Protein AF-0000000066931239 (afdb_homodimer)

Radius of gyration: 23.5 Å; Cα contacts (8 Å, |Δi|>4): 1255; chains: 2; bounding box: 57×70×54 Å

Nearest PDB structures (foldseek):
  7n09-assembly1_A  TM=8.130E-01  e=5.268E-19  Ascaris suum
  4nbw-assembly1_D  TM=8.313E-01  e=8.439E-17  Plesiocystis pacifica SIR-1
  3ppi-assembly1_D  TM=8.360E-01  e=3.599E-16  Mycobacterium avium 104
  3ppi-assembly1_B  TM=7.994E-01  e=1.368E-16  Mycobacterium avium 104
  1uay-assembly1_B-2  TM=8.402E-01  e=1.360E-15  Thermus thermophilus HB8

InterPro domains:
  IPR002347 Short-chain dehydrogenase/reductase SDR [PF00106] (4-201)
  IPR002347 Short-chain dehydrogenase/reductase SDR [PR00081] (4-21)
  IPR002347 Short-chain dehydrogenase/reductase SDR [PR00081] (78-89)
  IPR002347 Short-chain dehydrogenase/reductase SDR [PR00081] (136-152)
  IPR002347 Short-chain dehydrogenase/reductase SDR [PR00081] (162-181)
  IPR002347 Short-chain dehydrogenase/reductase SDR [PR00081] (183-200)
  IPR020904 Short-chain dehydrogenase/reductase, conserved site [PS00061] (149-177)
  IPR036291 NAD(P)-binding domain superfamily [SSF51735] (4-231)

Structure (mmCIF, N/CA/C/O backbone):
data_AF-0000000066931239-model_v1
#
loop_
_entity.id
_entity.type
_entity.pdbx_description
1 polymer 'Uncharacterized protein'
#
loop_
_atom_site.group_PDB
_atom_site.id
_atom_site.type_symbol
_atom_site.label_atom_id
_atom_site.label_alt_id
_atom_site.label_comp_id
_atom_site.label_asym_id
_atom_site.label_entity_id
_atom_site.label_seq_id
_atom_site.pdbx_PDB_ins_code
_atom_site.Cartn_x
_atom_site.Cartn_y
_atom_site.Cartn_z
_atom_site.occupancy
_atom_site.B_iso_or_equiv
_atom_site.auth_seq_id
_atom_site.auth_comp_id
_atom_site.auth_asym_id
_atom_site.auth_atom_id
_atom_site.pdbx_PDB_model_num
ATOM 1 N N . MET A 1 1 ? 7.184 33.625 15.602 1 77.62 1 MET A N 1
ATOM 2 C CA . MET A 1 1 ? 7.078 33.562 14.141 1 77.62 1 MET A CA 1
ATOM 3 C C . MET A 1 1 ? 5.855 32.75 13.734 1 77.62 1 MET A C 1
ATOM 5 O O . MET A 1 1 ? 5.516 31.75 14.383 1 77.62 1 MET A O 1
ATOM 9 N N . THR A 1 2 ? 5.105 33.219 12.82 1 92.88 2 THR A N 1
ATOM 10 C CA . THR A 1 2 ? 3.893 32.562 12.32 1 92.88 2 THR A CA 1
ATOM 11 C C . THR A 1 2 ? 4.23 31.281 11.594 1 92.88 2 THR A C 1
ATOM 13 O O . THR A 1 2 ? 5.211 31.219 10.852 1 92.88 2 THR A O 1
ATOM 16 N N . GLU A 1 3 ? 3.531 30.234 11.977 1 98.12 3 GLU A N 1
ATOM 17 C CA . GLU A 1 3 ? 3.686 28.969 11.289 1 98.12 3 GLU A CA 1
ATOM 18 C C . GLU A 1 3 ? 2.555 28.734 10.289 1 98.12 3 GLU A C 1
ATOM 20 O O . GLU A 1 3 ? 1.493 29.344 10.391 1 98.12 3 GLU A O 1
ATOM 25 N N . PHE A 1 4 ? 2.824 27.922 9.289 1 98.69 4 PHE A N 1
ATOM 26 C CA . PHE A 1 4 ? 1.916 27.734 8.156 1 98.69 4 PHE A CA 1
ATOM 27 C C . PHE A 1 4 ? 1.678 26.25 7.887 1 98.69 4 PHE A C 1
ATOM 29 O O . PHE A 1 4 ? 2.592 25.438 8.023 1 98.69 4 PHE A O 1
ATOM 36 N N . ALA A 1 5 ? 0.416 25.938 7.5 1 98.94 5 ALA A N 1
ATOM 37 C CA . ALA A 1 5 ? 0.063 24.531 7.273 1 98.94 5 ALA A CA 1
ATOM 38 C C . ALA A 1 5 ? -0.683 24.359 5.953 1 98.94 5 ALA A C 1
ATOM 40 O O . ALA A 1 5 ? -1.281 25.312 5.445 1 98.94 5 ALA A O 1
ATOM 41 N N . PHE A 1 6 ? -0.526 23.203 5.395 1 98.94 6 PHE A N 1
ATOM 42 C CA . PHE A 1 6 ? -1.24 22.766 4.203 1 98.94 6 PHE A CA 1
ATOM 43 C C . PHE A 1 6 ? -2.057 21.516 4.5 1 98.94 6 PHE A C 1
ATOM 45 O O . PHE A 1 6 ? -1.515 20.5 4.969 1 98.94 6 PHE A O 1
ATOM 52 N N . VAL A 1 7 ? -3.404 21.531 4.285 1 98.94 7 VAL A N 1
ATOM 53 C CA . VAL A 1 7 ? -4.297 20.438 4.66 1 98.94 7 VAL A CA 1
ATOM 54 C C . VAL A 1 7 ? -5.125 20 3.449 1 98.94 7 VAL A C 1
ATOM 56 O O . VAL A 1 7 ? -5.914 20.797 2.92 1 98.94 7 VAL A O 1
ATOM 59 N N . THR A 1 8 ? -4.957 18.781 2.996 1 98.81 8 THR A N 1
ATOM 60 C CA . THR A 1 8 ? -5.859 18.266 1.98 1 98.81 8 THR A CA 1
ATOM 61 C C . THR A 1 8 ? -7.117 17.672 2.623 1 98.81 8 THR A C 1
ATOM 63 O O . THR A 1 8 ? -7.074 17.188 3.756 1 98.81 8 THR A O 1
ATOM 66 N N . GLY A 1 9 ? -8.195 17.703 1.858 1 97.81 9 GLY A N 1
ATOM 67 C CA . GLY A 1 9 ? -9.445 17.203 2.402 1 97.81 9 GLY A CA 1
ATOM 68 C C . GLY A 1 9 ? -10 18.062 3.525 1 97.81 9 GLY A C 1
ATOM 69 O O . GLY A 1 9 ? -10.57 17.531 4.484 1 97.81 9 GLY A O 1
ATOM 70 N N . GLY A 1 10 ? -9.773 19.328 3.475 1 97.75 10 GLY A N 1
ATOM 71 C CA . GLY A 1 10 ? -10.039 20.172 4.621 1 97.75 10 GLY A CA 1
ATOM 72 C C . GLY A 1 10 ? -11.453 20.719 4.648 1 97.75 10 GLY A C 1
ATOM 73 O O . GLY A 1 10 ? -11.828 21.453 5.57 1 97.75 10 GLY A O 1
ATOM 74 N N . ALA A 1 11 ? -12.305 20.344 3.67 1 96.44 11 ALA A N 1
ATOM 75 C CA . ALA A 1 11 ? -13.641 20.922 3.572 1 96.44 11 ALA A CA 1
ATOM 76 C C . ALA A 1 11 ? -14.594 20.266 4.57 1 96.44 11 ALA A C 1
ATOM 78 O O . ALA A 1 11 ? -15.68 20.781 4.836 1 96.44 11 ALA A O 1
ATOM 79 N N . SER A 1 12 ? -14.203 19.109 5.117 1 93.56 12 SER A N 1
ATOM 80 C CA . SER A 1 12 ? -15.109 18.391 6.004 1 93.56 12 SER A CA 1
ATOM 81 C C . SER A 1 12 ? -14.359 17.406 6.887 1 93.56 12 SER A C 1
ATOM 83 O O . SER A 1 12 ? -13.133 17.297 6.793 1 93.56 12 SER A O 1
ATOM 85 N N . GLY A 1 13 ? -15.055 16.875 7.84 1 95.25 13 GLY A N 1
ATOM 86 C CA . GLY A 1 13 ? -14.57 15.742 8.609 1 95.25 13 GLY A CA 1
ATOM 87 C C . GLY A 1 13 ? -13.273 16.016 9.336 1 95.25 13 GLY A C 1
ATOM 88 O O . GLY A 1 13 ? -13.148 17.031 10.039 1 95.25 13 GLY A O 1
ATOM 89 N N . ILE A 1 14 ? -12.398 15.062 9.234 1 97.12 14 ILE A N 1
ATOM 90 C CA . ILE A 1 14 ? -11.133 15.102 9.953 1 97.12 14 ILE A CA 1
ATOM 91 C C . ILE A 1 14 ? -10.312 16.312 9.484 1 97.12 14 ILE A C 1
ATOM 93 O O . ILE A 1 14 ? -9.727 17.016 10.297 1 97.12 14 ILE A O 1
ATOM 97 N N . GLY A 1 15 ? -10.297 16.562 8.141 1 98.19 15 GLY A N 1
ATOM 98 C CA . GLY A 1 15 ? -9.555 17.688 7.602 1 98.19 15 GLY A CA 1
ATOM 99 C C . GLY A 1 15 ? -10.008 19.016 8.148 1 98.19 15 GLY A C 1
ATOM 100 O O . GLY A 1 15 ? -9.188 19.875 8.5 1 98.19 15 GLY A O 1
ATOM 101 N N . ARG A 1 16 ? -11.305 19.234 8.219 1 97.94 16 ARG A N 1
ATOM 102 C CA . ARG A 1 16 ? -11.852 20.438 8.805 1 97.94 16 ARG A CA 1
ATOM 103 C C . ARG A 1 16 ? -11.438 20.578 10.266 1 97.94 16 ARG A C 1
ATOM 105 O O . ARG A 1 16 ? -11.023 21.656 10.703 1 97.94 16 ARG A O 1
ATOM 112 N N . GLY A 1 17 ? -11.539 19.453 11.023 1 98.06 17 GLY A N 1
ATOM 113 C CA . GLY A 1 17 ? -11.133 19.469 12.422 1 98.06 17 GLY A CA 1
ATOM 114 C C . GLY A 1 17 ? -9.672 19.828 12.617 1 98.06 17 GLY A C 1
ATOM 115 O O . GLY A 1 17 ? -9.328 20.578 13.539 1 98.06 17 GLY A O 1
ATOM 116 N N . VAL A 1 18 ? -8.844 19.297 11.758 1 98.69 18 VAL A N 1
ATOM 117 C CA . VAL A 1 18 ? -7.418 19.594 11.828 1 98.69 18 VAL A CA 1
ATOM 118 C C . VAL A 1 18 ? -7.18 21.078 11.523 1 98.69 18 VAL A C 1
ATOM 120 O O . VAL A 1 18 ? -6.406 21.734 12.211 1 98.69 18 VAL A O 1
ATOM 123 N N . ALA A 1 19 ? -7.836 21.594 10.5 1 98.62 19 ALA A N 1
ATOM 124 C CA . ALA A 1 19 ? -7.707 23 10.164 1 98.62 19 ALA A CA 1
ATOM 125 C C . ALA A 1 19 ? -8.102 23.891 11.344 1 98.62 19 ALA A C 1
ATOM 127 O O . ALA A 1 19 ? -7.402 24.844 11.664 1 98.62 19 ALA A O 1
ATOM 128 N N . GLU A 1 20 ? -9.195 23.562 11.992 1 98.31 20 GLU A N 1
ATOM 129 C CA . GLU A 1 20 ? -9.664 24.312 13.148 1 98.31 20 GLU A CA 1
ATOM 130 C C . GLU A 1 20 ? -8.641 24.266 14.281 1 98.31 20 GLU A C 1
ATOM 132 O O . GLU A 1 20 ? -8.367 25.297 14.906 1 98.31 20 GLU A O 1
ATOM 137 N N . MET A 1 21 ? -8.117 23.078 14.555 1 98.69 21 MET A N 1
ATOM 138 C CA . MET A 1 21 ? -7.105 22.906 15.594 1 98.69 21 MET A CA 1
ATOM 139 C C . MET A 1 21 ? -5.875 23.75 15.297 1 98.69 21 MET A C 1
ATOM 141 O O . MET A 1 21 ? -5.312 24.375 16.188 1 98.69 21 MET A O 1
ATOM 145 N N . LEU A 1 22 ? -5.453 23.812 14.047 1 98.69 22 LEU A N 1
ATOM 146 C CA . LEU A 1 22 ? -4.281 24.578 13.648 1 98.69 22 LEU A CA 1
ATOM 147 C C . LEU A 1 22 ? -4.5 26.062 13.875 1 98.69 22 LEU A C 1
ATOM 149 O O . LEU A 1 22 ? -3.639 26.734 14.445 1 98.69 22 LEU A O 1
ATOM 153 N N . VAL A 1 23 ? -5.645 26.609 13.484 1 98.12 23 VAL A N 1
ATOM 154 C CA . VAL A 1 23 ? -5.961 28.031 13.656 1 98.12 23 VAL A CA 1
ATOM 155 C C . VAL A 1 23 ? -6.035 28.359 15.148 1 98.12 23 VAL A C 1
ATOM 157 O O . VAL A 1 23 ? -5.555 29.422 15.578 1 98.12 23 VAL A O 1
ATOM 160 N N . LYS A 1 24 ? -6.621 27.438 15.922 1 96.88 24 LYS A N 1
ATOM 161 C CA . LYS A 1 24 ? -6.68 27.609 17.375 1 96.88 24 LYS A CA 1
ATOM 162 C C . LYS A 1 24 ? -5.281 27.734 17.969 1 96.88 24 LYS A C 1
ATOM 164 O O . LYS A 1 24 ? -5.094 28.391 19 1 96.88 24 LYS A O 1
ATOM 169 N N . ASN A 1 25 ? -4.328 27.141 17.359 1 97.62 25 ASN A N 1
ATOM 170 C CA . ASN A 1 25 ? -2.943 27.203 17.797 1 97.62 25 ASN A CA 1
ATOM 171 C C . ASN A 1 25 ? -2.156 28.266 17.062 1 97.62 25 ASN A C 1
ATOM 173 O O . ASN A 1 25 ? -0.927 28.219 17 1 97.62 25 ASN A O 1
ATOM 177 N N . ASN A 1 26 ? -2.891 29.219 16.422 1 96.88 26 ASN A N 1
ATOM 178 C CA . ASN A 1 26 ? -2.344 30.391 15.75 1 96.88 26 ASN A CA 1
ATOM 179 C C . ASN A 1 26 ? -1.467 30 14.562 1 96.88 26 ASN A C 1
ATOM 181 O O . ASN A 1 26 ? -0.436 30.641 14.312 1 96.88 26 ASN A O 1
ATOM 185 N N . ILE A 1 27 ? -1.781 28.938 13.898 1 98.31 27 ILE A N 1
ATOM 186 C CA . ILE A 1 27 ? -1.123 28.5 12.68 1 98.31 27 ILE A CA 1
ATOM 187 C C . ILE A 1 27 ? -2.004 28.812 11.469 1 98.31 27 ILE A C 1
ATOM 189 O O . ILE A 1 27 ? -3.186 28.469 11.445 1 98.31 27 ILE A O 1
ATOM 193 N N . LYS A 1 28 ? -1.489 29.531 10.516 1 98.56 28 LYS A N 1
ATOM 194 C CA . LYS A 1 28 ? -2.244 29.828 9.305 1 98.56 28 LYS A CA 1
ATOM 195 C C . LYS A 1 28 ? -2.361 28.594 8.414 1 98.56 28 LYS A C 1
ATOM 197 O O . LYS A 1 28 ? -1.411 27.828 8.289 1 98.56 28 LYS A O 1
ATOM 202 N N . VAL A 1 29 ? -3.525 28.469 7.785 1 98.75 29 VAL A N 1
ATOM 203 C CA . VAL A 1 29 ? -3.77 27.188 7.141 1 98.75 29 VAL A CA 1
ATOM 204 C C . VAL A 1 29 ? -4.23 27.406 5.703 1 98.75 29 VAL A C 1
ATOM 206 O O . VAL A 1 29 ? -5.047 28.297 5.438 1 98.75 29 VAL A O 1
ATOM 209 N N . PHE A 1 30 ? -3.633 26.719 4.754 1 98.88 30 PHE A N 1
ATOM 210 C CA . PHE A 1 30 ? -4.102 26.578 3.379 1 98.88 30 PHE A CA 1
ATOM 211 C C . PHE A 1 30 ? -4.875 25.281 3.199 1 98.88 30 PHE A C 1
ATOM 213 O O . PHE A 1 30 ? -4.293 24.188 3.246 1 98.88 30 PHE A O 1
ATOM 220 N N . ILE A 1 31 ? -6.215 25.391 2.998 1 98.81 31 ILE A N 1
ATOM 221 C CA . ILE A 1 31 ? -7.129 24.266 2.926 1 98.81 31 ILE A CA 1
ATOM 222 C C . ILE A 1 31 ? -7.414 23.922 1.466 1 98.81 31 ILE A C 1
ATOM 224 O O . ILE A 1 31 ? -7.832 24.781 0.689 1 98.81 31 ILE A O 1
ATOM 228 N N . VAL A 1 32 ? -7.203 22.625 1.122 1 98.81 32 VAL A N 1
ATOM 229 C CA . VAL A 1 32 ? -7.52 22.25 -0.251 1 98.81 32 VAL A CA 1
ATOM 230 C C . VAL A 1 32 ? -8.484 21.062 -0.252 1 98.81 32 VAL A C 1
ATOM 232 O O . VAL A 1 32 ? -8.414 20.203 0.628 1 98.81 32 VAL A O 1
ATOM 235 N N . ASP A 1 33 ? -9.32 21.031 -1.203 1 98.5 33 ASP A N 1
ATOM 236 C CA . ASP A 1 33 ? -10.352 20.016 -1.332 1 98.5 33 ASP A CA 1
ATOM 237 C C . ASP A 1 33 ? -10.93 19.984 -2.746 1 98.5 33 ASP A C 1
ATOM 239 O O . ASP A 1 33 ? -10.82 20.969 -3.484 1 98.5 33 ASP A O 1
ATOM 243 N N . ARG A 1 34 ? -11.438 18.844 -3.104 1 97.81 34 ARG A N 1
ATOM 244 C CA . ARG A 1 34 ? -12.203 18.797 -4.348 1 97.81 34 ARG A CA 1
ATOM 245 C C . ARG A 1 34 ? -13.453 19.672 -4.254 1 97.81 34 ARG A C 1
ATOM 247 O O . ARG A 1 34 ? -13.891 20.234 -5.254 1 97.81 34 ARG A O 1
ATOM 254 N N . ASP A 1 35 ? -14.039 19.75 -3.096 1 97.69 35 ASP A N 1
ATOM 255 C CA . ASP A 1 35 ? -15.203 20.578 -2.801 1 97.69 35 ASP A CA 1
ATOM 256 C C . ASP A 1 35 ? -14.781 22 -2.449 1 97.69 35 ASP A C 1
ATOM 258 O O . ASP A 1 35 ? -14.711 22.359 -1.271 1 97.69 35 ASP A O 1
ATOM 262 N N . LEU A 1 36 ? -14.641 22.844 -3.467 1 98.25 36 LEU A N 1
ATOM 263 C CA . LEU A 1 36 ? -14.172 24.203 -3.25 1 98.25 36 LEU A CA 1
ATOM 264 C C . LEU A 1 36 ? -15.172 25 -2.418 1 98.25 36 LEU A C 1
ATOM 266 O O . LEU A 1 36 ? -14.789 25.781 -1.546 1 98.25 36 LEU A O 1
ATOM 270 N N . ASP A 1 37 ? -16.453 24.812 -2.713 1 98.38 37 ASP A N 1
ATOM 271 C CA . ASP A 1 37 ? -17.484 25.531 -1.97 1 98.38 37 ASP A CA 1
ATOM 272 C C . ASP A 1 37 ? -17.438 25.188 -0.484 1 98.38 37 ASP A C 1
ATOM 274 O O . ASP A 1 37 ? -17.547 26.078 0.37 1 98.38 37 ASP A O 1
ATOM 278 N N . GLY A 1 38 ? -17.281 23.875 -0.184 1 97.94 38 GLY A N 1
ATOM 279 C CA . GLY A 1 38 ? -17.125 23.453 1.198 1 97.94 38 GLY A CA 1
ATOM 280 C C . GLY A 1 38 ? -15.898 24.016 1.87 1 97.94 38 GLY A C 1
ATOM 281 O O . GLY A 1 38 ? -15.953 24.453 3.021 1 97.94 38 GLY A O 1
ATOM 282 N N . ALA A 1 39 ? -14.812 24.031 1.136 1 98.56 39 ALA A N 1
ATOM 283 C CA . ALA A 1 39 ? -13.57 24.578 1.667 1 98.56 39 ALA A CA 1
ATOM 284 C C . ALA A 1 39 ? -13.719 26.078 1.962 1 98.56 39 ALA A C 1
ATOM 286 O O . ALA A 1 39 ? -13.227 26.562 2.982 1 98.56 39 ALA A O 1
ATOM 287 N N . GLN A 1 40 ? -14.359 26.812 1.078 1 98.5 40 GLN A N 1
ATOM 288 C CA . GLN A 1 40 ? -14.562 28.25 1.26 1 98.5 40 GLN A CA 1
ATOM 289 C C . GLN A 1 40 ? -15.398 28.531 2.506 1 98.5 40 GLN A C 1
ATOM 291 O O . GLN A 1 40 ? -15.133 29.5 3.227 1 98.5 40 GLN A O 1
ATOM 296 N N . LYS A 1 41 ? -16.406 27.734 2.721 1 98.19 41 LYS A N 1
ATOM 297 C CA . LYS A 1 41 ? -17.219 27.891 3.93 1 98.19 41 LYS A CA 1
ATOM 298 C C . LYS A 1 41 ? -16.359 27.75 5.184 1 98.19 41 LYS A C 1
ATOM 300 O O . LYS A 1 41 ? -16.516 28.516 6.137 1 98.19 41 LYS A O 1
ATOM 305 N N . VAL A 1 42 ? -15.469 26.734 5.203 1 98.19 42 VAL A N 1
ATOM 306 C CA . VAL A 1 42 ? -14.57 26.516 6.336 1 98.19 42 VAL A CA 1
ATOM 307 C C . VAL A 1 42 ? -13.648 27.734 6.496 1 98.19 42 VAL A C 1
ATOM 309 O O . VAL A 1 42 ? -13.469 28.234 7.605 1 98.19 42 VAL A O 1
ATOM 312 N N . VAL A 1 43 ? -13.125 28.234 5.43 1 98.44 43 VAL A N 1
ATOM 313 C CA . VAL A 1 43 ? -12.211 29.375 5.441 1 98.44 43 VAL A CA 1
ATOM 314 C C . VAL A 1 43 ? -12.922 30.609 5.988 1 98.44 43 VAL A C 1
ATOM 316 O O . VAL A 1 43 ? -12.367 31.344 6.805 1 98.44 43 VAL A O 1
ATOM 319 N N . ASP A 1 44 ? -14.148 30.844 5.535 1 98.25 44 ASP A N 1
ATOM 320 C CA . ASP A 1 44 ? -14.93 31.984 6 1 98.25 44 ASP A CA 1
ATOM 321 C C . ASP A 1 44 ? -15.148 31.922 7.512 1 98.25 44 ASP A C 1
ATOM 323 O O . ASP A 1 44 ? -15.062 32.938 8.203 1 98.25 44 ASP A O 1
ATOM 327 N N . GLU A 1 45 ? -15.391 30.734 7.98 1 97.81 45 GLU A N 1
ATOM 328 C CA . GLU A 1 45 ? -15.594 30.547 9.414 1 97.81 45 GLU A CA 1
ATOM 329 C C . GLU A 1 45 ? -14.297 30.797 10.188 1 97.81 45 GLU A C 1
ATOM 331 O O . GLU A 1 45 ? -14.32 31.438 11.242 1 97.81 45 GLU A O 1
ATOM 336 N N . LEU A 1 46 ? -13.195 30.328 9.703 1 97.88 46 LEU A N 1
ATOM 337 C CA . LEU A 1 46 ? -11.906 30.422 10.383 1 97.88 46 LEU A CA 1
ATOM 338 C C . LEU A 1 46 ? -11.367 31.844 10.336 1 97.88 46 LEU A C 1
ATOM 340 O O . LEU A 1 46 ? -10.531 32.219 11.164 1 97.88 46 LEU A O 1
ATOM 344 N N . ASN A 1 47 ? -11.852 32.656 9.375 1 97.62 47 ASN A N 1
ATOM 345 C CA . ASN A 1 47 ? -11.336 34 9.188 1 97.62 47 ASN A CA 1
ATOM 346 C C . ASN A 1 47 ? -12.211 35.031 9.891 1 97.62 47 ASN A C 1
ATOM 348 O O . ASN A 1 47 ? -12.016 36.25 9.703 1 97.62 47 ASN A O 1
ATOM 352 N N . LYS A 1 48 ? -13.305 34.719 10.57 1 93.62 48 LYS A N 1
ATOM 353 C CA . LYS A 1 48 ? -14.172 35.688 11.258 1 93.62 48 LYS A CA 1
ATOM 354 C C . LYS A 1 48 ? -13.367 36.594 12.172 1 93.62 48 LYS A C 1
ATOM 356 O O . LYS A 1 48 ? -13.711 37.781 12.344 1 93.62 48 LYS A O 1
ATOM 361 N N . GLY A 1 49 ? -12.211 36.219 12.688 1 86.19 49 GLY A N 1
ATOM 362 C CA . GLY A 1 49 ? -11.406 37.094 13.547 1 86.19 49 GLY A CA 1
ATOM 363 C C . GLY 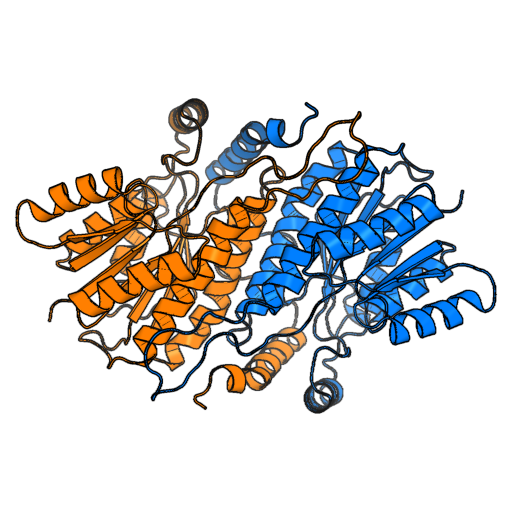A 1 49 ? -10.164 37.625 12.867 1 86.19 49 GLY A C 1
ATOM 364 O O . GLY A 1 49 ? -9.766 38.781 13.086 1 86.19 49 GLY A O 1
ATOM 365 N N . SER A 1 50 ? -9.562 36.938 12.203 1 89.38 50 SER A N 1
ATOM 366 C CA . SER A 1 50 ? -8.328 37.25 11.484 1 89.38 50 SER A CA 1
ATOM 367 C C . SER A 1 50 ? -8.172 36.344 10.266 1 89.38 50 SER A C 1
ATOM 369 O O . SER A 1 50 ? -8.812 35.281 10.18 1 89.38 50 SER A O 1
ATOM 371 N N . GLN A 1 51 ? -7.371 36.844 9.312 1 93.19 51 GLN A N 1
ATOM 372 C CA . GLN A 1 51 ? -7.113 36.062 8.102 1 93.19 51 GLN A CA 1
ATOM 373 C C . GLN A 1 51 ? -6.152 34.906 8.391 1 93.19 51 GLN A C 1
ATOM 375 O O . GLN A 1 51 ? -4.934 35.094 8.312 1 93.19 51 GLN A O 1
ATOM 380 N N . MET A 1 52 ? -6.766 33.812 8.68 1 96.56 52 MET A N 1
ATOM 381 C CA . MET A 1 52 ? -5.957 32.688 9.133 1 96.56 52 MET A CA 1
ATOM 382 C C . MET A 1 52 ? -5.969 31.562 8.102 1 96.56 52 MET A C 1
ATOM 384 O O . MET A 1 52 ? -5.141 30.656 8.156 1 96.56 52 MET A O 1
ATOM 388 N N . ALA A 1 53 ? -6.895 31.688 7.141 1 98.38 53 ALA A N 1
ATOM 389 C CA . ALA A 1 53 ? -7.055 30.516 6.27 1 98.38 53 ALA A CA 1
ATOM 390 C C . ALA A 1 53 ? -7.305 30.953 4.828 1 98.38 53 ALA A C 1
ATOM 392 O O . ALA A 1 53 ? -7.91 32 4.578 1 98.38 53 ALA A O 1
ATOM 393 N N . LYS A 1 54 ? -6.828 30.203 3.916 1 98.56 54 LYS A N 1
ATOM 394 C CA . LYS A 1 54 ? -7.086 30.266 2.48 1 98.56 54 LYS A CA 1
ATOM 395 C C . LYS A 1 54 ? -7.422 28.875 1.921 1 98.56 54 LYS A C 1
ATOM 397 O O . LYS A 1 54 ? -7.246 27.875 2.605 1 98.56 54 LYS A O 1
ATOM 402 N N . CYS A 1 55 ? -8.023 28.906 0.703 1 98.62 55 CYS A N 1
ATOM 403 C CA . CYS A 1 55 ? -8.359 27.594 0.156 1 98.62 55 CYS A CA 1
ATOM 404 C C . CYS A 1 55 ? -8.203 27.578 -1.358 1 98.62 55 CYS A C 1
ATOM 406 O O . CYS A 1 55 ? -8.055 28.625 -1.984 1 98.62 55 CYS A O 1
ATOM 408 N N . ALA A 1 56 ? -8.094 26.391 -1.917 1 98.75 56 ALA A N 1
ATOM 409 C CA . ALA A 1 56 ? -8.102 26.125 -3.354 1 98.75 56 ALA A CA 1
ATOM 410 C C . ALA A 1 56 ? -8.688 24.734 -3.65 1 98.75 56 ALA A C 1
ATOM 412 O O . ALA A 1 56 ? -8.828 23.906 -2.75 1 98.75 56 ALA A O 1
ATOM 413 N N . GLN A 1 57 ? -9.102 24.562 -4.863 1 98.62 57 GLN A N 1
ATOM 414 C CA . GLN A 1 57 ? -9.609 23.266 -5.301 1 98.62 57 GLN A CA 1
ATOM 415 C C . GLN A 1 57 ? -8.469 22.328 -5.695 1 98.62 57 GLN A C 1
ATOM 417 O O . GLN A 1 57 ? -7.512 22.766 -6.344 1 98.62 57 GLN A O 1
ATOM 422 N N . VAL A 1 58 ? -8.617 21.062 -5.297 1 98.38 58 VAL A N 1
ATOM 423 C CA . VAL A 1 58 ? -7.605 20.094 -5.68 1 98.38 58 VAL A CA 1
ATOM 424 C C . VAL A 1 58 ? -8.273 18.75 -5.977 1 98.38 58 VAL A C 1
ATOM 426 O O . VAL A 1 58 ? -9.273 18.391 -5.348 1 98.38 58 VAL A O 1
ATOM 429 N N . ASP A 1 59 ? -7.82 18.109 -6.961 1 98.56 59 ASP A N 1
ATOM 430 C CA . ASP A 1 59 ? -7.961 16.656 -7.098 1 98.56 59 ASP A CA 1
ATOM 431 C C . ASP A 1 59 ? -6.746 15.93 -6.52 1 98.56 59 ASP A C 1
ATOM 433 O O . ASP A 1 59 ? -5.676 15.922 -7.125 1 98.56 59 ASP A O 1
ATOM 437 N N . ALA A 1 60 ? -6.969 15.344 -5.383 1 97.81 60 ALA A N 1
ATOM 438 C CA . ALA A 1 60 ? -5.852 14.773 -4.629 1 97.81 60 ALA A CA 1
ATOM 439 C C . ALA A 1 60 ? -5.145 13.688 -5.43 1 97.81 60 ALA A C 1
ATOM 441 O O . ALA A 1 60 ? -3.971 13.398 -5.191 1 97.81 60 ALA A O 1
ATOM 442 N N . ALA A 1 61 ? -5.828 13.055 -6.41 1 98.31 61 ALA A N 1
ATOM 443 C CA . ALA A 1 61 ? -5.25 11.969 -7.203 1 98.31 61 ALA A CA 1
ATOM 444 C C . ALA A 1 61 ? -4.441 12.523 -8.375 1 98.31 61 ALA A C 1
ATOM 446 O O . ALA A 1 61 ? -3.834 11.766 -9.133 1 98.31 61 ALA A O 1
ATOM 447 N N . SER A 1 62 ? -4.441 13.82 -8.539 1 98.75 62 SER A N 1
ATOM 448 C CA . SER A 1 62 ? -3.742 14.461 -9.648 1 98.75 62 SER A CA 1
ATOM 449 C C . SER A 1 62 ? -2.52 15.234 -9.164 1 98.75 62 SER A C 1
ATOM 451 O O . SER A 1 62 ? -2.652 16.219 -8.438 1 98.75 62 SER A O 1
ATOM 453 N N . TRP A 1 63 ? -1.355 14.836 -9.656 1 98.69 63 TRP A N 1
ATOM 454 C CA . TRP A 1 63 ? -0.126 15.539 -9.312 1 98.69 63 TRP A CA 1
ATOM 455 C C . TRP A 1 63 ? -0.217 17.016 -9.695 1 98.69 63 TRP A C 1
ATOM 457 O O . TRP A 1 63 ? 0.057 17.891 -8.883 1 98.69 63 TRP A O 1
ATOM 467 N N . ASN A 1 64 ? -0.627 17.234 -10.914 1 98.69 64 ASN A N 1
ATOM 468 C CA . ASN A 1 64 ? -0.681 18.609 -11.406 1 98.69 64 ASN A CA 1
ATOM 469 C C . ASN A 1 64 ? -1.643 19.469 -10.586 1 98.69 64 ASN A C 1
ATOM 471 O O . ASN A 1 64 ? -1.38 20.641 -10.344 1 98.69 64 ASN A O 1
ATOM 475 N N . SER A 1 65 ? -2.721 18.859 -10.172 1 98.88 65 SER A N 1
ATOM 476 C CA . SER A 1 65 ? -3.682 19.578 -9.336 1 98.88 65 SER A CA 1
ATOM 477 C C . SER A 1 65 ? -3.082 19.922 -7.977 1 98.88 65 SER A C 1
ATOM 479 O O . SER A 1 65 ? -3.217 21.047 -7.5 1 98.88 65 SER A O 1
ATOM 481 N N . GLN A 1 66 ? -2.367 19.016 -7.391 1 98.75 66 GLN A N 1
ATOM 482 C CA . GLN A 1 66 ? -1.778 19.234 -6.074 1 98.75 66 GLN A CA 1
ATOM 483 C C . GLN A 1 66 ? -0.642 20.25 -6.137 1 98.75 66 GLN A C 1
ATOM 485 O O . GLN A 1 66 ? -0.521 21.109 -5.266 1 98.75 66 GLN A O 1
ATOM 490 N N . VAL A 1 67 ? 0.197 20.078 -7.168 1 98.62 67 VAL A N 1
ATOM 491 C CA . VAL A 1 67 ? 1.345 20.969 -7.25 1 98.62 67 VAL A CA 1
ATOM 492 C C . VAL A 1 67 ? 0.865 22.406 -7.441 1 98.62 67 VAL A C 1
ATOM 494 O O . VAL A 1 67 ? 1.45 23.344 -6.887 1 98.62 67 VAL A O 1
ATOM 497 N N . LYS A 1 68 ? -0.169 22.609 -8.188 1 98.69 68 LYS A N 1
ATOM 498 C CA . LYS A 1 68 ? -0.72 23.953 -8.391 1 98.69 68 LYS A CA 1
ATOM 499 C C . LYS A 1 68 ? -1.169 24.562 -7.07 1 98.69 68 LYS A C 1
ATOM 501 O O . LYS A 1 68 ? -0.794 25.688 -6.742 1 98.69 68 LYS A O 1
ATOM 506 N N . ALA A 1 69 ? -1.951 23.844 -6.316 1 98.81 69 ALA A N 1
ATOM 507 C CA . ALA A 1 69 ? -2.457 24.344 -5.039 1 98.81 69 ALA A CA 1
ATOM 508 C C . ALA A 1 69 ? -1.324 24.531 -4.035 1 98.81 69 ALA A C 1
ATOM 510 O O . ALA A 1 69 ? -1.294 25.531 -3.303 1 98.81 69 ALA A O 1
ATOM 511 N N . PHE A 1 70 ? -0.402 23.609 -3.988 1 98.81 70 PHE A N 1
ATOM 512 C CA . PHE A 1 70 ? 0.713 23.672 -3.051 1 98.81 70 PHE A CA 1
ATOM 513 C C . PHE A 1 70 ? 1.61 24.859 -3.361 1 98.81 70 PHE A C 1
ATOM 515 O O . PHE A 1 70 ? 2.064 25.562 -2.451 1 98.81 70 PHE A O 1
ATOM 522 N N . SER A 1 71 ? 1.853 25.062 -4.656 1 98.56 71 SER A N 1
ATOM 523 C CA . SER A 1 71 ? 2.656 26.219 -5.082 1 98.56 71 SER A CA 1
ATOM 524 C C . SER A 1 71 ? 1.998 27.531 -4.684 1 98.56 71 SER A C 1
ATOM 526 O O . SER A 1 71 ? 2.684 28.484 -4.309 1 98.56 71 SER A O 1
ATOM 528 N N . GLN A 1 72 ? 0.72 27.594 -4.785 1 98.62 72 GLN A N 1
ATOM 529 C CA . GLN A 1 72 ? -0 28.781 -4.344 1 98.62 72 GLN A CA 1
ATOM 530 C C . GLN A 1 72 ? 0.188 29.016 -2.85 1 98.62 72 GLN A C 1
ATOM 532 O O . GLN A 1 72 ? 0.384 30.156 -2.412 1 98.62 72 GLN A O 1
ATOM 537 N N . ALA A 1 73 ? 0.103 27.938 -2.074 1 98.69 73 ALA A N 1
ATOM 538 C CA . ALA A 1 73 ? 0.312 28.031 -0.632 1 98.69 73 ALA A CA 1
ATOM 539 C C . ALA A 1 73 ? 1.706 28.578 -0.318 1 98.69 73 ALA A C 1
ATOM 541 O O . ALA A 1 73 ? 1.862 29.453 0.528 1 98.69 73 ALA A O 1
ATOM 542 N N . VAL A 1 74 ? 2.697 28.047 -1.005 1 97.94 74 VAL A N 1
ATOM 543 C CA . VAL A 1 74 ? 4.078 28.469 -0.793 1 97.94 74 VAL A CA 1
ATOM 544 C C . VAL A 1 74 ? 4.234 29.938 -1.188 1 97.94 74 VAL A C 1
ATOM 546 O O . VAL A 1 74 ? 4.906 30.703 -0.497 1 97.94 74 VAL A O 1
ATOM 549 N N . ALA A 1 75 ? 3.621 30.281 -2.281 1 97.75 75 ALA A N 1
ATOM 550 C CA . ALA A 1 75 ? 3.691 31.672 -2.73 1 97.75 75 ALA A CA 1
ATOM 551 C C . ALA A 1 75 ? 3.049 32.625 -1.715 1 97.75 75 ALA A C 1
ATOM 553 O O . ALA A 1 75 ? 3.559 33.719 -1.462 1 97.75 75 ALA A O 1
ATOM 554 N N . ASP A 1 76 ? 1.999 32.219 -1.15 1 97.44 76 ASP A N 1
ATOM 555 C CA . ASP A 1 76 ? 1.238 33.031 -0.214 1 97.44 76 ASP A CA 1
ATOM 556 C C . ASP A 1 76 ? 1.956 33.156 1.131 1 97.44 76 ASP A C 1
ATOM 558 O O . ASP A 1 76 ? 1.936 34.188 1.77 1 97.44 76 ASP A O 1
ATOM 562 N N . PHE A 1 77 ? 2.537 32.031 1.573 1 97.38 77 PHE A N 1
ATOM 563 C CA . PHE A 1 77 ? 2.998 31.938 2.953 1 97.38 77 PHE A CA 1
ATOM 564 C C . PHE A 1 77 ? 4.512 32.094 3.031 1 97.38 77 PHE A C 1
ATOM 566 O O . PHE A 1 77 ? 5.051 32.406 4.094 1 97.38 77 PHE A O 1
ATOM 573 N N . GLY A 1 78 ? 5.223 31.844 1.914 1 95.75 78 GLY A N 1
ATOM 574 C CA . GLY A 1 78 ? 6.676 31.906 1.877 1 95.75 78 GLY A CA 1
ATOM 575 C C . GLY A 1 78 ? 7.336 30.656 2.43 1 95.75 78 GLY A C 1
ATOM 576 O O . GLY A 1 78 ? 8.5 30.391 2.137 1 95.75 78 GLY A O 1
ATOM 577 N N . ARG A 1 79 ? 6.66 29.953 3.359 1 96.62 79 ARG A N 1
ATOM 578 C CA . ARG A 1 79 ? 7.109 28.703 3.967 1 96.62 79 ARG A CA 1
ATOM 579 C C . ARG A 1 79 ? 5.926 27.828 4.367 1 96.62 79 ARG A C 1
ATOM 581 O O . ARG A 1 79 ? 4.785 28.297 4.406 1 96.62 79 ARG A O 1
ATOM 588 N N . ILE A 1 80 ? 6.176 26.562 4.551 1 98.38 80 ILE A N 1
ATOM 589 C CA . ILE A 1 80 ? 5.207 25.625 5.113 1 98.38 80 ILE A CA 1
ATOM 590 C C . ILE A 1 80 ? 5.84 24.859 6.266 1 98.38 80 ILE A C 1
ATOM 592 O O . ILE A 1 80 ? 6.957 24.344 6.137 1 98.38 80 ILE A O 1
ATOM 596 N N . ASP A 1 81 ? 5.129 24.734 7.375 1 98.81 81 ASP A N 1
ATOM 597 C CA . ASP A 1 81 ? 5.695 24.078 8.547 1 98.81 81 ASP A CA 1
ATOM 598 C C . ASP A 1 81 ? 5.004 22.734 8.812 1 98.81 81 ASP A C 1
ATOM 600 O O . ASP A 1 81 ? 5.605 21.828 9.383 1 98.81 81 ASP A O 1
ATOM 604 N N . TYR A 1 82 ? 3.729 22.641 8.469 1 98.94 82 TYR A N 1
ATOM 605 C CA . TYR A 1 82 ? 2.941 21.438 8.695 1 98.94 82 TYR A CA 1
ATOM 606 C C . TYR A 1 82 ? 2.174 21.047 7.434 1 98.94 82 TYR A C 1
ATOM 608 O O . TYR A 1 82 ? 1.635 21.906 6.734 1 98.94 82 TYR A O 1
ATOM 616 N N . VAL A 1 83 ? 2.207 19.812 7.098 1 98.94 83 VAL A N 1
ATOM 617 C CA . VAL A 1 83 ? 1.438 19.297 5.969 1 98.94 83 VAL A CA 1
ATOM 618 C C . VAL A 1 83 ? 0.605 18.094 6.414 1 98.94 83 VAL A C 1
ATOM 620 O O . VAL A 1 83 ? 1.118 17.188 7.066 1 98.94 83 VAL A O 1
ATOM 623 N N . TYR A 1 84 ? -0.666 18.094 6.098 1 98.94 84 TYR A N 1
ATOM 624 C CA . TYR A 1 84 ? -1.595 17.031 6.488 1 98.94 84 TYR A CA 1
ATOM 625 C C . TYR A 1 84 ? -2.297 16.453 5.266 1 98.94 84 TYR A C 1
ATOM 627 O O . TYR A 1 84 ? -3.324 16.969 4.828 1 98.94 84 TYR A O 1
ATOM 635 N N . PRO A 1 85 ? -1.77 15.359 4.707 1 98.81 85 PRO A N 1
ATOM 636 C CA . PRO A 1 85 ? -2.502 14.633 3.664 1 98.81 85 PRO A CA 1
ATOM 637 C C . PRO A 1 85 ? -3.691 13.852 4.215 1 98.81 85 PRO A C 1
ATOM 639 O O . PRO A 1 85 ? -3.545 12.68 4.59 1 98.81 85 PRO A O 1
ATOM 642 N N . ILE A 1 86 ? -4.902 14.453 4.164 1 98.44 86 ILE A N 1
ATOM 643 C CA . ILE A 1 86 ? -6.051 13.875 4.855 1 98.44 86 ILE A CA 1
ATOM 644 C C . ILE A 1 86 ? -7.125 13.484 3.844 1 98.44 86 ILE A C 1
ATOM 646 O O . ILE A 1 86 ? -8.016 12.688 4.148 1 98.44 86 ILE A O 1
ATOM 650 N N . ALA A 1 87 ? -7.086 14.039 2.607 1 97.56 87 ALA A N 1
ATOM 651 C CA . ALA A 1 87 ? -8.062 13.688 1.579 1 97.56 87 ALA A CA 1
ATOM 652 C C . ALA A 1 87 ? -8.148 12.172 1.412 1 97.56 87 ALA A C 1
ATOM 654 O O . ALA A 1 87 ? -7.129 11.484 1.38 1 97.56 87 ALA A O 1
ATOM 655 N N . GLY A 1 88 ? -9.32 11.641 1.385 1 96.38 88 GLY A N 1
ATOM 656 C CA . GLY A 1 88 ? -9.547 10.211 1.229 1 96.38 88 GLY A CA 1
ATOM 657 C C . GLY A 1 88 ? -10.992 9.867 0.933 1 96.38 88 GLY A C 1
ATOM 658 O O . GLY A 1 88 ? -11.891 10.688 1.135 1 96.38 88 GLY A O 1
ATOM 659 N N . ILE A 1 89 ? -11.219 8.711 0.43 1 96.56 89 ILE A N 1
ATOM 660 C CA . ILE A 1 89 ? -12.555 8.188 0.159 1 96.56 89 ILE A CA 1
ATOM 661 C C . ILE A 1 89 ? -12.648 6.746 0.65 1 96.56 89 ILE A C 1
ATOM 663 O O . ILE A 1 89 ? -11.648 6.152 1.055 1 96.56 89 ILE A O 1
ATOM 667 N N . GLY A 1 90 ? -13.898 6.25 0.71 1 95.12 90 GLY A N 1
ATOM 668 C CA . GLY A 1 90 ? -14.125 4.879 1.138 1 95.12 90 GLY A CA 1
ATOM 669 C C . GLY A 1 90 ? -14.016 3.875 0.008 1 95.12 90 GLY A C 1
ATOM 670 O O . GLY A 1 90 ? -13.75 4.25 -1.138 1 95.12 90 GLY A O 1
ATOM 671 N N . GLU A 1 91 ? -14.219 2.604 0.384 1 96.25 91 GLU A N 1
ATOM 672 C CA . GLU A 1 91 ? -14.188 1.506 -0.577 1 96.25 91 GLU A CA 1
ATOM 673 C C . GLU A 1 91 ? -15.297 1.649 -1.618 1 96.25 91 GLU A C 1
ATOM 675 O O . GLU A 1 91 ? -16.391 2.107 -1.303 1 96.25 91 GLU A O 1
ATOM 680 N N . ARG A 1 92 ? -14.945 1.329 -2.809 1 95.19 92 ARG A N 1
ATOM 681 C CA . ARG A 1 92 ? -15.883 1.223 -3.916 1 95.19 92 ARG A CA 1
ATOM 682 C C . ARG A 1 92 ? -15.82 -0.158 -4.559 1 95.19 92 ARG A C 1
ATOM 684 O O . ARG A 1 92 ? -14.859 -0.898 -4.359 1 95.19 92 ARG A O 1
ATOM 691 N N . ALA A 1 93 ? -16.953 -0.51 -5.285 1 96.69 93 ALA A N 1
ATOM 692 C CA . ALA A 1 93 ? -16.828 -1.707 -6.113 1 96.69 93 ALA A CA 1
ATOM 693 C C . ALA A 1 93 ? -15.664 -1.576 -7.09 1 96.69 93 ALA A C 1
ATOM 695 O O . ALA A 1 93 ? -15.625 -0.641 -7.895 1 96.69 93 ALA A O 1
ATOM 696 N N . TRP A 1 94 ? -14.711 -2.547 -6.969 1 97.69 94 TRP A N 1
ATOM 697 C CA . TRP A 1 94 ? -13.492 -2.316 -7.746 1 97.69 94 TRP A CA 1
ATOM 698 C C . TRP A 1 94 ? -13.422 -3.264 -8.938 1 97.69 94 TRP A C 1
ATOM 700 O O . TRP A 1 94 ? -12.68 -3.021 -9.891 1 97.69 94 TRP A O 1
ATOM 710 N N . ILE A 1 95 ? -14.109 -4.41 -8.883 1 96.69 95 ILE A N 1
ATOM 711 C CA . ILE A 1 95 ? -14.203 -5.34 -10 1 96.69 95 ILE A CA 1
ATOM 712 C C . ILE A 1 95 ? -15.656 -5.742 -10.219 1 96.69 95 ILE A C 1
ATOM 714 O O . ILE A 1 95 ? -16.406 -5.926 -9.266 1 96.69 95 ILE A O 1
ATOM 718 N N . PRO A 1 96 ? -16.047 -5.887 -11.43 1 93.88 96 PRO A N 1
ATOM 719 C CA . PRO A 1 96 ? -17.422 -6.332 -11.648 1 93.88 96 PRO A CA 1
ATOM 720 C C . PRO A 1 96 ? -17.641 -7.797 -11.281 1 93.88 96 PRO A C 1
ATOM 722 O O . PRO A 1 96 ? -16.703 -8.594 -11.344 1 93.88 96 PRO A O 1
ATOM 725 N N . ASN A 1 97 ? -18.75 -8.039 -10.766 1 92.25 97 ASN A N 1
ATOM 726 C CA . ASN A 1 97 ? -19.219 -9.406 -10.562 1 92.25 97 ASN A CA 1
ATOM 727 C C . ASN A 1 97 ? -20.531 -9.664 -11.305 1 92.25 97 ASN A C 1
ATOM 729 O O . ASN A 1 97 ? -21.609 -9.562 -10.727 1 92.25 97 ASN A O 1
ATOM 733 N N . ASP A 1 98 ? -20.344 -9.828 -12.578 1 89 98 ASP A N 1
ATOM 734 C CA . ASP A 1 98 ? -21.453 -10.109 -13.484 1 89 98 ASP A CA 1
ATOM 735 C C . ASP A 1 98 ? -21.25 -11.445 -14.203 1 89 98 ASP A C 1
ATOM 737 O O . ASP A 1 98 ? -20.391 -11.57 -15.078 1 89 98 ASP A O 1
ATOM 741 N N . PRO A 1 99 ? -22.062 -12.414 -13.883 1 80.88 99 PRO A N 1
ATOM 742 C CA . PRO A 1 99 ? -21.906 -13.75 -14.461 1 80.88 99 PRO A CA 1
ATOM 743 C C . PRO A 1 99 ? -22.047 -13.75 -15.984 1 80.88 99 PRO A C 1
ATOM 745 O O . PRO A 1 99 ? -21.609 -14.688 -16.656 1 80.88 99 PRO A O 1
ATOM 748 N N . SER A 1 100 ? -22.672 -12.695 -16.453 1 86.62 100 SER A N 1
ATOM 749 C CA . SER A 1 100 ? -22.922 -12.656 -17.891 1 86.62 100 SER A CA 1
ATOM 750 C C . SER A 1 100 ? -21.844 -11.867 -18.625 1 86.62 100 SER A C 1
ATOM 752 O O . SER A 1 100 ? -21.828 -11.812 -19.859 1 86.62 100 SER A O 1
ATOM 754 N N . MET A 1 101 ? -20.953 -11.406 -17.906 1 88 101 MET A N 1
ATOM 755 C CA . MET A 1 101 ? -19.938 -10.523 -18.469 1 88 101 MET A CA 1
ATOM 756 C C . MET A 1 101 ? -18.984 -11.297 -19.359 1 88 101 MET A C 1
ATOM 758 O O . MET A 1 101 ? -18.578 -12.414 -19.047 1 88 101 MET A O 1
ATOM 762 N N . THR A 1 102 ? -18.719 -10.633 -20.531 1 89.12 102 THR A N 1
ATOM 763 C CA . THR A 1 102 ? -17.703 -11.156 -21.422 1 89.12 102 THR A CA 1
ATOM 764 C C . THR A 1 102 ? -16.453 -10.273 -21.391 1 89.12 102 THR A C 1
ATOM 766 O O . THR A 1 102 ? -16.547 -9.062 -21.172 1 89.12 102 THR A O 1
ATOM 769 N N . GLY A 1 103 ? -15.305 -10.867 -21.453 1 93.5 103 GLY A N 1
ATOM 770 C CA . GLY A 1 103 ? -14.07 -10.094 -21.453 1 93.5 103 GLY A CA 1
ATOM 771 C C . GLY A 1 103 ? -13.656 -9.656 -20.062 1 93.5 103 GLY A C 1
ATOM 772 O O . GLY A 1 103 ? -13.992 -10.312 -19.062 1 93.5 103 GLY A O 1
ATOM 773 N N . PHE A 1 104 ? -12.766 -8.656 -19.969 1 97.44 104 PHE A N 1
ATOM 774 C CA . PHE A 1 104 ? -12.234 -8.156 -18.703 1 97.44 104 PHE A CA 1
ATOM 775 C C . PHE A 1 104 ? -12.43 -6.645 -18.609 1 97.44 104 PHE A C 1
ATOM 777 O O . PHE A 1 104 ? -12.266 -5.926 -19.594 1 97.44 104 PHE A O 1
ATOM 784 N N . VAL A 1 105 ? -12.828 -6.148 -17.438 1 97.31 105 VAL A N 1
ATOM 785 C CA . VAL A 1 105 ? -13.023 -4.73 -17.156 1 97.31 105 VAL A CA 1
ATOM 786 C C . VAL A 1 105 ? -11.906 -4.234 -16.234 1 97.31 105 VAL A C 1
ATOM 788 O O . VAL A 1 105 ? -11.547 -4.91 -15.266 1 97.31 105 VAL A O 1
ATOM 791 N N . GLN A 1 106 ? -11.352 -3.107 -16.594 1 98.12 106 GLN A N 1
ATOM 792 C CA . GLN A 1 106 ? -10.336 -2.506 -15.742 1 98.12 106 GLN A CA 1
ATOM 793 C C . GLN A 1 106 ? -10.883 -2.24 -14.344 1 98.12 106 GLN A C 1
ATOM 795 O O . GLN A 1 106 ? -11.984 -1.699 -14.188 1 98.12 106 GLN A O 1
ATOM 800 N N . PRO A 1 107 ? -10.141 -2.674 -13.312 1 98.44 107 PRO A N 1
ATOM 801 C CA . PRO A 1 107 ? -10.625 -2.414 -11.953 1 98.44 107 PRO A CA 1
ATOM 802 C C . PRO A 1 107 ? -10.68 -0.923 -11.625 1 98.44 107 PRO A C 1
ATOM 804 O O . PRO A 1 107 ? -9.828 -0.156 -12.086 1 98.44 107 PRO A O 1
ATOM 807 N N . ASP A 1 108 ? -11.727 -0.509 -10.875 1 98.44 108 ASP A N 1
ATOM 808 C CA . ASP A 1 108 ? -11.797 0.84 -10.328 1 98.44 108 ASP A CA 1
ATOM 809 C C . ASP A 1 108 ? -10.844 1.006 -9.148 1 98.44 108 ASP A C 1
ATOM 811 O O . ASP A 1 108 ? -11.125 0.545 -8.039 1 98.44 108 ASP A O 1
ATOM 815 N N . LEU A 1 109 ? -9.719 1.676 -9.352 1 98.62 109 LEU A N 1
ATOM 816 C CA . LEU A 1 109 ? -8.727 1.869 -8.305 1 98.62 109 LEU A CA 1
ATOM 817 C C . LEU A 1 109 ? -8.727 3.314 -7.816 1 98.62 109 LEU A C 1
ATOM 819 O O . LEU A 1 109 ? -7.695 3.818 -7.363 1 98.62 109 LEU A O 1
ATOM 823 N N . THR A 1 110 ? -9.859 3.99 -7.938 1 98.38 110 THR A N 1
ATOM 824 C CA . THR A 1 110 ? -9.992 5.371 -7.488 1 98.38 110 THR A CA 1
ATOM 825 C C . THR A 1 110 ? -9.625 5.496 -6.012 1 98.38 110 THR A C 1
ATOM 827 O O . THR A 1 110 ? -8.945 6.445 -5.617 1 98.38 110 THR A O 1
ATOM 830 N N . THR A 1 111 ? -10.039 4.539 -5.195 1 98.5 111 THR A N 1
ATOM 831 C CA . THR A 1 111 ? -9.719 4.551 -3.773 1 98.5 111 THR A CA 1
ATOM 832 C C . THR A 1 111 ? -8.203 4.516 -3.564 1 98.5 111 THR A C 1
ATOM 834 O O . THR A 1 111 ? -7.664 5.293 -2.775 1 98.5 111 THR A O 1
ATOM 837 N N . LEU A 1 112 ? -7.512 3.664 -4.27 1 98.88 112 LEU A N 1
ATOM 838 C CA . LEU A 1 112 ? -6.059 3.584 -4.176 1 98.88 112 LEU A CA 1
ATOM 839 C C . LEU A 1 112 ? -5.41 4.887 -4.629 1 98.88 112 LEU A C 1
ATOM 841 O O . LEU A 1 112 ? -4.473 5.375 -3.994 1 98.88 112 LEU A O 1
ATOM 845 N N . ASP A 1 113 ? -5.91 5.43 -5.719 1 98.69 113 ASP A N 1
ATOM 846 C CA . ASP A 1 113 ? -5.355 6.637 -6.328 1 98.69 113 ASP A CA 1
ATOM 847 C C . ASP A 1 113 ? -5.449 7.828 -5.379 1 98.69 113 ASP A C 1
ATOM 849 O O . ASP A 1 113 ? -4.52 8.633 -5.289 1 98.69 113 ASP A O 1
ATOM 853 N N . ILE A 1 114 ? -6.5 7.918 -4.707 1 98.56 114 ILE A N 1
ATOM 854 C CA . ILE A 1 114 ? -6.723 9.062 -3.828 1 98.56 114 ILE A CA 1
ATOM 855 C C . ILE A 1 114 ? -6.066 8.805 -2.473 1 98.56 114 ILE A C 1
ATOM 857 O O . ILE A 1 114 ? -5.316 9.648 -1.969 1 98.56 114 ILE A O 1
ATOM 861 N N . ASP A 1 115 ? -6.273 7.578 -1.913 1 98.75 115 ASP A N 1
ATOM 862 C CA . ASP A 1 115 ? -5.953 7.32 -0.513 1 98.75 115 ASP A CA 1
ATOM 863 C C . ASP A 1 115 ? -4.484 6.941 -0.346 1 98.75 115 ASP A C 1
ATOM 865 O O . ASP A 1 115 ? -3.953 6.969 0.766 1 98.75 115 ASP A O 1
ATOM 869 N N . LEU A 1 116 ? -3.832 6.598 -1.406 1 98.88 116 LEU A N 1
ATOM 870 C CA . LEU A 1 116 ? -2.416 6.266 -1.279 1 98.88 116 LEU A CA 1
ATOM 871 C C . LEU A 1 116 ? -1.572 7.117 -2.219 1 98.88 116 LEU A C 1
ATOM 873 O O . LEU A 1 116 ? -0.728 7.895 -1.769 1 98.88 116 LEU A O 1
ATOM 877 N N . THR A 1 117 ? -1.823 7.004 -3.516 1 98.88 117 THR A N 1
ATOM 878 C CA . THR A 1 117 ? -1.038 7.781 -4.465 1 98.88 117 THR A CA 1
ATOM 879 C C . THR A 1 117 ? -1.143 9.273 -4.16 1 98.88 117 THR A C 1
ATOM 881 O O . THR A 1 117 ? -0.139 9.992 -4.184 1 98.88 117 THR A O 1
ATOM 884 N N . GLY A 1 118 ? -2.357 9.719 -3.887 1 98.88 118 GLY A N 1
ATOM 885 C CA . GLY A 1 118 ? -2.557 11.109 -3.504 1 98.88 118 GLY A CA 1
ATOM 886 C C . GLY A 1 118 ? -1.759 11.516 -2.279 1 98.88 118 GLY A C 1
ATOM 887 O O . GLY A 1 118 ? -1.204 12.609 -2.227 1 98.88 118 GLY A O 1
ATOM 888 N N . VAL A 1 119 ? -1.688 10.641 -1.292 1 98.94 119 VAL A N 1
ATOM 889 C CA . VAL A 1 119 ? -0.909 10.883 -0.082 1 98.94 119 VAL A CA 1
ATOM 890 C C . VAL A 1 119 ? 0.574 10.977 -0.431 1 98.94 119 VAL A C 1
ATOM 892 O O . VAL A 1 119 ? 1.275 11.875 0.052 1 98.94 119 VAL A O 1
ATOM 895 N N . LEU A 1 120 ? 1.058 10.07 -1.279 1 98.94 120 LEU A N 1
ATOM 896 C CA . LEU A 1 120 ? 2.453 10.078 -1.705 1 98.94 120 LEU A CA 1
ATOM 897 C C . LEU A 1 120 ? 2.787 11.375 -2.432 1 98.94 120 LEU A C 1
ATOM 899 O O . LEU A 1 120 ? 3.881 11.922 -2.262 1 98.94 120 LEU A O 1
ATOM 903 N N . TYR A 1 121 ? 1.858 11.875 -3.238 1 98.88 121 TYR A N 1
ATOM 904 C CA . TYR A 1 121 ? 2.047 13.148 -3.924 1 98.88 121 TYR A CA 1
ATOM 905 C C . TYR A 1 121 ? 2.203 14.289 -2.924 1 98.88 121 TYR A C 1
ATOM 907 O O . TYR A 1 121 ? 3.127 15.102 -3.033 1 98.88 121 TYR A O 1
ATOM 915 N N . THR A 1 122 ? 1.31 14.352 -1.939 1 98.94 122 THR A N 1
ATOM 916 C CA . THR A 1 122 ? 1.358 15.422 -0.947 1 98.94 122 THR A CA 1
ATOM 917 C C . THR A 1 122 ? 2.648 15.344 -0.135 1 98.94 122 THR A C 1
ATOM 919 O O . THR A 1 122 ? 3.273 16.375 0.141 1 98.94 122 THR A O 1
ATOM 922 N N . VAL A 1 123 ? 3.041 14.133 0.245 1 98.94 123 VAL A N 1
ATOM 923 C CA . VAL A 1 123 ? 4.262 13.938 1.017 1 98.94 123 VAL A CA 1
ATOM 924 C C . VAL A 1 123 ? 5.473 14.383 0.196 1 98.94 123 VAL A C 1
ATOM 926 O O . VAL A 1 123 ? 6.383 15.031 0.72 1 98.94 123 VAL A O 1
ATOM 929 N N . ALA A 1 124 ? 5.48 14.031 -1.098 1 98.69 124 ALA A N 1
ATOM 930 C CA . ALA A 1 124 ? 6.578 14.43 -1.973 1 98.69 124 ALA A CA 1
ATOM 931 C C . ALA A 1 124 ? 6.699 15.953 -2.043 1 98.69 124 ALA A C 1
ATOM 933 O O . ALA A 1 124 ? 7.801 16.5 -1.97 1 98.69 124 ALA A O 1
ATOM 934 N N . LEU A 1 125 ? 5.566 16.625 -2.18 1 98.62 125 LEU A N 1
ATOM 935 C CA . LEU A 1 125 ? 5.551 18.078 -2.191 1 98.62 125 LEU A CA 1
ATOM 936 C C . LEU A 1 125 ? 6.102 18.641 -0.883 1 98.62 125 LEU A C 1
ATOM 938 O O . LEU A 1 125 ? 6.938 19.547 -0.892 1 98.62 125 LEU A O 1
ATOM 942 N N . ALA A 1 126 ? 5.645 18.078 0.227 1 98.75 126 ALA A N 1
ATOM 943 C CA . ALA A 1 126 ? 6.059 18.531 1.552 1 98.75 126 ALA A CA 1
ATOM 944 C C . ALA A 1 126 ? 7.566 18.406 1.729 1 98.75 126 ALA A C 1
ATOM 946 O O . ALA A 1 126 ? 8.242 19.359 2.104 1 98.75 126 ALA A O 1
ATOM 947 N N . VAL A 1 127 ? 8.086 17.219 1.405 1 98.25 127 VAL A N 1
ATOM 948 C CA . VAL A 1 127 ? 9.492 16.938 1.652 1 98.25 127 VAL A CA 1
ATOM 949 C C . VAL A 1 127 ? 10.359 17.812 0.756 1 98.25 127 VAL A C 1
ATOM 951 O O . VAL A 1 127 ? 11.375 18.359 1.204 1 98.25 127 VAL A O 1
ATOM 954 N N . GLN A 1 128 ? 9.977 17.969 -0.523 1 97.69 128 GLN A N 1
ATOM 955 C CA . GLN A 1 128 ? 10.734 18.828 -1.425 1 97.69 128 GLN A CA 1
ATOM 956 C C . GLN A 1 128 ? 10.758 20.281 -0.922 1 97.69 128 GLN A C 1
ATOM 958 O O . GLN A 1 128 ? 11.789 20.938 -0.982 1 97.69 128 GLN A O 1
ATOM 963 N N . GLN A 1 129 ? 9.648 20.781 -0.396 1 97.38 129 GLN A N 1
ATOM 964 C CA . GLN A 1 129 ? 9.578 22.125 0.158 1 97.38 129 GLN A CA 1
ATOM 965 C C . GLN A 1 129 ? 10.422 22.25 1.421 1 97.38 129 GLN A C 1
ATOM 967 O O . GLN A 1 129 ? 11.188 23.203 1.578 1 97.38 129 GLN A O 1
ATOM 972 N N . PHE A 1 130 ? 10.281 21.266 2.324 1 97.56 130 PHE A N 1
ATOM 973 C CA . PHE A 1 130 ? 10.984 21.266 3.6 1 97.56 130 PHE A CA 1
ATOM 974 C C . PHE A 1 130 ? 12.492 21.281 3.381 1 97.56 130 PHE A C 1
ATOM 976 O O . PHE A 1 130 ? 13.227 21.938 4.117 1 97.56 130 PHE A O 1
ATOM 983 N N . ARG A 1 131 ? 12.914 20.531 2.377 1 96.06 131 ARG A N 1
ATOM 984 C CA . ARG A 1 131 ? 14.336 20.438 2.076 1 96.06 131 ARG A CA 1
ATOM 985 C C . ARG A 1 131 ? 14.891 21.797 1.64 1 96.06 131 ARG A C 1
ATOM 987 O O . ARG A 1 131 ? 16.094 22.047 1.747 1 96.06 131 ARG A O 1
ATOM 994 N N . LYS A 1 132 ? 14 22.734 1.209 1 93.94 132 LYS A N 1
ATOM 995 C CA . LYS A 1 132 ? 14.406 24.031 0.693 1 93.94 132 LYS A CA 1
ATOM 996 C C . LYS A 1 132 ? 14.367 25.094 1.788 1 93.94 132 LYS A C 1
ATOM 998 O O . LYS A 1 132 ? 14.766 26.234 1.563 1 93.94 132 LYS A O 1
ATOM 1003 N N . GLN A 1 133 ? 13.867 24.781 2.939 1 94.56 133 GLN A N 1
ATOM 1004 C CA . GLN A 1 133 ? 13.703 25.812 3.963 1 94.56 133 GLN A CA 1
ATOM 1005 C C . GLN A 1 133 ? 14.555 25.5 5.191 1 94.56 133 GLN A C 1
ATOM 1007 O O . GLN A 1 133 ? 14.891 24.344 5.449 1 94.56 133 GLN A O 1
ATOM 1012 N N . GLN A 1 134 ? 14.938 26.516 5.918 1 95.75 134 GLN A N 1
ATOM 1013 C CA . GLN A 1 134 ? 15.656 26.359 7.176 1 95.75 134 GLN A CA 1
ATOM 1014 C C . GLN A 1 134 ? 14.727 25.906 8.289 1 95.75 134 GLN A C 1
ATOM 1016 O O . GLN A 1 134 ? 13.523 26.125 8.234 1 95.75 134 GLN A O 1
ATOM 1021 N N . PRO A 1 135 ? 15.32 25.203 9.305 1 97.5 135 PRO A N 1
ATOM 1022 C CA . PRO A 1 135 ? 14.477 24.844 10.445 1 97.5 135 PRO A CA 1
ATOM 1023 C C . PRO A 1 135 ? 13.773 26.031 11.062 1 97.5 135 PRO A C 1
ATOM 1025 O O . PRO A 1 135 ? 14.344 27.125 11.148 1 97.5 135 PRO A O 1
ATOM 1028 N N . GLY A 1 136 ? 12.523 25.844 11.406 1 96.44 136 GLY A N 1
ATOM 1029 C CA . GLY A 1 136 ? 11.758 26.891 12.078 1 96.44 136 GLY A CA 1
ATOM 1030 C C . GLY A 1 136 ? 12.07 27 13.555 1 96.44 136 GLY A C 1
ATOM 1031 O O . GLY A 1 136 ? 13.133 26.562 14.008 1 96.44 136 GLY A O 1
ATOM 1032 N N . LYS A 1 137 ? 11.164 27.672 14.258 1 95.5 137 LYS A N 1
ATOM 1033 C CA . LYS A 1 137 ? 11.391 28.016 15.656 1 95.5 137 LYS A CA 1
ATOM 1034 C C . LYS A 1 137 ? 11.477 26.766 16.531 1 95.5 137 LYS A C 1
ATOM 1036 O O . LYS A 1 137 ? 12.094 26.797 17.594 1 95.5 137 LYS A O 1
ATOM 1041 N N . ASN A 1 138 ? 10.914 25.656 16.047 1 96.44 138 ASN A N 1
ATOM 1042 C CA . ASN A 1 138 ? 10.898 24.438 16.844 1 96.44 138 ASN A CA 1
ATOM 1043 C C . ASN A 1 138 ? 12.016 23.484 16.438 1 96.44 138 ASN A C 1
ATOM 1045 O O . ASN A 1 138 ? 12.055 22.344 16.891 1 96.44 138 ASN A O 1
ATOM 1049 N N . GLY A 1 139 ? 12.852 23.906 15.539 1 97.5 139 GLY A N 1
ATOM 1050 C CA . GLY A 1 139 ? 14.031 23.141 15.18 1 97.5 139 GLY A CA 1
ATOM 1051 C C . GLY A 1 139 ? 13.789 22.172 14.039 1 97.5 139 GLY A C 1
ATOM 1052 O O . GLY A 1 139 ? 14.641 21.328 13.75 1 97.5 139 GLY A O 1
ATOM 1053 N N . PHE A 1 140 ? 12.617 22.25 13.414 1 98.5 140 PHE A N 1
ATOM 1054 C CA . PHE A 1 140 ? 12.289 21.359 12.32 1 98.5 140 PHE A CA 1
ATOM 1055 C C . PHE A 1 140 ? 12.086 22.125 11.023 1 98.5 140 PHE A C 1
ATOM 1057 O O . PHE A 1 140 ? 11.664 23.281 11.047 1 98.5 140 PHE A O 1
ATOM 1064 N N . ARG A 1 141 ? 12.422 21.453 9.938 1 98.12 141 ARG A N 1
ATOM 1065 C CA . ARG A 1 141 ? 12.133 22.016 8.617 1 98.12 141 ARG A CA 1
ATOM 1066 C C . ARG A 1 141 ? 10.656 21.875 8.281 1 98.12 141 ARG A C 1
ATOM 1068 O O . ARG A 1 141 ? 10.117 22.672 7.504 1 98.12 141 ARG A O 1
ATOM 1075 N N . GLY A 1 142 ? 10.008 20.891 8.883 1 98.62 142 GLY A N 1
ATOM 1076 C CA . GLY A 1 142 ? 8.586 20.656 8.68 1 98.62 142 GLY A CA 1
ATOM 1077 C C . GLY A 1 142 ? 8.102 19.344 9.273 1 98.62 142 GLY A C 1
ATOM 1078 O O . GLY A 1 142 ? 8.906 18.5 9.664 1 98.62 142 GLY A O 1
ATOM 1079 N N . LYS A 1 143 ? 6.797 19.234 9.438 1 98.94 143 LYS A N 1
ATOM 1080 C CA . LYS A 1 143 ? 6.145 18.062 10.023 1 98.94 143 LYS A CA 1
ATOM 1081 C C . LYS A 1 143 ? 4.957 17.609 9.172 1 98.94 143 LYS A C 1
ATOM 1083 O O . LYS A 1 143 ? 4.203 18.438 8.664 1 98.94 143 LYS A O 1
ATOM 1088 N N . ILE A 1 144 ? 4.914 16.344 8.992 1 98.94 144 ILE A N 1
ATOM 1089 C CA . ILE A 1 144 ? 3.826 15.766 8.219 1 98.94 144 ILE A CA 1
ATOM 1090 C C . ILE A 1 144 ? 2.949 14.898 9.117 1 98.94 144 ILE A C 1
ATOM 1092 O O . ILE A 1 144 ? 3.457 14.086 9.891 1 98.94 144 ILE A O 1
ATOM 1096 N N . GLY A 1 145 ? 1.667 15.094 9.141 1 98.94 145 GLY A N 1
ATOM 1097 C CA . GLY A 1 145 ? 0.688 14.273 9.844 1 98.94 145 GLY A CA 1
ATOM 1098 C C . GLY A 1 145 ? -0.298 13.594 8.906 1 98.94 145 GLY A C 1
ATOM 1099 O O . GLY A 1 145 ? -1.311 14.188 8.531 1 98.94 145 GLY A O 1
ATOM 1100 N N . CYS A 1 146 ? -0.101 12.359 8.602 1 98.88 146 CYS A N 1
ATOM 1101 C CA . CYS A 1 146 ? -0.97 11.586 7.715 1 98.88 146 CYS A CA 1
ATOM 1102 C C . CYS A 1 146 ? -2.166 11.031 8.477 1 98.88 146 CYS A C 1
ATOM 1104 O O . CYS A 1 146 ? -2.111 10.875 9.703 1 98.88 146 CYS A O 1
ATOM 1106 N N . VAL A 1 147 ? -3.23 10.844 7.695 1 98.06 147 VAL A N 1
ATOM 1107 C CA . VAL A 1 147 ? -4.344 10.062 8.234 1 98.06 147 VAL A CA 1
ATOM 1108 C C . VAL A 1 147 ? -4.445 8.727 7.492 1 98.06 147 VAL A C 1
ATOM 1110 O O . VAL A 1 147 ? -4.781 8.695 6.309 1 98.06 147 VAL A O 1
ATOM 1113 N N . ALA A 1 148 ? -4.098 7.711 8.164 1 97.38 148 ALA A N 1
ATOM 1114 C CA . ALA A 1 148 ? -4.316 6.363 7.648 1 97.38 148 ALA A CA 1
ATOM 1115 C C . ALA A 1 148 ? -5.676 5.824 8.086 1 97.38 148 ALA A C 1
ATOM 1117 O O . ALA A 1 148 ? -6.715 6.402 7.746 1 97.38 148 ALA A O 1
ATOM 1118 N N . SER A 1 149 ? -5.758 4.699 8.711 1 96 149 SER A N 1
ATOM 1119 C CA . SER A 1 149 ? -6.941 4.008 9.219 1 96 149 SER A CA 1
ATOM 1120 C C . SER A 1 149 ? -6.555 2.766 10.016 1 96 149 SER A C 1
ATOM 1122 O O . SER A 1 149 ? -5.434 2.27 9.898 1 96 149 SER A O 1
ATOM 1124 N N . VAL A 1 150 ? -7.492 2.35 10.836 1 96.5 150 VAL A N 1
ATOM 1125 C CA . VAL A 1 150 ? -7.293 1.036 11.438 1 96.5 150 VAL A CA 1
ATOM 1126 C C . VAL A 1 150 ? -7.203 -0.028 10.352 1 96.5 150 VAL A C 1
ATOM 1128 O O . VAL A 1 150 ? -6.625 -1.096 10.562 1 96.5 150 VAL A O 1
ATOM 1131 N N . CYS A 1 151 ? -7.711 0.264 9.188 1 97.25 151 CYS A N 1
ATOM 1132 C CA . CYS A 1 151 ? -7.555 -0.633 8.047 1 97.25 151 CYS A CA 1
ATOM 1133 C C . CYS A 1 151 ? -6.117 -0.614 7.535 1 97.25 151 CYS A C 1
ATOM 1135 O O . CYS A 1 151 ? -5.754 -1.413 6.668 1 97.25 151 CYS A O 1
ATOM 1137 N N . GLY A 1 152 ? -5.297 0.203 8.008 1 98.31 152 GLY A N 1
ATOM 1138 C CA . GLY A 1 152 ? -3.863 0.156 7.766 1 98.31 152 GLY A CA 1
ATOM 1139 C C . GLY A 1 152 ? -3.121 -0.738 8.742 1 98.31 152 GLY A C 1
ATOM 1140 O O . GLY A 1 152 ? -1.948 -1.054 8.539 1 98.31 152 GLY A O 1
ATOM 1141 N N . LEU A 1 153 ? -3.828 -1.079 9.82 1 98 153 LEU A N 1
ATOM 1142 C CA . LEU A 1 153 ? -3.275 -1.929 10.875 1 98 153 LEU A CA 1
ATOM 1143 C C . LEU A 1 153 ? -3.906 -3.316 10.836 1 98 153 LEU A C 1
ATOM 1145 O O . LEU A 1 153 ? -3.217 -4.32 11.031 1 98 153 LEU A O 1
ATOM 1149 N N . TYR A 1 154 ? -5.203 -3.322 10.602 1 98 154 TYR A N 1
ATOM 1150 C CA . TYR A 1 154 ? -6.004 -4.535 10.477 1 98 154 TYR A CA 1
ATOM 1151 C C . TYR A 1 154 ? -6.461 -4.738 9.039 1 98 154 TYR A C 1
ATOM 1153 O O . TYR A 1 154 ? -6.109 -3.955 8.148 1 98 154 TYR A O 1
ATOM 1161 N N . CYS A 1 155 ? -7.156 -5.875 8.844 1 97.62 155 CYS A N 1
ATOM 1162 C CA . CYS A 1 155 ? -7.645 -6.16 7.496 1 97.62 155 CYS A CA 1
ATOM 1163 C C . CYS A 1 155 ? -9.133 -6.465 7.508 1 97.62 155 CYS A C 1
ATOM 1165 O O . CYS A 1 155 ? -9.602 -7.301 8.289 1 97.62 155 CYS A O 1
ATOM 1167 N N . CYS A 1 156 ? -9.859 -5.793 6.727 1 97.19 156 CYS A N 1
ATOM 1168 C CA . CYS A 1 156 ? -11.273 -6.105 6.512 1 97.19 156 CYS A CA 1
ATOM 1169 C C . CYS A 1 156 ? -11.477 -6.816 5.18 1 97.19 156 CYS A C 1
ATOM 1171 O O . CYS A 1 156 ? -11.219 -6.246 4.121 1 97.19 156 CYS A O 1
ATOM 1173 N N . PRO A 1 157 ? -12.008 -8.008 5.18 1 98.19 157 PRO A N 1
ATOM 1174 C CA . PRO A 1 157 ? -12.109 -8.828 3.971 1 98.19 157 PRO A CA 1
ATOM 1175 C C . PRO A 1 157 ? -12.891 -8.148 2.852 1 98.19 157 PRO A C 1
ATOM 1177 O O . PRO A 1 157 ? -12.602 -8.359 1.672 1 98.19 157 PRO A O 1
ATOM 1180 N N . THR A 1 158 ? -13.828 -7.258 3.162 1 98.25 158 THR A N 1
ATOM 1181 C CA . THR A 1 158 ? -14.719 -6.695 2.152 1 98.25 158 THR A CA 1
ATOM 1182 C C . THR A 1 158 ? -14.266 -5.293 1.757 1 98.25 158 THR A C 1
ATOM 1184 O O . THR A 1 158 ? -14.953 -4.602 1.001 1 98.25 158 THR A O 1
ATOM 1187 N N . LEU A 1 159 ? -13.117 -4.824 2.27 1 98.38 159 LEU A N 1
ATOM 1188 C CA . LEU A 1 159 ? -12.516 -3.541 1.922 1 98.38 159 LEU A CA 1
ATOM 1189 C C . LEU A 1 159 ? -11.109 -3.73 1.379 1 98.38 159 LEU A C 1
ATOM 1191 O O . LEU A 1 159 ? -10.164 -3.102 1.861 1 98.38 159 LEU A O 1
ATOM 1195 N N . PRO A 1 160 ? -10.938 -4.5 0.35 1 98.62 160 PRO A N 1
ATOM 1196 C CA . PRO A 1 160 ? -9.578 -4.883 -0.046 1 98.62 160 PRO A CA 1
ATOM 1197 C C . PRO A 1 160 ? -8.766 -3.703 -0.572 1 98.62 160 PRO A C 1
ATOM 1199 O O . PRO A 1 160 ? -7.586 -3.566 -0.239 1 98.62 160 PRO A O 1
ATOM 1202 N N . VAL A 1 161 ? -9.367 -2.84 -1.457 1 98.81 161 VAL A N 1
ATOM 1203 C CA . VAL A 1 161 ? -8.602 -1.756 -2.061 1 98.81 161 VAL A CA 1
ATOM 1204 C C . VAL A 1 161 ? -8.32 -0.679 -1.017 1 98.81 161 VAL A C 1
ATOM 1206 O O . VAL A 1 161 ? -7.207 -0.155 -0.941 1 98.81 161 VAL A O 1
ATOM 1209 N N . TYR A 1 162 ? -9.305 -0.384 -0.171 1 98.69 162 TYR A N 1
ATOM 1210 C CA . TYR A 1 162 ? -9.133 0.561 0.926 1 98.69 162 TYR A CA 1
ATOM 1211 C C . TYR A 1 162 ? -8.07 0.064 1.907 1 98.69 162 TYR A C 1
ATOM 1213 O O . TYR A 1 162 ? -7.18 0.819 2.303 1 98.69 162 TYR A O 1
ATOM 1221 N N . THR A 1 163 ? -8.18 -1.21 2.309 1 98.81 163 THR A N 1
ATOM 1222 C CA . THR A 1 163 ? -7.203 -1.832 3.199 1 98.81 163 THR A CA 1
ATOM 1223 C C . THR A 1 163 ? -5.801 -1.773 2.598 1 98.81 163 THR A C 1
ATOM 1225 O O . THR A 1 163 ? -4.844 -1.405 3.277 1 98.81 163 THR A O 1
ATOM 1228 N N . SER A 1 164 ? -5.711 -2.1 1.358 1 98.88 164 SER A N 1
ATOM 1229 C CA . SER A 1 164 ? -4.43 -2.045 0.664 1 98.88 164 SER A CA 1
ATOM 1230 C C . SER A 1 164 ? -3.842 -0.64 0.698 1 98.88 164 SER A C 1
ATOM 1232 O O . SER A 1 164 ? -2.672 -0.459 1.043 1 98.88 164 SER A O 1
ATOM 1234 N N . ALA A 1 165 ? -4.633 0.342 0.376 1 98.88 165 ALA A N 1
ATOM 1235 C CA . ALA A 1 165 ? -4.188 1.733 0.358 1 98.88 165 ALA A CA 1
ATOM 1236 C C . ALA A 1 165 ? -3.695 2.17 1.734 1 98.88 165 ALA A C 1
ATOM 1238 O O . ALA A 1 165 ? -2.611 2.746 1.859 1 98.88 165 ALA A O 1
ATOM 1239 N N . LYS A 1 166 ? -4.484 1.871 2.711 1 98.88 166 LYS A N 1
ATOM 1240 C CA . LYS A 1 166 ? -4.168 2.367 4.047 1 98.88 166 LYS A CA 1
ATOM 1241 C C . LYS A 1 166 ? -3 1.595 4.656 1 98.88 166 LYS A C 1
ATOM 1243 O O . LYS A 1 166 ? -2.205 2.156 5.414 1 98.88 166 LYS A O 1
ATOM 1248 N N . HIS A 1 167 ? -2.85 0.315 4.309 1 98.81 167 HIS A N 1
ATOM 1249 C CA . HIS A 1 167 ? -1.607 -0.377 4.637 1 98.81 167 HIS A CA 1
ATOM 1250 C C . HIS A 1 167 ? -0.408 0.305 3.99 1 98.81 167 HIS A C 1
ATOM 1252 O O . HIS A 1 167 ? 0.654 0.421 4.605 1 98.81 167 HIS A O 1
ATOM 1258 N N . GLY A 1 168 ? -0.609 0.686 2.75 1 98.88 168 GLY A N 1
ATOM 1259 C CA . GLY A 1 168 ? 0.445 1.42 2.068 1 98.88 168 GLY A CA 1
ATOM 1260 C C . GLY A 1 168 ? 0.853 2.689 2.791 1 98.88 168 GLY A C 1
ATOM 1261 O O . GLY A 1 168 ? 2.043 2.992 2.9 1 98.88 168 GLY A O 1
ATOM 1262 N N . VAL A 1 169 ? -0.105 3.422 3.293 1 98.94 169 VAL A N 1
ATOM 1263 C CA . VAL A 1 169 ? 0.174 4.648 4.027 1 98.94 169 VAL A CA 1
ATOM 1264 C C . VAL A 1 169 ? 0.944 4.32 5.305 1 98.94 169 VAL A C 1
ATOM 1266 O O . VAL A 1 169 ? 1.923 4.996 5.641 1 98.94 169 VAL A O 1
ATOM 1269 N N . VAL A 1 170 ? 0.512 3.305 6.031 1 98.88 170 VAL A N 1
ATOM 1270 C CA . VAL A 1 170 ? 1.188 2.9 7.258 1 98.88 170 VAL A CA 1
ATOM 1271 C C . VAL A 1 170 ? 2.629 2.498 6.949 1 98.88 170 VAL A C 1
ATOM 1273 O O . VAL A 1 170 ? 3.557 2.895 7.656 1 98.88 170 VAL A O 1
ATOM 1276 N N . GLY A 1 171 ? 2.826 1.714 5.867 1 98.75 171 GLY A N 1
ATOM 1277 C CA . GLY A 1 171 ? 4.172 1.342 5.457 1 98.75 171 GLY A CA 1
ATOM 1278 C C . GLY A 1 171 ? 5.047 2.535 5.125 1 98.75 171 GLY A C 1
ATOM 1279 O O . GLY A 1 171 ? 6.223 2.572 5.492 1 98.75 171 GLY A O 1
ATOM 1280 N N . LEU A 1 172 ? 4.48 3.494 4.461 1 98.88 172 LEU A N 1
ATOM 1281 C CA . LEU A 1 172 ? 5.191 4.719 4.113 1 98.88 172 LEU A CA 1
ATOM 1282 C C . LEU A 1 172 ? 5.629 5.469 5.371 1 98.88 172 LEU A C 1
ATOM 1284 O O . LEU A 1 172 ? 6.793 5.848 5.496 1 98.88 172 LEU A O 1
ATOM 1288 N N . VAL A 1 173 ? 4.723 5.629 6.316 1 98.88 173 VAL A N 1
ATOM 1289 C CA . VAL A 1 173 ? 4.969 6.41 7.523 1 98.88 173 VAL A CA 1
ATOM 1290 C C . VAL A 1 173 ? 6.016 5.711 8.383 1 98.88 173 VAL A C 1
ATOM 1292 O O . VAL A 1 173 ? 6.977 6.336 8.836 1 98.88 173 VAL A O 1
ATOM 1295 N N . ARG A 1 174 ? 5.891 4.434 8.586 1 98.69 174 ARG A N 1
ATOM 1296 C CA . ARG A 1 174 ? 6.797 3.691 9.453 1 98.69 174 ARG A CA 1
ATOM 1297 C C . ARG A 1 174 ? 8.188 3.59 8.836 1 98.69 174 ARG A C 1
ATOM 1299 O O . ARG A 1 174 ? 9.18 3.436 9.555 1 98.69 174 ARG A O 1
ATOM 1306 N N . SER A 1 175 ? 8.273 3.662 7.547 1 98.62 175 SER A N 1
ATOM 1307 C CA . SER A 1 175 ? 9.578 3.602 6.895 1 98.62 175 SER A CA 1
ATOM 1308 C C . SER A 1 175 ? 10.164 4.996 6.715 1 98.62 175 SER A C 1
ATOM 1310 O O . SER A 1 175 ? 11 5.43 7.508 1 98.62 175 SER A O 1
ATOM 1312 N N . TYR A 1 176 ? 9.555 5.801 5.922 1 98.75 176 TYR A N 1
ATOM 1313 C CA . TYR A 1 176 ? 10.094 7.109 5.57 1 98.75 176 TYR A CA 1
ATOM 1314 C C . TYR A 1 176 ? 10.141 8.023 6.789 1 98.75 176 TYR A C 1
ATOM 1316 O O . TYR A 1 176 ? 11.055 8.844 6.922 1 98.75 176 TYR A O 1
ATOM 1324 N N . GLY A 1 177 ? 9.156 7.867 7.637 1 98.75 177 GLY A N 1
ATOM 1325 C CA . GLY A 1 177 ? 9.133 8.641 8.867 1 98.75 177 GLY A CA 1
ATOM 1326 C C . GLY A 1 177 ? 10.344 8.398 9.75 1 98.75 177 GLY A C 1
ATOM 1327 O O . GLY A 1 177 ? 10.703 9.25 10.562 1 98.75 177 GLY A O 1
ATOM 1328 N N . LYS A 1 178 ? 10.938 7.262 9.609 1 98.44 178 LYS A N 1
ATOM 1329 C CA . LYS A 1 178 ? 12.117 6.941 10.398 1 98.44 178 LYS A CA 1
ATOM 1330 C C . LYS A 1 178 ? 13.391 7.441 9.719 1 98.44 178 LYS A C 1
ATOM 1332 O O . LYS A 1 178 ? 14.445 7.535 10.352 1 98.44 178 LYS A O 1
ATOM 1337 N N . TYR A 1 179 ? 13.328 7.793 8.477 1 98.44 179 TYR A N 1
ATOM 1338 C CA . TYR A 1 179 ? 14.453 8.375 7.762 1 98.44 179 TYR A CA 1
ATOM 1339 C C . TYR A 1 179 ? 14.484 9.891 7.93 1 98.44 179 TYR A C 1
ATOM 1341 O O . TYR A 1 179 ? 15.547 10.484 8.102 1 98.44 179 TYR A O 1
ATOM 1349 N N . LEU A 1 180 ? 13.398 10.531 7.945 1 98.56 180 LEU A N 1
ATOM 1350 C CA . LEU A 1 180 ? 13.227 11.961 7.75 1 98.56 180 LEU A CA 1
ATOM 1351 C C . LEU A 1 180 ? 13.844 12.75 8.906 1 98.56 180 LEU A C 1
ATOM 1353 O O . LEU A 1 180 ? 14.266 13.891 8.727 1 98.56 180 LEU A O 1
ATOM 1357 N N . PRO A 1 181 ? 13.914 12.109 10.094 1 98.69 181 PRO A N 1
ATOM 1358 C CA . PRO A 1 181 ? 14.586 12.844 11.164 1 98.69 181 PRO A CA 1
ATOM 1359 C C . PRO A 1 181 ? 16.031 13.211 10.805 1 98.69 181 PRO A C 1
ATOM 1361 O O . PRO A 1 181 ? 16.547 14.211 11.305 1 98.69 181 PRO A O 1
ATOM 1364 N N . GLU A 1 182 ? 16.656 12.492 9.922 1 97.38 182 GLU A N 1
ATOM 1365 C CA . GLU A 1 182 ? 17.984 12.844 9.438 1 97.38 182 GLU A CA 1
ATOM 1366 C C . GLU A 1 182 ? 17.984 14.203 8.75 1 97.38 182 GLU A C 1
ATOM 1368 O O . GLU A 1 182 ? 19.031 14.836 8.609 1 97.38 182 GLU A O 1
ATOM 1373 N N . GLU A 1 183 ? 16.844 14.672 8.344 1 97 183 GLU A N 1
ATOM 1374 C CA . GLU A 1 183 ? 16.703 15.922 7.613 1 97 183 GLU A CA 1
ATOM 1375 C C . GLU A 1 183 ? 15.914 16.953 8.43 1 97 183 GLU A C 1
ATOM 1377 O O . GLU A 1 183 ? 15.406 17.938 7.887 1 97 183 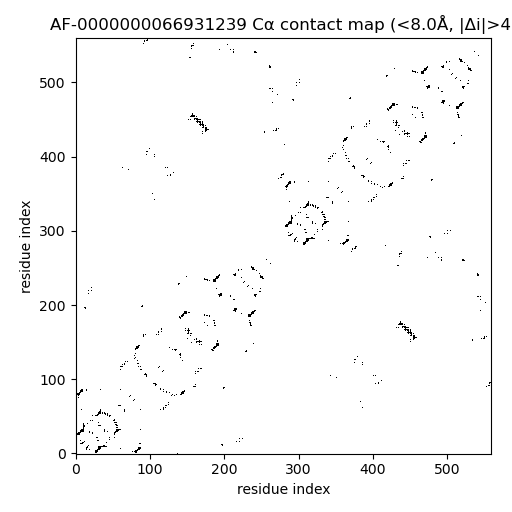GLU A O 1
ATOM 1382 N N . LYS A 1 184 ? 15.672 16.641 9.703 1 98.31 184 LYS A N 1
ATOM 1383 C CA . LYS A 1 184 ? 14.914 17.5 10.617 1 98.31 184 LYS A CA 1
ATOM 1384 C C . LYS A 1 184 ? 13.461 17.641 10.172 1 98.31 184 LYS A C 1
ATOM 1386 O O . LYS A 1 184 ? 12.883 18.719 10.242 1 98.31 184 LYS A O 1
ATOM 1391 N N . ILE A 1 185 ? 12.938 16.641 9.656 1 98.69 185 ILE A N 1
ATOM 1392 C CA . ILE A 1 185 ? 11.531 16.484 9.305 1 98.69 185 ILE A CA 1
ATOM 1393 C C . ILE A 1 185 ? 10.906 15.344 10.102 1 98.69 185 ILE A C 1
ATOM 1395 O O . ILE A 1 185 ? 11.57 14.336 10.367 1 98.69 185 ILE A O 1
ATOM 1399 N N . THR A 1 186 ? 9.641 15.484 10.594 1 98.94 186 THR A N 1
ATOM 1400 C CA . THR A 1 186 ? 8.945 14.359 11.211 1 98.94 186 THR A CA 1
ATOM 1401 C C . THR A 1 186 ? 7.727 13.961 10.375 1 98.94 186 THR A C 1
ATOM 1403 O O . THR A 1 186 ? 7.191 14.773 9.617 1 98.94 186 THR A O 1
ATOM 1406 N N . MET A 1 187 ? 7.355 12.75 10.453 1 98.94 187 MET A N 1
ATOM 1407 C CA . MET A 1 187 ? 6.184 12.211 9.766 1 98.94 187 MET A CA 1
ATOM 1408 C C . MET A 1 187 ? 5.527 11.109 10.594 1 98.94 187 MET A C 1
ATOM 1410 O O . MET A 1 187 ? 6.18 10.141 10.977 1 98.94 187 MET A O 1
ATOM 1414 N N . ASN A 1 188 ? 4.281 11.281 10.914 1 98.94 188 ASN A N 1
ATOM 1415 C CA . ASN A 1 188 ? 3.492 10.336 11.695 1 98.94 188 ASN A CA 1
ATOM 1416 C C . ASN A 1 188 ? 2.098 10.148 11.102 1 98.94 188 ASN A C 1
ATOM 1418 O O . ASN A 1 188 ? 1.716 10.852 10.164 1 98.94 188 ASN A O 1
ATOM 1422 N N . ALA A 1 189 ? 1.396 9.133 11.625 1 98.88 189 ALA A N 1
ATOM 1423 C CA . ALA A 1 189 ? 0.041 8.906 11.125 1 98.88 189 ALA A CA 1
ATOM 1424 C C . ALA A 1 189 ? -0.934 8.664 12.273 1 98.88 189 ALA A C 1
ATOM 1426 O O . ALA A 1 189 ? -0.604 7.977 13.242 1 98.88 189 ALA A O 1
ATOM 1427 N N . ALA A 1 190 ? -2.092 9.336 12.203 1 98.81 190 ALA A N 1
ATOM 1428 C CA . ALA A 1 190 ? -3.25 8.891 12.969 1 98.81 190 ALA A CA 1
ATOM 1429 C C . ALA A 1 190 ? -3.99 7.77 12.25 1 98.81 190 ALA A C 1
ATOM 1431 O O . ALA A 1 190 ? -4.172 7.816 11.031 1 98.81 190 ALA A O 1
ATOM 1432 N N . CYS A 1 191 ? -4.367 6.754 12.953 1 98.62 191 CYS A N 1
ATOM 1433 C CA . CYS A 1 191 ? -5.117 5.613 12.438 1 98.62 191 CYS A CA 1
ATOM 1434 C C . CYS A 1 191 ? -6.453 5.469 13.148 1 98.62 191 CYS A C 1
ATOM 1436 O O . CYS A 1 191 ? -6.613 4.605 14.016 1 98.62 191 CYS A O 1
ATOM 1438 N N . PRO A 1 192 ? -7.395 6.215 12.711 1 98.25 192 PRO A N 1
ATOM 1439 C CA . PRO A 1 192 ? -8.688 6.164 13.406 1 98.25 192 PRO A CA 1
ATOM 1440 C C . PRO A 1 192 ? -9.523 4.953 13 1 98.25 192 PRO A C 1
ATOM 1442 O O . PRO A 1 192 ? -9.43 4.48 11.867 1 98.25 192 PRO A O 1
ATOM 1445 N N . ASN A 1 193 ? -10.242 4.477 14.016 1 97.31 193 ASN A N 1
ATOM 1446 C CA . ASN A 1 193 ? -11.375 3.617 13.688 1 97.31 193 ASN A CA 1
ATOM 1447 C C . ASN A 1 193 ? -12.484 4.398 12.984 1 97.31 193 ASN A C 1
ATOM 1449 O O . ASN A 1 193 ? -12.219 5.367 12.281 1 97.31 193 ASN A O 1
ATOM 1453 N N . VAL A 1 194 ? -13.75 4.008 13.023 1 95.31 194 VAL A N 1
ATOM 1454 C CA . VAL A 1 194 ? -14.812 4.625 12.234 1 95.31 194 VAL A CA 1
ATOM 1455 C C . VAL A 1 194 ? -15.188 5.973 12.844 1 95.31 194 VAL A C 1
ATOM 1457 O O . VAL A 1 194 ? -15.727 6.035 13.953 1 95.3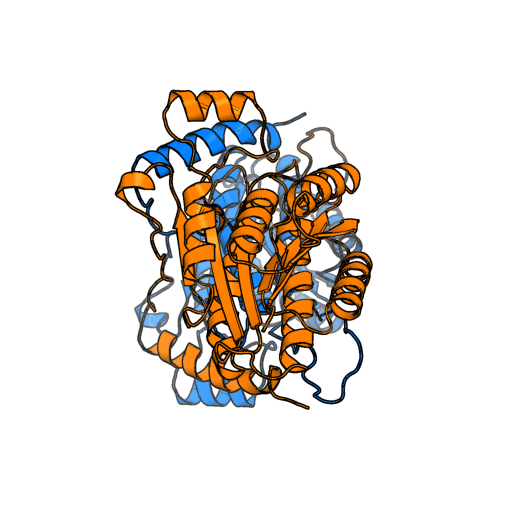1 194 VAL A O 1
ATOM 1460 N N . VAL A 1 195 ? -14.812 6.98 12.172 1 93.12 195 VAL A N 1
ATOM 1461 C CA . VAL A 1 195 ? -15.203 8.344 12.523 1 93.12 195 VAL A CA 1
ATOM 1462 C C . VAL A 1 195 ? -16.344 8.805 11.625 1 93.12 195 VAL A C 1
ATOM 1464 O O . VAL A 1 195 ? -16.359 8.531 10.422 1 93.12 195 VAL A O 1
ATOM 1467 N N . ARG A 1 196 ? -17.312 9.43 12.203 1 85.94 196 ARG A N 1
ATOM 1468 C CA . ARG A 1 196 ? -18.422 9.945 11.398 1 85.94 196 ARG A CA 1
ATOM 1469 C C . ARG A 1 196 ? -17.953 11.078 10.484 1 85.94 196 ARG A C 1
ATOM 1471 O O . ARG A 1 196 ? -17.547 12.141 10.961 1 85.94 196 ARG A O 1
ATOM 1478 N N . THR A 1 197 ? -17.797 10.758 9.266 1 84.25 197 THR A N 1
ATOM 1479 C CA . THR A 1 197 ? -17.453 11.68 8.195 1 84.25 197 THR A CA 1
ATOM 1480 C C . THR A 1 197 ? -18.359 11.469 6.984 1 84.25 197 THR A C 1
ATOM 1482 O O . THR A 1 197 ? -19.438 10.891 7.102 1 84.25 197 THR A O 1
ATOM 1485 N N . ASN A 1 198 ? -18.031 12.039 5.906 1 75.44 198 ASN A N 1
ATOM 1486 C CA . ASN A 1 198 ? -18.828 11.867 4.699 1 75.44 198 ASN A CA 1
ATOM 1487 C C . ASN A 1 198 ? -18.375 10.656 3.889 1 75.44 198 ASN A C 1
ATOM 1489 O O . ASN A 1 198 ? -18.734 10.508 2.723 1 75.44 198 ASN A O 1
ATOM 1493 N N . ILE A 1 199 ? -17.641 9.812 4.473 1 79.06 199 ILE A N 1
ATOM 1494 C CA . ILE A 1 199 ? -17.031 8.695 3.758 1 79.06 199 ILE A CA 1
ATOM 1495 C C . ILE A 1 199 ? -18.031 7.547 3.652 1 79.06 199 ILE A C 1
ATOM 1497 O O . ILE A 1 199 ? -18.094 6.867 2.623 1 79.06 199 ILE A O 1
ATOM 1501 N N . SER A 1 200 ? -18.844 7.348 4.68 1 79.94 200 SER A N 1
ATOM 1502 C CA . SER A 1 200 ? -19.797 6.246 4.684 1 79.94 200 SER A CA 1
ATOM 1503 C C . SER A 1 200 ? -21.234 6.758 4.707 1 79.94 200 SER A C 1
ATOM 1505 O O . SER A 1 200 ? -21.469 7.969 4.766 1 79.94 200 SER A O 1
ATOM 1507 N N . ALA A 1 201 ? -22.219 5.73 4.723 1 79.19 201 ALA A N 1
ATOM 1508 C CA . ALA A 1 201 ? -23.641 6.047 4.691 1 79.19 201 ALA A CA 1
ATOM 1509 C C . ALA A 1 201 ? -24.156 6.379 6.09 1 79.19 201 ALA A C 1
ATOM 1511 O O . ALA A 1 201 ? -23.688 5.812 7.082 1 79.19 201 ALA A O 1
ATOM 1512 N N . GLY A 1 202 ? -25.094 7.199 6.059 1 81.5 202 GLY A N 1
ATOM 1513 C CA . GLY A 1 202 ? -25.703 7.617 7.312 1 81.5 202 GLY A CA 1
ATOM 1514 C C . GLY A 1 202 ? -26.203 6.457 8.148 1 81.5 202 GLY A C 1
ATOM 1515 O O . GLY A 1 202 ? -26.016 6.434 9.367 1 81.5 202 GLY A O 1
ATOM 1516 N N . ALA A 1 203 ? -26.844 5.43 7.461 1 82 203 ALA A N 1
ATOM 1517 C CA . ALA A 1 203 ? -27.391 4.281 8.172 1 82 203 ALA A CA 1
ATOM 1518 C C . ALA A 1 203 ? -26.297 3.51 8.898 1 82 203 ALA A C 1
ATOM 1520 O O . ALA A 1 203 ? -26.516 2.994 10 1 82 203 ALA A O 1
ATOM 1521 N N . PHE A 1 204 ? -25.188 3.387 8.359 1 86.5 204 PHE A N 1
ATOM 1522 C CA . PHE A 1 204 ? -24.047 2.697 8.977 1 86.5 204 PHE A CA 1
ATOM 1523 C C . PHE A 1 204 ? -23.578 3.434 10.219 1 86.5 204 PHE A C 1
ATOM 1525 O O . PHE A 1 204 ? -23.359 2.818 11.266 1 86.5 204 PHE A O 1
ATOM 1532 N N . TYR A 1 205 ? -23.484 4.727 10.164 1 86.12 205 TYR A N 1
ATOM 1533 C CA . TYR A 1 205 ? -23.062 5.52 11.312 1 86.12 205 TYR A CA 1
ATOM 1534 C C . TYR A 1 205 ? -24.078 5.418 12.445 1 86.12 205 TYR A C 1
ATOM 1536 O O . TYR A 1 205 ? -23.703 5.375 13.617 1 86.12 205 TYR A O 1
ATOM 1544 N N . GLU A 1 206 ? -25.328 5.418 12.039 1 87.81 206 GLU A N 1
ATOM 1545 C CA . GLU A 1 206 ? -26.359 5.293 13.062 1 87.81 206 GLU A CA 1
ATOM 1546 C C . GLU A 1 206 ? -26.25 3.967 13.805 1 87.81 206 GLU A C 1
ATOM 1548 O O . GLU A 1 206 ? -26.406 3.918 15.023 1 87.81 206 GLU A O 1
ATOM 1553 N N . LYS A 1 207 ? -26.047 2.904 13.062 1 89.88 207 LYS A N 1
ATOM 1554 C CA . LYS A 1 20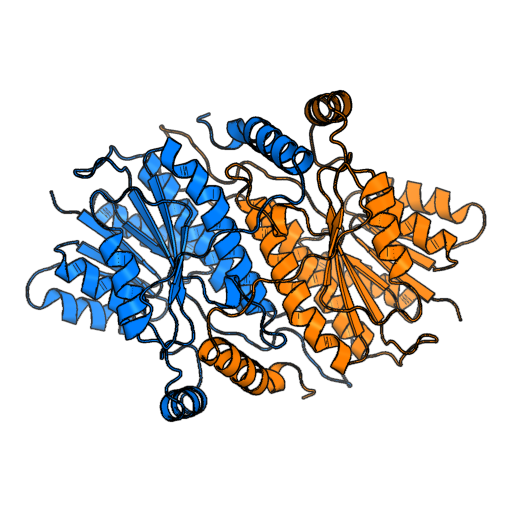7 ? -25.859 1.592 13.68 1 89.88 207 LYS A CA 1
ATOM 1555 C C . LYS A 1 207 ? -24.672 1.597 14.641 1 89.88 207 LYS A C 1
ATOM 1557 O O . LYS A 1 207 ? -24.766 1.084 15.758 1 89.88 207 LYS A O 1
ATOM 1562 N N . LEU A 1 208 ? -23.531 2.168 14.234 1 92.81 208 LEU A N 1
ATOM 1563 C CA . LEU A 1 208 ? -22.344 2.244 15.078 1 92.81 208 LEU A CA 1
ATOM 1564 C C . LEU A 1 208 ? -22.609 3.098 16.312 1 92.81 208 LEU A C 1
ATOM 1566 O O . LEU A 1 208 ? -22.172 2.754 17.422 1 92.81 208 LEU A O 1
ATOM 1570 N N . ASP A 1 209 ? -23.281 4.176 16.094 1 91.62 209 ASP A N 1
ATOM 1571 C CA . ASP A 1 209 ? -23.578 5.086 17.188 1 91.62 209 ASP A CA 1
ATOM 1572 C C . ASP A 1 209 ? -24.422 4.398 18.266 1 91.62 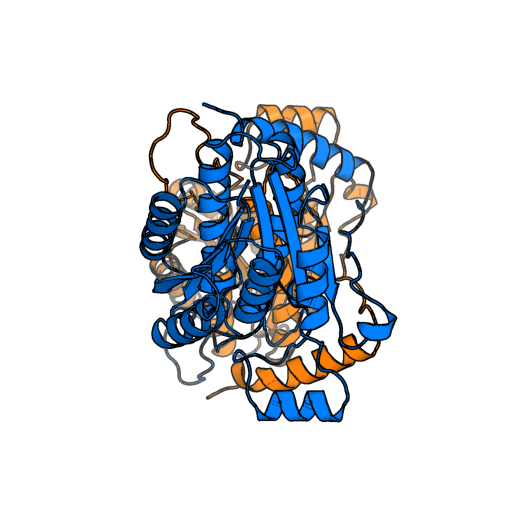209 ASP A C 1
ATOM 1574 O O . ASP A 1 209 ? -24.172 4.555 19.453 1 91.62 209 ASP A O 1
ATOM 1578 N N . LYS A 1 210 ? -25.422 3.664 17.844 1 93.44 210 LYS A N 1
ATOM 1579 C CA . LYS A 1 210 ? -26.297 2.945 18.766 1 93.44 210 LYS A CA 1
ATOM 1580 C C . LYS A 1 210 ? -25.531 1.954 19.625 1 93.44 210 LYS A C 1
ATOM 1582 O O . LYS A 1 210 ? -25.875 1.716 20.781 1 93.44 210 LYS A O 1
ATOM 1587 N N . GLU A 1 211 ? -24.453 1.433 19 1 95.19 211 GLU A N 1
ATOM 1588 C CA . GLU A 1 211 ? -23.672 0.436 19.719 1 95.19 211 GLU A CA 1
ATOM 1589 C C . GLU A 1 211 ? -22.484 1.083 20.438 1 95.19 211 GLU A C 1
ATOM 1591 O O . GLU A 1 211 ? -21.672 0.389 21.047 1 95.19 211 GLU A O 1
ATOM 1596 N N . GLY A 1 212 ? -22.375 2.463 20.359 1 94.38 212 GLY A N 1
ATOM 1597 C CA . GLY A 1 212 ? -21.281 3.17 21.016 1 94.38 212 GLY A CA 1
ATOM 1598 C C . GLY A 1 212 ? -19.922 2.902 20.375 1 94.38 212 GLY A C 1
ATOM 1599 O O . GLY A 1 212 ? -18.906 2.85 21.062 1 94.38 212 GLY A O 1
ATOM 1600 N N . LEU A 1 213 ? -19.922 2.713 19.047 1 95.75 213 LEU A N 1
ATOM 1601 C CA . LEU A 1 213 ? -18.703 2.23 18.391 1 95.75 213 LEU A CA 1
ATOM 1602 C C . LEU A 1 213 ? -18.047 3.35 17.594 1 95.75 213 LEU A C 1
ATOM 1604 O O . LEU A 1 213 ? -16.953 3.168 17.062 1 95.75 213 LEU A O 1
ATOM 1608 N N . LEU A 1 214 ? -18.625 4.504 17.531 1 96.12 214 LEU A N 1
ATOM 1609 C CA . LEU A 1 214 ? -18.016 5.598 16.781 1 96.12 214 LEU A CA 1
ATOM 1610 C C . LEU A 1 214 ? -16.781 6.145 17.516 1 96.12 214 LEU A C 1
ATOM 1612 O O . LEU A 1 214 ? -16.828 6.355 18.719 1 96.12 214 LEU A O 1
ATOM 1616 N N . THR A 1 215 ? -15.727 6.301 16.734 1 96.81 215 THR A N 1
ATOM 1617 C CA . THR A 1 215 ? -14.523 6.941 17.25 1 96.81 215 THR A CA 1
ATOM 1618 C C . THR A 1 215 ? -14.703 8.453 17.312 1 96.81 215 THR A C 1
ATOM 1620 O O . THR A 1 215 ? -15.102 9.086 16.328 1 96.81 215 THR A O 1
ATOM 1623 N N . PRO A 1 216 ? -14.461 9.055 18.469 1 96.25 216 PRO A N 1
ATOM 1624 C CA . PRO A 1 216 ? -14.539 10.516 18.531 1 96.25 216 PRO A CA 1
ATOM 1625 C C . PRO A 1 216 ? -13.445 11.203 17.719 1 96.25 216 PRO A C 1
ATOM 1627 O O . PRO A 1 216 ? -12.273 10.852 17.844 1 96.25 216 PRO A O 1
ATOM 1630 N N . ILE A 1 217 ? -13.812 12.172 16.938 1 96.5 217 ILE A N 1
ATOM 1631 C CA . ILE A 1 217 ? -12.891 12.891 16.062 1 96.5 217 ILE A CA 1
ATOM 1632 C C . ILE A 1 217 ? -11.836 13.602 16.906 1 96.5 217 ILE A C 1
ATOM 1634 O O . ILE A 1 217 ? -10.703 13.789 16.453 1 96.5 217 ILE A O 1
ATOM 1638 N N . GLU A 1 218 ? -12.102 13.922 18.172 1 96.88 218 GLU A N 1
ATOM 1639 C CA . GLU A 1 218 ? -11.18 14.57 19.109 1 96.88 218 GLU A CA 1
ATOM 1640 C C . GLU A 1 218 ? -9.922 13.734 19.312 1 96.88 218 GLU A C 1
ATOM 1642 O O . GLU A 1 218 ? -8.844 14.273 19.562 1 96.88 218 GLU A O 1
ATOM 1647 N N . GLY A 1 219 ? -10.133 12.438 19.25 1 97.88 219 GLY A N 1
ATOM 1648 C CA . GLY A 1 219 ? -8.961 11.578 19.359 1 97.88 219 GLY A CA 1
ATOM 1649 C C . GLY A 1 219 ? -7.945 11.797 18.266 1 97.88 219 GLY A C 1
ATOM 1650 O O . GLY A 1 219 ? -6.738 11.805 18.516 1 97.88 219 GLY A O 1
ATOM 1651 N N . VAL A 1 220 ? -8.438 11.977 17.016 1 98.19 220 VAL A N 1
ATOM 1652 C CA . VAL A 1 220 ? -7.562 12.219 15.883 1 98.19 220 VAL A CA 1
ATOM 1653 C C . VAL A 1 220 ? -6.906 13.594 16.016 1 98.19 220 VAL A C 1
ATOM 1655 O O . VAL A 1 220 ? -5.691 13.727 15.867 1 98.19 220 VAL A O 1
ATOM 1658 N N . ILE A 1 221 ? -7.715 14.562 16.359 1 98.38 221 ILE A N 1
ATOM 1659 C CA . ILE A 1 221 ? -7.238 15.938 16.516 1 98.38 221 ILE A CA 1
ATOM 1660 C C . ILE A 1 221 ? -6.199 16 17.625 1 98.38 221 ILE A C 1
ATOM 1662 O O . ILE A 1 221 ? -5.172 16.672 17.5 1 98.38 221 ILE A O 1
ATOM 1666 N N . GLY A 1 222 ? -6.473 15.258 18.719 1 98.44 222 GLY A N 1
ATOM 1667 C CA . GLY A 1 222 ? -5.562 15.242 19.844 1 98.44 222 GLY A CA 1
ATOM 1668 C C . GLY A 1 222 ? -4.188 14.703 19.5 1 98.44 222 GLY A C 1
ATOM 1669 O O . GLY A 1 222 ? -3.174 15.211 19.984 1 98.44 222 GLY A O 1
ATOM 1670 N N . VAL A 1 223 ? -4.109 13.68 18.672 1 98.62 223 VAL A N 1
ATOM 1671 C CA . VAL A 1 223 ? -2.832 13.125 18.234 1 98.62 223 VAL A CA 1
ATOM 1672 C C . VAL A 1 223 ? -2.025 14.203 17.5 1 98.62 223 VAL A C 1
ATOM 1674 O O . VAL A 1 223 ? -0.853 14.422 17.812 1 98.62 223 VAL A O 1
ATOM 1677 N N . PHE A 1 224 ? -2.643 14.891 16.547 1 98.75 224 PHE A N 1
ATOM 1678 C CA . PHE A 1 224 ? -1.944 15.875 15.734 1 98.75 224 PHE A CA 1
ATOM 1679 C C . PHE A 1 224 ? -1.565 17.094 16.562 1 98.75 224 PHE A C 1
ATOM 1681 O O . PHE A 1 224 ? -0.51 17.688 16.359 1 98.75 224 PHE A O 1
ATOM 1688 N N . GLU A 1 225 ? -2.406 17.484 17.516 1 98.75 225 GLU A N 1
ATOM 1689 C CA . GLU A 1 225 ? -2.084 18.625 18.375 1 98.75 225 GLU A CA 1
ATOM 1690 C C . GLU A 1 225 ? -0.847 18.344 19.234 1 98.75 225 GLU A C 1
ATOM 1692 O O . GLU A 1 225 ? 0.014 19.203 19.391 1 98.75 225 GLU A O 1
ATOM 1697 N N . LYS A 1 226 ? -0.796 17.125 19.766 1 98.5 226 LYS A N 1
ATOM 1698 C CA . LYS A 1 226 ? 0.349 16.719 20.578 1 98.5 226 LYS A CA 1
ATOM 1699 C C . LYS A 1 226 ? 1.638 16.734 19.766 1 98.5 226 LYS A C 1
ATOM 1701 O O . LYS A 1 226 ? 2.721 16.969 20.312 1 98.5 226 LYS A O 1
ATOM 1706 N N . LEU A 1 227 ? 1.553 16.562 18.469 1 98.56 227 LEU A N 1
ATOM 1707 C CA . LEU A 1 227 ? 2.721 16.438 17.609 1 98.56 227 LEU A CA 1
ATOM 1708 C C . LEU A 1 227 ? 3.188 17.797 17.109 1 98.56 227 LEU A C 1
ATOM 1710 O O . LEU A 1 227 ? 4.219 17.906 16.453 1 98.56 227 LEU A O 1
ATOM 1714 N N . LEU A 1 228 ? 2.463 18.922 17.469 1 98.44 228 LEU A N 1
ATOM 1715 C CA . LEU A 1 228 ? 2.879 20.266 17.094 1 98.44 228 LEU A CA 1
ATOM 1716 C C . LEU A 1 228 ? 4.121 20.688 17.875 1 98.44 228 LEU A C 1
ATOM 1718 O O . LEU A 1 228 ? 4.512 20.016 18.844 1 98.44 228 LEU A O 1
ATOM 1722 N N . GLY A 1 229 ? 4.742 21.656 17.469 1 97.69 229 GLY A N 1
ATOM 1723 C CA . GLY A 1 229 ? 5.805 22.312 18.234 1 97.69 229 GLY A CA 1
ATOM 1724 C C . GLY A 1 229 ? 7.094 21.516 18.234 1 97.69 229 GLY A C 1
ATOM 1725 O O . GLY A 1 229 ? 7.582 21.094 17.188 1 97.69 229 GLY A O 1
ATOM 1726 N N . SER A 1 230 ? 7.594 21.25 19.422 1 98.06 230 SER A N 1
ATOM 1727 C CA . SER A 1 230 ? 8.945 20.703 19.531 1 98.06 230 SER A CA 1
ATOM 1728 C C . SER A 1 230 ? 8.914 19.188 19.609 1 98.06 230 SER A C 1
ATOM 1730 O O . SER A 1 230 ? 9.961 18.531 19.703 1 98.06 230 SER A O 1
ATOM 1732 N N . ASP A 1 231 ? 7.723 18.562 19.594 1 98.5 231 ASP A N 1
ATOM 1733 C CA . ASP A 1 231 ? 7.645 17.109 19.641 1 98.5 231 ASP A CA 1
ATOM 1734 C C . ASP A 1 231 ? 8.414 16.469 18.484 1 98.5 231 ASP A C 1
ATOM 1736 O O . ASP A 1 231 ? 8.188 16.797 17.328 1 98.5 231 ASP A O 1
ATOM 1740 N N . ALA A 1 232 ? 9.312 15.555 18.766 1 98.69 232 ALA A N 1
ATOM 1741 C CA . ALA A 1 232 ? 10.219 15.016 17.766 1 98.69 232 ALA A CA 1
ATOM 1742 C C . ALA A 1 232 ? 9.773 13.625 17.312 1 98.69 232 ALA A C 1
ATOM 1744 O O . ALA A 1 232 ? 10.477 12.953 16.562 1 98.69 232 ALA A O 1
ATOM 1745 N N . THR A 1 233 ? 8.602 13.172 17.797 1 98.75 233 THR A N 1
ATOM 1746 C CA . THR A 1 233 ? 8.078 11.867 17.406 1 98.75 233 THR A CA 1
ATOM 1747 C C . THR A 1 233 ? 7.992 11.758 15.891 1 98.75 233 THR A C 1
ATOM 1749 O O . THR A 1 233 ? 7.496 12.664 15.219 1 98.75 233 THR A O 1
ATOM 1752 N N . SER A 1 234 ? 8.57 10.68 15.344 1 98.81 234 SER A N 1
ATOM 1753 C CA . SER A 1 234 ? 8.516 10.453 13.898 1 98.81 234 SER A CA 1
ATOM 1754 C C . SER A 1 234 ? 8.469 8.961 13.578 1 98.81 234 SER A C 1
ATOM 1756 O O . SER A 1 234 ? 9.07 8.148 14.281 1 98.81 234 SER A O 1
ATOM 1758 N N . GLY A 1 235 ? 7.715 8.602 12.539 1 98.69 235 GLY A N 1
ATOM 1759 C CA . GLY A 1 235 ? 7.617 7.223 12.078 1 98.69 235 GLY A CA 1
ATOM 1760 C C . GLY A 1 235 ? 6.617 6.398 12.867 1 98.69 235 GLY A C 1
ATOM 1761 O O . GLY A 1 235 ? 6.68 5.168 12.867 1 98.69 235 GLY A O 1
ATOM 1762 N N . GLU A 1 236 ? 5.746 7.066 13.586 1 98.62 236 GLU A N 1
ATOM 1763 C CA . GLU A 1 236 ? 4.82 6.359 14.469 1 98.62 236 GLU A CA 1
ATOM 1764 C C . GLU A 1 236 ? 3.395 6.402 13.922 1 98.62 236 GLU A C 1
ATOM 1766 O O . GLU A 1 236 ? 3.031 7.332 13.195 1 98.62 236 GLU A O 1
ATOM 1771 N N . THR A 1 237 ? 2.648 5.402 14.227 1 98.62 237 THR A N 1
ATOM 1772 C CA . THR A 1 237 ? 1.224 5.316 13.938 1 98.62 237 THR A CA 1
ATOM 1773 C C . THR A 1 237 ? 0.411 5.215 15.227 1 98.62 237 THR A C 1
ATOM 1775 O O . THR A 1 237 ? 0.762 4.457 16.125 1 98.62 237 THR A O 1
ATOM 1778 N N . PHE A 1 238 ? -0.628 6.004 15.328 1 98.81 238 PHE A N 1
ATOM 1779 C CA . PHE A 1 238 ? -1.448 6.062 16.531 1 98.81 238 PHE A CA 1
ATOM 1780 C C . PHE A 1 238 ? -2.863 5.574 16.25 1 98.81 238 PHE A C 1
ATOM 1782 O O . PHE A 1 238 ? -3.596 6.191 15.469 1 98.81 238 PHE A O 1
ATOM 1789 N N . GLU A 1 239 ? -3.26 4.516 16.859 1 98.56 239 GLU A N 1
ATOM 1790 C CA . GLU A 1 239 ? -4.625 4.012 16.734 1 98.56 239 GLU A CA 1
ATOM 1791 C C . GLU A 1 239 ? -5.574 4.754 17.672 1 98.56 239 GLU A C 1
ATOM 1793 O O . GLU A 1 239 ? -5.277 4.934 18.844 1 98.56 239 GLU A O 1
ATOM 1798 N N . ILE A 1 240 ? -6.637 5.238 17.125 1 98.5 240 ILE A N 1
ATOM 1799 C CA . ILE A 1 240 ? -7.711 5.863 17.891 1 98.5 240 ILE A CA 1
ATOM 1800 C C . ILE A 1 240 ? -8.992 5.051 17.734 1 98.5 240 ILE A C 1
ATOM 1802 O O . ILE A 1 240 ? -9.5 4.887 16.625 1 98.5 240 ILE A O 1
ATOM 1806 N N . GLY A 1 241 ? -9.461 4.531 18.797 1 97.62 241 GLY A N 1
ATOM 1807 C CA . GLY A 1 241 ? -10.641 3.682 18.734 1 97.62 241 GLY A CA 1
ATOM 1808 C C . GLY A 1 241 ? -11.836 4.258 19.469 1 97.62 241 GLY A C 1
ATOM 1809 O O . GLY A 1 241 ? -11.789 5.391 19.938 1 97.62 241 GLY A O 1
ATOM 1810 N N . PRO A 1 242 ? -12.93 3.535 19.438 1 96.81 242 PRO A N 1
ATOM 1811 C CA . PRO A 1 242 ? -14.148 3.967 20.141 1 96.81 242 PRO A CA 1
ATOM 1812 C C . PRO A 1 242 ? -13.922 4.219 21.625 1 96.81 242 PRO A C 1
ATOM 1814 O O . PRO A 1 242 ? -14.617 5.039 22.219 1 96.81 242 PRO A O 1
ATOM 1817 N N . ASN A 1 243 ? -12.953 3.635 22.203 1 96.44 243 ASN A N 1
ATOM 1818 C CA . ASN A 1 243 ? -12.672 3.738 23.641 1 96.44 243 ASN A CA 1
ATOM 1819 C C . ASN A 1 243 ? -11.641 4.824 23.922 1 96.44 243 ASN A C 1
ATOM 1821 O O . ASN A 1 243 ? -10.938 4.766 24.938 1 96.44 243 ASN A O 1
ATOM 1825 N N . TYR A 1 244 ? -11.531 5.762 23.094 1 96.88 244 TYR A N 1
ATOM 1826 C CA . TYR A 1 244 ? -10.5 6.793 23.172 1 96.88 244 TYR A CA 1
ATOM 1827 C C . TYR A 1 244 ? -10.539 7.488 24.531 1 96.88 244 TYR A C 1
ATOM 1829 O O . TYR A 1 244 ? -9.5 7.816 25.094 1 96.88 244 TYR A O 1
ATOM 1837 N N . LYS A 1 245 ? -11.688 7.762 25.062 1 94.81 245 LYS A N 1
ATOM 1838 C CA . LYS A 1 245 ? -11.805 8.516 26.312 1 94.81 245 LYS A CA 1
ATOM 1839 C C . LYS A 1 245 ? -11.07 7.809 27.453 1 94.81 245 LYS A C 1
ATOM 1841 O O . LYS A 1 245 ? -10.508 8.461 28.328 1 94.81 245 LYS A O 1
ATOM 1846 N N . ASP A 1 246 ? -11.008 6.523 27.406 1 95.06 246 ASP A N 1
ATOM 1847 C CA . ASP A 1 246 ? -10.383 5.742 28.469 1 95.06 246 ASP A CA 1
ATOM 1848 C C . ASP A 1 246 ? -8.992 5.27 28.047 1 95.06 246 ASP A C 1
ATOM 1850 O O . ASP A 1 246 ? -8.086 5.188 28.891 1 95.06 246 ASP A O 1
ATOM 1854 N N . GLN A 1 247 ? -8.812 5.016 26.766 1 95.06 247 GLN A N 1
ATOM 1855 C CA . GLN A 1 247 ? -7.613 4.34 26.281 1 95.06 247 GLN A CA 1
ATOM 1856 C C . GLN A 1 247 ? -6.621 5.34 25.688 1 95.06 247 GLN A C 1
ATOM 1858 O O . GLN A 1 247 ? -5.426 5.062 25.609 1 95.06 247 GLN A O 1
ATOM 1863 N N . GLY A 1 248 ? -7.117 6.598 25.297 1 97.25 248 GLY A N 1
ATOM 1864 C CA . GLY A 1 248 ? -6.285 7.531 24.547 1 97.25 248 GLY A CA 1
ATOM 1865 C C . GLY A 1 248 ? -5.848 6.992 23.203 1 97.25 248 GLY A C 1
ATOM 1866 O O . GLY A 1 248 ? -6.379 5.984 22.734 1 97.25 248 GLY A O 1
ATOM 1867 N N . ALA A 1 249 ? -5.016 7.738 22.562 1 98.06 249 ALA A N 1
ATOM 1868 C CA . ALA A 1 249 ? -4.391 7.25 21.328 1 98.06 249 ALA A CA 1
ATOM 1869 C C . ALA A 1 249 ? -3.289 6.242 21.641 1 98.06 249 ALA A C 1
ATOM 1871 O O . ALA A 1 249 ? -2.451 6.477 22.516 1 98.06 249 ALA A O 1
ATOM 1872 N N . VAL A 1 250 ? -3.316 5.133 21.016 1 98.06 250 VAL A N 1
ATOM 1873 C CA . VAL A 1 250 ? -2.381 4.055 21.328 1 98.06 250 VAL A CA 1
ATOM 1874 C C . VAL A 1 250 ? -1.356 3.922 20.203 1 98.06 250 VAL A C 1
ATOM 1876 O O . VAL A 1 250 ? -1.709 3.586 19.062 1 98.06 250 VAL A O 1
ATOM 1879 N N . PRO A 1 251 ? -0.06 4.191 20.5 1 97.38 251 PRO A N 1
ATOM 1880 C CA . PRO A 1 251 ? 0.957 3.908 19.484 1 97.38 251 PRO A CA 1
ATOM 1881 C C . PRO A 1 251 ? 1.007 2.434 19.094 1 97.38 251 PRO A C 1
ATOM 1883 O O . PRO A 1 251 ? 1.013 1.56 19.953 1 97.38 251 PRO A O 1
ATOM 1886 N N . ARG A 1 252 ? 0.925 2.152 17.828 1 96.69 252 ARG A N 1
ATOM 1887 C CA . ARG A 1 252 ? 1.021 0.791 17.312 1 96.69 252 ARG A CA 1
ATOM 1888 C C . ARG A 1 252 ? 2.35 0.569 16.594 1 96.69 252 ARG A C 1
ATOM 1890 O O . ARG A 1 252 ? 2.58 1.125 15.523 1 96.69 252 ARG A O 1
ATOM 1897 N N . LYS A 1 253 ? 3.162 -0.291 17.203 1 91.62 253 LYS A N 1
ATOM 1898 C CA . LYS A 1 253 ? 4.484 -0.567 16.641 1 91.62 253 LYS A CA 1
ATOM 1899 C C . LYS A 1 253 ? 4.426 -1.708 15.633 1 91.62 253 LYS A C 1
ATOM 1901 O O . LYS A 1 253 ? 3.473 -2.492 15.625 1 91.62 253 LYS A O 1
ATOM 1906 N N . GLY A 1 254 ? 5.414 -1.688 14.742 1 89.5 254 GLY A N 1
ATOM 1907 C CA . GLY A 1 254 ? 5.527 -2.812 13.828 1 89.5 254 GLY A CA 1
ATOM 1908 C C . GLY A 1 254 ? 5.879 -4.113 14.523 1 89.5 254 GLY A C 1
ATOM 1909 O O . GLY A 1 254 ? 6.219 -4.121 15.711 1 89.5 254 GLY A O 1
ATOM 1910 N N . ILE A 1 255 ? 5.758 -5.141 13.797 1 91.19 255 ILE A N 1
ATOM 1911 C CA . ILE A 1 255 ? 6.047 -6.457 14.352 1 91.19 255 ILE A CA 1
ATOM 1912 C C . ILE A 1 255 ? 7.555 -6.621 14.531 1 91.19 255 ILE A C 1
ATOM 1914 O O . ILE A 1 255 ? 8.344 -5.965 13.852 1 91.19 255 ILE A O 1
ATOM 1918 N N . GLU A 1 256 ? 7.906 -7.43 15.43 1 93 256 GLU A N 1
ATOM 1919 C CA . GLU A 1 256 ? 9.32 -7.688 15.695 1 93 256 GLU A CA 1
ATOM 1920 C C . GLU A 1 256 ? 9.93 -8.578 14.617 1 93 256 GLU A C 1
ATOM 1922 O O . GLU A 1 256 ? 9.227 -9.367 13.984 1 93 256 GLU A O 1
ATOM 1927 N N . TRP A 1 257 ? 11.227 -8.453 14.492 1 95.69 257 TRP A N 1
ATOM 1928 C CA . TRP A 1 257 ? 11.953 -9.312 13.555 1 95.69 257 TRP A CA 1
ATOM 1929 C C . TRP A 1 257 ? 11.766 -10.781 13.914 1 95.69 257 TRP A C 1
ATOM 1931 O O . TRP A 1 257 ? 11.758 -11.148 15.086 1 95.69 257 TRP A O 1
ATOM 1941 N N . LEU A 1 258 ? 11.672 -11.609 12.898 1 95.38 258 LEU A N 1
ATOM 1942 C CA . LEU A 1 258 ? 11.531 -13.047 13.117 1 95.38 258 LEU A CA 1
ATOM 1943 C C . LEU A 1 258 ? 12.789 -13.625 13.766 1 95.38 258 LEU A C 1
ATOM 1945 O O . LEU A 1 258 ? 12.703 -14.578 14.539 1 95.38 258 LEU A O 1
ATOM 1949 N N . ASP A 1 259 ? 14.016 -13.094 13.422 1 96.44 259 ASP A N 1
ATOM 1950 C CA . ASP A 1 259 ? 15.312 -13.555 13.914 1 96.44 259 ASP A CA 1
ATOM 1951 C C . ASP A 1 259 ? 16.391 -12.492 13.703 1 96.44 259 ASP A C 1
ATOM 1953 O O . ASP A 1 259 ? 16.109 -11.43 13.141 1 96.44 259 ASP A O 1
ATOM 1957 N N . LYS A 1 260 ? 17.547 -12.719 14.258 1 96.62 260 LYS A N 1
ATOM 1958 C CA . LYS A 1 260 ? 18.641 -11.766 14.203 1 96.62 260 LYS A CA 1
ATOM 1959 C C . LYS A 1 260 ? 19.141 -11.578 12.773 1 96.62 260 LYS A C 1
ATOM 1961 O O . LYS A 1 260 ? 19.609 -10.492 12.406 1 96.62 260 LYS A O 1
ATOM 1966 N N . GLU A 1 261 ? 19.031 -12.586 11.961 1 97 261 GLU A N 1
ATOM 1967 C CA . GLU A 1 261 ? 19.469 -12.508 10.562 1 97 261 GLU A CA 1
ATOM 1968 C C . GLU A 1 261 ? 18.609 -11.523 9.781 1 97 261 GLU A C 1
ATOM 1970 O O . GLU A 1 261 ? 19.125 -10.734 8.984 1 97 261 GLU A O 1
ATOM 1975 N N . THR A 1 262 ? 17.312 -11.57 10 1 96.88 262 THR A N 1
ATOM 1976 C CA . THR A 1 262 ? 16.406 -10.617 9.359 1 96.88 262 THR A CA 1
ATOM 1977 C C . THR A 1 262 ? 16.734 -9.188 9.789 1 96.88 262 THR A C 1
ATOM 1979 O O . THR A 1 262 ? 16.766 -8.273 8.961 1 96.88 262 THR A O 1
ATOM 1982 N N . GLU A 1 263 ? 16.969 -9.047 11.094 1 97.25 263 GLU A N 1
ATOM 1983 C CA . GLU A 1 263 ? 17.359 -7.727 11.602 1 97.25 263 GLU A CA 1
ATOM 1984 C C . GLU A 1 263 ? 18.609 -7.215 10.898 1 97.25 263 GLU A C 1
ATOM 1986 O O . GLU A 1 263 ? 18.672 -6.055 10.484 1 97.25 263 GLU A O 1
ATOM 1991 N N . ARG A 1 264 ? 19.609 -8.086 10.75 1 97.38 264 ARG A N 1
ATOM 1992 C CA . ARG A 1 264 ? 20.859 -7.734 10.086 1 97.38 264 ARG A CA 1
ATOM 1993 C C . ARG A 1 264 ? 20.625 -7.395 8.617 1 97.38 264 ARG A C 1
ATOM 1995 O O . ARG A 1 264 ? 21.219 -6.465 8.078 1 97.38 264 ARG A O 1
ATOM 2002 N N . CYS A 1 265 ? 19.781 -8.094 7.945 1 96.81 265 CYS A N 1
ATOM 2003 C CA . CYS A 1 265 ? 19.422 -7.805 6.559 1 96.81 265 CYS A CA 1
ATOM 2004 C C . CYS A 1 265 ? 18.891 -6.391 6.418 1 96.81 265 CYS A C 1
ATOM 2006 O O . CYS A 1 265 ? 19.266 -5.668 5.492 1 96.81 265 CYS A O 1
ATOM 2008 N N . PHE A 1 266 ? 18.031 -5.969 7.348 1 96.88 266 PHE A N 1
ATOM 2009 C CA . PHE A 1 266 ? 17.406 -4.656 7.254 1 96.88 266 PHE A CA 1
ATOM 2010 C C . PHE A 1 266 ? 18.422 -3.551 7.527 1 96.88 266 PHE A C 1
ATOM 2012 O O . PHE A 1 266 ? 18.312 -2.453 6.977 1 96.88 266 PHE A O 1
ATOM 2019 N N . GLU A 1 267 ? 19.438 -3.828 8.414 1 96.94 267 GLU A N 1
ATOM 2020 C CA . GLU A 1 267 ? 20.531 -2.879 8.578 1 96.94 267 GLU A CA 1
ATOM 2021 C C . GLU A 1 267 ? 21.281 -2.66 7.27 1 96.94 267 GLU A C 1
ATOM 2023 O O . GLU A 1 267 ? 21.609 -1.525 6.914 1 96.94 267 GLU A O 1
ATOM 2028 N N . LEU A 1 268 ? 21.516 -3.75 6.574 1 96.38 268 LEU A N 1
ATOM 2029 C CA . LEU A 1 268 ? 22.25 -3.684 5.316 1 96.38 268 LEU A CA 1
ATOM 2030 C C . LEU A 1 268 ? 21.406 -3.035 4.227 1 96.38 268 LEU A C 1
ATOM 2032 O O . LEU A 1 268 ? 21.938 -2.316 3.373 1 96.38 268 LEU A O 1
ATOM 2036 N N . LEU A 1 269 ? 20.109 -3.336 4.234 1 96.38 269 LEU A N 1
ATOM 2037 C CA . LEU A 1 269 ? 19.203 -2.689 3.291 1 96.38 269 LEU A CA 1
ATOM 2038 C C . LEU A 1 269 ? 19.188 -1.179 3.5 1 96.38 269 LEU A C 1
ATOM 2040 O O . LEU A 1 269 ? 19.188 -0.415 2.531 1 96.38 269 LEU A O 1
ATOM 2044 N N . TYR A 1 270 ? 19.156 -0.755 4.797 1 96.94 270 TYR A N 1
ATOM 2045 C CA . TYR A 1 270 ? 19.203 0.666 5.125 1 96.94 270 TYR A CA 1
ATOM 2046 C C . TYR A 1 270 ? 20.438 1.328 4.527 1 96.94 270 TYR A C 1
ATOM 2048 O O . TYR A 1 270 ? 20.344 2.385 3.895 1 96.94 270 TYR A O 1
ATOM 2056 N N . GLN A 1 271 ? 21.578 0.671 4.676 1 96.06 271 GLN A N 1
ATOM 2057 C CA . GLN A 1 271 ? 22.828 1.216 4.18 1 96.06 271 GLN A CA 1
ATOM 2058 C C . GLN A 1 271 ? 22.859 1.246 2.654 1 96.06 271 GLN A C 1
ATOM 2060 O O . GLN A 1 271 ? 23.297 2.227 2.055 1 96.06 271 GLN A O 1
ATOM 2065 N N . ARG A 1 272 ? 22.359 0.232 2.039 1 94.62 272 ARG A N 1
ATOM 2066 C CA . ARG A 1 272 ? 22.406 0.086 0.588 1 94.62 272 ARG A CA 1
ATOM 2067 C C . ARG A 1 272 ? 21.609 1.192 -0.095 1 94.62 272 ARG A C 1
ATOM 2069 O O . ARG A 1 272 ? 22.016 1.719 -1.128 1 94.62 272 ARG A O 1
ATOM 2076 N N . SER A 1 273 ? 20.469 1.55 0.483 1 96.38 273 SER A N 1
ATOM 2077 C CA . SER A 1 273 ? 19.531 2.426 -0.23 1 96.38 273 SER A CA 1
ATOM 2078 C C . SER A 1 273 ? 19.609 3.855 0.296 1 96.38 273 SER A C 1
ATOM 2080 O O . SER A 1 273 ? 18.938 4.75 -0.222 1 96.38 273 SER A O 1
ATOM 2082 N N . HIS A 1 274 ? 20.5 4.102 1.303 1 96.75 274 HIS A N 1
ATOM 2083 C CA . HIS A 1 274 ? 20.672 5.43 1.886 1 96.75 274 HIS A CA 1
ATOM 2084 C C . HIS A 1 274 ? 21.031 6.457 0.821 1 96.75 274 HIS A C 1
ATOM 2086 O O . HIS A 1 274 ? 20.531 7.582 0.842 1 96.75 274 HIS A O 1
ATOM 2092 N N . PRO A 1 275 ? 21.859 6.074 -0.233 1 95.75 275 PRO A N 1
ATOM 2093 C CA . PRO A 1 275 ? 22.281 7.047 -1.246 1 95.75 275 PRO A CA 1
ATOM 2094 C C . PRO A 1 275 ? 21.109 7.547 -2.098 1 95.75 275 PRO A C 1
ATOM 2096 O O . PRO A 1 275 ? 21.203 8.609 -2.721 1 95.75 275 PRO A O 1
ATOM 2099 N N . LEU A 1 276 ? 20 6.816 -2.109 1 95.75 276 LEU A N 1
ATOM 2100 C CA . LEU A 1 276 ? 18.844 7.223 -2.893 1 95.75 276 LEU A CA 1
ATOM 2101 C C . LEU A 1 276 ? 18.234 8.508 -2.338 1 95.75 276 LEU A C 1
ATOM 2103 O O . LEU A 1 276 ? 17.469 9.18 -3.023 1 95.75 276 LEU A O 1
ATOM 2107 N N . HIS A 1 277 ? 18.578 8.898 -1.069 1 95.44 277 HIS A N 1
ATOM 2108 C CA . HIS A 1 277 ? 17.953 10.031 -0.391 1 95.44 277 HIS A CA 1
ATOM 2109 C C . HIS A 1 277 ? 18.953 11.164 -0.176 1 95.44 277 HIS A C 1
ATOM 2111 O O . HIS A 1 277 ? 18.594 12.227 0.333 1 95.44 277 HIS A O 1
ATOM 2117 N N . GLU A 1 278 ? 20.172 10.906 -0.535 1 92.31 278 GLU A N 1
ATOM 2118 C CA . GLU A 1 278 ? 21.219 11.914 -0.336 1 92.31 278 GLU A CA 1
ATOM 2119 C C . GLU A 1 278 ? 21.203 12.953 -1.454 1 92.31 278 GLU A C 1
ATOM 2121 O O . GLU A 1 278 ? 20.734 12.672 -2.561 1 92.31 278 GLU A O 1
ATOM 2126 N N . PRO A 1 279 ? 21.688 14.062 -1.152 1 87.88 279 PRO A N 1
ATOM 2127 C CA . PRO A 1 279 ? 21.766 15.117 -2.172 1 87.88 279 PRO A CA 1
ATOM 2128 C C . PRO A 1 279 ? 22.625 14.711 -3.369 1 87.88 279 PRO A C 1
ATOM 2130 O O . PRO A 1 279 ? 23.609 13.984 -3.215 1 87.88 279 PRO A O 1
ATOM 2133 N N . ARG A 1 280 ? 22.156 15.156 -4.586 1 77.31 280 ARG A N 1
ATOM 2134 C CA . ARG A 1 280 ? 22.922 14.977 -5.812 1 77.31 280 ARG A CA 1
ATOM 2135 C C . ARG A 1 280 ? 23.438 16.312 -6.336 1 77.31 280 ARG A C 1
ATOM 2137 O O . ARG A 1 280 ? 22.797 17.344 -6.152 1 77.31 280 ARG A O 1
ATOM 2144 N N . MET B 1 1 ? -7.207 -33.938 -15.281 1 77.88 1 MET B N 1
ATOM 2145 C CA . MET B 1 1 ? -7.434 -32.75 -16.094 1 77.88 1 MET B CA 1
ATOM 2146 C C . MET B 1 1 ? -6.254 -31.797 -15.984 1 77.88 1 MET B C 1
ATOM 2148 O O . MET B 1 1 ? -5.672 -31.641 -14.906 1 77.88 1 MET B O 1
ATOM 2152 N N . THR B 1 2 ? -5.785 -31.328 -17.078 1 92.88 2 THR B N 1
ATOM 2153 C CA . THR B 1 2 ? -4.656 -30.406 -17.141 1 92.88 2 THR B CA 1
ATOM 2154 C C . THR B 1 2 ? -5 -29.062 -16.5 1 92.88 2 THR B C 1
ATOM 2156 O O . THR B 1 2 ? -6.109 -28.562 -16.672 1 92.88 2 THR B O 1
ATOM 2159 N N . GLU B 1 3 ? -4.125 -28.625 -15.617 1 98.12 3 GLU B N 1
ATOM 2160 C CA . GLU B 1 3 ? -4.289 -27.328 -15 1 98.12 3 GLU B CA 1
ATOM 2161 C C . GLU B 1 3 ? -3.393 -26.281 -15.664 1 98.12 3 GLU B C 1
ATOM 2163 O O . GLU B 1 3 ? -2.408 -26.625 -16.328 1 98.12 3 GLU B O 1
ATOM 2168 N N . PHE B 1 4 ? -3.789 -25.031 -15.57 1 98.69 4 PHE B N 1
ATOM 2169 C CA . PHE B 1 4 ? -3.145 -23.938 -16.297 1 98.69 4 PHE B CA 1
ATOM 2170 C C . PHE B 1 4 ? -2.812 -22.781 -15.367 1 98.69 4 PHE B C 1
ATOM 2172 O O . PHE B 1 4 ? -3.578 -22.469 -14.453 1 98.69 4 PHE B O 1
ATOM 2179 N N . ALA B 1 5 ? -1.644 -22.141 -15.625 1 98.94 5 ALA B N 1
ATOM 2180 C CA . ALA B 1 5 ? -1.197 -21.062 -14.758 1 98.94 5 ALA B CA 1
ATOM 2181 C C . ALA B 1 5 ? -0.752 -19.844 -15.57 1 98.94 5 ALA B C 1
ATOM 2183 O O . ALA B 1 5 ? -0.387 -19.984 -16.75 1 98.94 5 ALA B O 1
ATOM 2184 N N . PHE B 1 6 ? -0.903 -18.703 -14.977 1 98.94 6 PHE B N 1
ATOM 2185 C CA . PHE B 1 6 ? -0.431 -17.438 -15.5 1 98.94 6 PHE B CA 1
ATOM 2186 C C . PHE B 1 6 ? 0.562 -16.797 -14.531 1 98.94 6 PHE B C 1
ATOM 2188 O O . PHE B 1 6 ? 0.253 -16.594 -13.359 1 98.94 6 PHE B O 1
ATOM 2195 N N . VAL B 1 7 ? 1.814 -16.5 -14.977 1 98.94 7 VAL B N 1
ATOM 2196 C CA . VAL B 1 7 ? 2.883 -16 -14.109 1 98.94 7 VAL B CA 1
ATOM 2197 C C . VAL B 1 7 ? 3.457 -14.711 -14.68 1 98.94 7 VAL B C 1
ATOM 2199 O O . VAL B 1 7 ? 4.012 -14.703 -15.781 1 98.94 7 VAL B O 1
ATOM 2202 N N . THR B 1 8 ? 3.324 -13.617 -13.969 1 98.81 8 THR B N 1
ATOM 2203 C CA . THR B 1 8 ? 4.027 -12.398 -14.367 1 98.81 8 THR B CA 1
ATOM 2204 C C . THR B 1 8 ? 5.453 -12.398 -13.812 1 98.81 8 THR B C 1
ATOM 2206 O O . THR B 1 8 ? 5.719 -12.992 -12.766 1 98.81 8 THR B O 1
ATOM 2209 N N . GLY B 1 9 ? 6.32 -11.703 -14.531 1 97.81 9 GLY B N 1
ATOM 2210 C CA . GLY B 1 9 ? 7.711 -11.672 -14.102 1 97.81 9 GLY B CA 1
ATOM 2211 C C . GLY B 1 9 ? 8.398 -13.023 -14.227 1 97.81 9 GLY B C 1
ATOM 2212 O O . GLY B 1 9 ? 9.234 -13.375 -13.391 1 97.81 9 GLY B O 1
ATOM 2213 N N . GLY B 1 10 ? 8.039 -13.797 -15.188 1 97.75 10 GLY B N 1
ATOM 2214 C CA . GLY B 1 10 ? 8.453 -15.188 -15.227 1 97.75 10 GLY B CA 1
ATOM 2215 C C . GLY B 1 10 ? 9.773 -15.391 -15.953 1 97.75 10 GLY B C 1
ATOM 2216 O O . GLY B 1 10 ? 10.266 -16.516 -16.047 1 97.75 10 GLY B O 1
ATOM 2217 N N . ALA B 1 11 ? 10.414 -14.312 -16.438 1 96.5 11 ALA B N 1
ATOM 2218 C CA . ALA B 1 11 ? 11.633 -14.445 -17.234 1 96.5 11 ALA B CA 1
ATOM 2219 C C . ALA B 1 11 ? 12.844 -14.703 -16.359 1 96.5 11 ALA B C 1
ATOM 2221 O O . ALA B 1 11 ? 13.906 -15.109 -16.844 1 96.5 11 ALA B O 1
ATOM 2222 N N . SER B 1 12 ? 12.711 -14.461 -15.047 1 93.62 12 SER B N 1
ATOM 2223 C CA . SER B 1 12 ? 13.875 -14.594 -14.18 1 93.62 12 SER B CA 1
ATOM 2224 C C . SER B 1 12 ? 13.453 -14.75 -12.719 1 93.62 12 SER B C 1
ATOM 2226 O O . SER B 1 12 ? 12.258 -14.742 -12.406 1 93.62 12 SER B O 1
ATOM 2228 N N . GLY B 1 13 ? 14.406 -15.07 -11.914 1 95.25 13 GLY B N 1
ATOM 2229 C CA . GLY B 1 13 ? 14.242 -15.016 -10.469 1 95.25 13 GLY B CA 1
ATOM 2230 C C . GLY B 1 13 ? 13.109 -15.891 -9.961 1 95.25 13 GLY B C 1
ATOM 2231 O O . GLY B 1 13 ? 13.039 -17.078 -10.297 1 95.25 13 GLY B O 1
ATOM 2232 N N . ILE B 1 14 ? 12.352 -15.312 -9.078 1 97.12 14 ILE B N 1
ATOM 2233 C CA . ILE B 1 14 ? 11.281 -16.031 -8.398 1 97.12 14 ILE B CA 1
ATOM 2234 C C . ILE B 1 14 ? 10.25 -16.5 -9.422 1 97.12 14 ILE B C 1
ATOM 2236 O O . ILE B 1 14 ? 9.781 -17.641 -9.359 1 97.12 14 ILE B O 1
ATOM 2240 N N . GLY B 1 15 ? 9.906 -15.617 -10.414 1 98.19 15 GLY B N 1
ATOM 2241 C CA . GLY B 1 15 ? 8.938 -15.984 -11.43 1 98.19 15 GLY B CA 1
ATOM 2242 C C . GLY B 1 15 ? 9.352 -17.188 -12.25 1 98.19 15 GLY B C 1
ATOM 2243 O O . GLY B 1 15 ? 8.539 -18.078 -12.508 1 98.19 15 GLY B O 1
ATOM 2244 N N . ARG B 1 16 ? 10.594 -17.234 -12.664 1 97.94 16 ARG B N 1
ATOM 2245 C CA . ARG B 1 16 ? 11.125 -18.391 -13.383 1 97.94 16 ARG B CA 1
ATOM 2246 C C . ARG B 1 16 ? 11.031 -19.641 -12.531 1 97.94 16 ARG B C 1
ATOM 2248 O O . ARG B 1 16 ? 10.609 -20.703 -13.016 1 97.94 16 ARG B O 1
ATOM 2255 N N . GLY B 1 17 ? 11.438 -19.516 -11.242 1 98 17 GLY B N 1
ATOM 2256 C CA . GLY B 1 17 ? 11.359 -20.656 -10.336 1 98 17 GLY B CA 1
ATOM 2257 C C . GLY B 1 17 ? 9.945 -21.188 -10.172 1 98 17 GLY B C 1
ATOM 2258 O O . GLY B 1 17 ? 9.742 -22.406 -10.125 1 98 17 GLY B O 1
ATOM 2259 N N . VAL B 1 18 ? 9.008 -20.297 -10.07 1 98.69 18 VAL B N 1
ATOM 2260 C CA . VAL B 1 18 ? 7.613 -20.688 -9.938 1 98.69 18 VAL B CA 1
ATOM 2261 C C . VAL B 1 18 ? 7.148 -21.391 -11.211 1 98.69 18 VAL B C 1
ATOM 2263 O O . VAL B 1 18 ? 6.484 -22.438 -11.148 1 98.69 18 VAL B O 1
ATOM 2266 N N . ALA B 1 19 ? 7.504 -20.844 -12.367 1 98.62 19 ALA B N 1
ATOM 2267 C CA . ALA B 1 19 ? 7.148 -21.484 -13.633 1 98.62 19 ALA B CA 1
ATOM 2268 C C . ALA B 1 19 ? 7.699 -22.906 -13.703 1 98.62 19 ALA B C 1
ATOM 2270 O O . ALA B 1 19 ? 6.988 -23.828 -14.102 1 98.62 19 ALA B O 1
ATOM 2271 N N . GLU B 1 20 ? 8.938 -23.078 -13.312 1 98.31 20 GLU B N 1
ATOM 2272 C CA . GLU B 1 20 ? 9.57 -24.391 -13.32 1 98.31 20 GLU B CA 1
ATOM 2273 C C . GLU B 1 20 ? 8.836 -25.359 -12.391 1 98.31 20 GLU B C 1
ATOM 2275 O O . GLU B 1 20 ? 8.594 -26.516 -12.75 1 98.31 20 GLU B O 1
ATOM 2280 N N . MET B 1 21 ? 8.523 -24.891 -11.18 1 98.62 21 MET B N 1
ATOM 2281 C CA . MET B 1 21 ? 7.793 -25.703 -10.211 1 98.62 21 MET B CA 1
ATOM 2282 C C . MET B 1 21 ? 6.441 -26.141 -10.766 1 98.62 21 MET B C 1
ATOM 2284 O O . MET B 1 21 ? 6.035 -27.281 -10.594 1 98.62 21 MET B O 1
ATOM 2288 N N . LEU B 1 22 ? 5.75 -25.25 -11.445 1 98.69 22 LEU B N 1
ATOM 2289 C CA . LEU B 1 22 ? 4.438 -25.547 -12.016 1 98.69 22 LEU B CA 1
ATOM 2290 C C . LEU B 1 22 ? 4.539 -26.625 -13.078 1 98.69 22 LEU B C 1
ATOM 2292 O O . LEU B 1 22 ? 3.764 -27.578 -13.078 1 98.69 22 LEU B O 1
ATOM 2296 N N . VAL B 1 23 ? 5.504 -26.531 -14 1 98.12 23 VAL B N 1
ATOM 2297 C CA . VAL B 1 23 ? 5.691 -27.516 -15.062 1 98.12 23 VAL B CA 1
ATOM 2298 C C . VAL B 1 23 ? 6.062 -28.875 -14.461 1 98.12 23 VAL B C 1
ATOM 2300 O O . VAL B 1 23 ? 5.578 -29.906 -14.914 1 98.12 23 VAL B O 1
ATOM 2303 N N . LYS B 1 24 ? 6.906 -28.828 -13.414 1 96.88 24 LYS B N 1
ATOM 2304 C CA . LYS B 1 24 ? 7.27 -30.062 -12.711 1 96.88 24 LYS B CA 1
ATOM 2305 C C . LYS B 1 24 ? 6.035 -30.75 -12.141 1 96.88 24 LYS B C 1
ATOM 2307 O O . LYS B 1 24 ? 6.012 -31.969 -12.008 1 96.88 24 LYS B O 1
ATOM 2312 N N . ASN B 1 25 ? 5.039 -30 -11.812 1 97.56 25 ASN B N 1
ATOM 2313 C CA . ASN B 1 25 ? 3.793 -30.547 -11.281 1 97.56 25 ASN B CA 1
ATOM 2314 C C . ASN B 1 25 ? 2.746 -30.719 -12.375 1 97.56 25 ASN B C 1
ATOM 2316 O O . ASN B 1 25 ? 1.548 -30.766 -12.094 1 97.56 25 ASN B O 1
ATOM 2320 N N . ASN B 1 26 ? 3.209 -30.734 -13.648 1 96.81 26 ASN B N 1
ATOM 2321 C CA . ASN B 1 26 ? 2.4 -31 -14.828 1 96.81 26 ASN B CA 1
ATOM 2322 C C . ASN B 1 26 ? 1.325 -29.938 -15.031 1 96.81 26 ASN B C 1
ATOM 2324 O O . ASN B 1 26 ? 0.202 -30.25 -15.438 1 96.81 26 ASN B O 1
ATOM 2328 N N . ILE B 1 27 ? 1.592 -28.734 -14.664 1 98.31 27 ILE B N 1
ATOM 2329 C CA . ILE B 1 27 ? 0.726 -27.578 -14.898 1 98.31 27 ILE B CA 1
ATOM 2330 C C . ILE B 1 27 ? 1.269 -26.75 -16.062 1 98.31 27 ILE B C 1
ATOM 2332 O O . ILE B 1 27 ? 2.445 -26.391 -16.062 1 98.31 27 ILE B O 1
ATOM 2336 N N . LYS B 1 28 ? 0.483 -26.516 -17.078 1 98.56 28 LYS B N 1
ATOM 2337 C CA . LYS B 1 28 ? 0.905 -25.672 -18.188 1 98.56 28 LYS B CA 1
ATOM 2338 C C . LYS B 1 28 ? 0.955 -24.203 -17.781 1 98.56 28 LYS B C 1
ATOM 2340 O O . LYS B 1 28 ? 0.092 -23.719 -17.047 1 98.56 28 LYS B O 1
ATOM 2345 N N . VAL B 1 29 ? 1.95 -23.516 -18.312 1 98.75 29 VAL B N 1
ATOM 2346 C CA . VAL B 1 29 ? 2.184 -22.188 -17.75 1 98.75 29 VAL B CA 1
ATOM 2347 C C . VAL B 1 29 ? 2.281 -21.156 -18.891 1 98.75 29 VAL B C 1
ATOM 2349 O O . VAL B 1 29 ? 2.906 -21.422 -19.922 1 98.75 29 VAL B O 1
ATOM 2352 N N . PHE B 1 30 ? 1.572 -20.062 -18.781 1 98.88 30 PHE B N 1
ATOM 2353 C CA . PHE B 1 30 ? 1.731 -18.859 -19.594 1 98.88 30 PHE B CA 1
ATOM 2354 C C . PHE B 1 30 ? 2.582 -17.812 -18.859 1 98.88 30 PHE B C 1
ATOM 2356 O O . PHE B 1 30 ? 2.148 -17.234 -17.859 1 98.88 30 PHE B O 1
ATOM 2363 N N . ILE B 1 31 ? 3.822 -17.594 -19.359 1 98.81 31 ILE B N 1
ATOM 2364 C CA . ILE B 1 31 ? 4.816 -16.734 -18.734 1 98.81 31 ILE B CA 1
ATOM 2365 C C . ILE B 1 31 ? 4.801 -15.352 -19.406 1 98.81 31 ILE B C 1
ATOM 2367 O O . ILE B 1 31 ? 4.938 -15.242 -20.625 1 98.81 31 ILE B O 1
ATOM 2371 N N . VAL B 1 32 ? 4.652 -14.312 -18.562 1 98.81 32 VAL B N 1
ATOM 2372 C CA . VAL B 1 32 ? 4.691 -12.977 -19.156 1 98.81 32 VAL B CA 1
ATOM 2373 C C . VAL B 1 32 ? 5.754 -12.133 -18.453 1 98.81 32 VAL B C 1
ATOM 2375 O O . VAL B 1 32 ? 5.984 -12.289 -17.25 1 98.81 32 VAL B O 1
ATOM 2378 N N . ASP B 1 33 ? 6.352 -11.289 -19.172 1 98.5 33 ASP B N 1
ATOM 2379 C CA . ASP B 1 33 ? 7.438 -10.445 -18.688 1 98.5 33 ASP B CA 1
ATOM 2380 C C . ASP B 1 33 ? 7.68 -9.273 -19.641 1 98.5 33 ASP B C 1
ATOM 2382 O O . ASP B 1 33 ? 7.309 -9.328 -20.812 1 98.5 33 ASP B O 1
ATOM 2386 N N . ARG B 1 34 ? 8.219 -8.219 -19.094 1 97.81 34 ARG B N 1
ATOM 2387 C CA . ARG B 1 34 ? 8.68 -7.148 -19.969 1 97.81 34 ARG B CA 1
ATOM 2388 C C . ARG B 1 34 ? 9.82 -7.621 -20.859 1 97.81 34 ARG B C 1
ATOM 2390 O O . ARG B 1 34 ? 9.953 -7.16 -22 1 97.81 34 ARG B O 1
ATOM 2397 N N . ASP B 1 35 ? 10.641 -8.508 -20.375 1 97.62 35 ASP B N 1
ATOM 2398 C CA . ASP B 1 35 ? 11.742 -9.125 -21.094 1 97.62 35 ASP B CA 1
ATOM 2399 C C . ASP B 1 35 ? 11.258 -10.328 -21.906 1 97.62 35 ASP B C 1
ATOM 2401 O O . ASP B 1 35 ? 11.414 -11.477 -21.469 1 97.62 35 ASP B O 1
ATOM 2405 N N . LEU B 1 36 ? 10.805 -10.07 -23.109 1 98.25 36 LEU B N 1
ATOM 2406 C CA . LEU B 1 36 ? 10.25 -11.141 -23.938 1 98.25 36 LEU B CA 1
ATOM 2407 C C . LEU B 1 36 ? 11.312 -12.172 -24.281 1 98.25 36 LEU B C 1
ATOM 2409 O O . LEU B 1 36 ? 11.047 -13.375 -24.281 1 98.25 36 LEU B O 1
ATOM 2413 N N . ASP B 1 37 ? 12.508 -11.695 -24.625 1 98.31 37 ASP B N 1
ATOM 2414 C CA . ASP B 1 37 ? 13.594 -12.602 -24.969 1 98.31 37 ASP B CA 1
ATOM 2415 C C . ASP B 1 37 ? 13.914 -13.547 -23.812 1 98.31 37 ASP B C 1
ATOM 2417 O O . ASP B 1 37 ? 14.117 -14.742 -24.016 1 98.31 37 ASP B O 1
ATOM 2421 N N . GLY B 1 38 ? 13.977 -12.969 -22.578 1 97.94 38 GLY B N 1
ATOM 2422 C CA . GLY B 1 38 ? 14.195 -13.789 -21.391 1 97.94 38 GLY B CA 1
ATOM 2423 C C . GLY B 1 38 ? 13.086 -14.805 -21.156 1 97.94 38 GLY B C 1
ATOM 2424 O O . GLY B 1 38 ? 13.352 -15.961 -20.828 1 97.94 38 GLY B O 1
ATOM 2425 N N . ALA B 1 39 ? 11.867 -14.367 -21.359 1 98.56 39 ALA B N 1
ATOM 2426 C CA . ALA B 1 39 ? 10.727 -15.258 -21.188 1 98.56 39 ALA B CA 1
ATOM 2427 C C . ALA B 1 39 ? 10.766 -16.406 -22.203 1 98.56 39 ALA B C 1
ATOM 2429 O O . ALA B 1 39 ? 10.461 -17.547 -21.875 1 98.56 39 ALA B O 1
ATOM 2430 N N . GLN B 1 40 ? 11.102 -16.109 -23.453 1 98.44 40 GLN B N 1
ATOM 2431 C CA . GLN B 1 40 ? 11.18 -17.109 -24.5 1 98.44 40 GLN B CA 1
ATOM 2432 C C . GLN B 1 40 ? 12.234 -18.1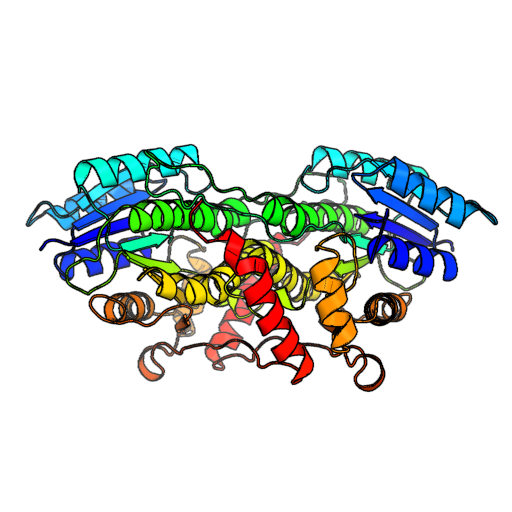72 -24.172 1 98.44 40 GLN B C 1
ATOM 2434 O O . GLN B 1 40 ? 12.039 -19.359 -24.438 1 98.44 40 GLN B O 1
ATOM 2439 N N . LYS B 1 41 ? 13.367 -17.719 -23.656 1 98.19 41 LYS B N 1
ATOM 2440 C CA . LYS B 1 41 ? 14.406 -18.656 -23.25 1 98.19 41 LYS B CA 1
ATOM 2441 C C . LYS B 1 41 ? 13.875 -19.641 -22.203 1 98.19 41 LYS B C 1
ATOM 2443 O O . LYS B 1 41 ? 14.156 -20.844 -22.281 1 98.19 41 LYS B O 1
ATOM 2448 N N . VAL B 1 42 ? 13.125 -19.109 -21.203 1 98.19 42 VAL B N 1
ATOM 2449 C CA . VAL B 1 42 ? 12.539 -19.953 -20.172 1 98.19 42 VAL B CA 1
ATOM 2450 C C . VAL B 1 42 ? 11.547 -20.938 -20.797 1 98.19 42 VAL B C 1
ATOM 2452 O O . VAL B 1 42 ? 11.562 -22.141 -20.5 1 98.19 42 VAL B O 1
ATOM 2455 N N . VAL B 1 43 ? 10.742 -20.484 -21.703 1 98.44 43 VAL B N 1
ATOM 2456 C CA . VAL B 1 43 ? 9.734 -21.297 -22.359 1 98.44 43 VAL B CA 1
ATOM 2457 C C . VAL B 1 43 ? 10.414 -22.406 -23.156 1 98.44 43 VAL B C 1
ATOM 2459 O O . VAL B 1 43 ? 9.977 -23.562 -23.109 1 98.44 43 VAL B O 1
ATOM 2462 N N . ASP B 1 44 ? 11.469 -22.078 -23.891 1 98.25 44 ASP B N 1
ATOM 2463 C CA . ASP B 1 44 ? 12.203 -23.062 -24.672 1 98.25 44 ASP B CA 1
ATOM 2464 C C . ASP B 1 44 ? 12.758 -24.172 -23.781 1 98.25 44 ASP B C 1
ATOM 2466 O O . ASP B 1 44 ? 12.719 -25.344 -24.141 1 98.25 44 ASP B O 1
ATOM 2470 N N . GLU B 1 45 ? 13.227 -23.766 -22.641 1 97.81 45 GLU B N 1
ATOM 2471 C CA . GLU B 1 45 ? 13.766 -24.734 -21.688 1 97.81 45 GLU B CA 1
ATOM 2472 C C . GLU B 1 45 ? 12.664 -25.625 -21.141 1 97.81 45 GLU B C 1
ATOM 2474 O O . GLU B 1 45 ? 12.852 -26.844 -21 1 97.81 45 GLU B O 1
ATOM 2479 N N . LEU B 1 46 ? 11.531 -25.094 -20.812 1 97.81 46 LEU B N 1
ATOM 2480 C CA . LEU B 1 46 ? 10.43 -25.812 -20.188 1 97.81 46 LEU B CA 1
ATOM 2481 C C . LEU B 1 46 ? 9.734 -26.734 -21.188 1 97.81 46 LEU B C 1
ATOM 2483 O O . LEU B 1 46 ? 9.062 -27.688 -20.812 1 97.81 46 LEU B O 1
ATOM 2487 N N . ASN B 1 47 ? 9.898 -26.422 -22.5 1 97.56 47 ASN B N 1
ATOM 2488 C CA . ASN B 1 47 ? 9.211 -27.172 -23.531 1 97.56 47 ASN B CA 1
ATOM 2489 C C . ASN B 1 47 ? 10.094 -28.281 -24.109 1 97.56 47 ASN B C 1
ATOM 2491 O O . ASN B 1 47 ? 9.734 -28.906 -25.109 1 97.56 47 ASN B O 1
ATOM 2495 N N . LYS B 1 48 ? 11.344 -28.484 -23.734 1 93.44 48 LYS B N 1
ATOM 2496 C CA . LYS B 1 48 ? 12.234 -29.516 -24.25 1 93.44 48 LYS B CA 1
ATOM 2497 C C . LYS B 1 48 ? 11.562 -30.891 -24.25 1 93.44 48 LYS B C 1
ATOM 2499 O O . LYS B 1 48 ? 11.805 -31.719 -25.125 1 93.44 48 LYS B O 1
ATOM 2504 N N . GLY B 1 49 ? 10.594 -31.188 -23.406 1 86 49 GLY B N 1
ATOM 2505 C CA . GLY B 1 49 ? 9.914 -32.469 -23.391 1 86 49 GLY B CA 1
ATOM 2506 C C . GLY B 1 49 ? 8.492 -32.406 -23.906 1 86 49 GLY B C 1
ATOM 2507 O O . GLY B 1 49 ? 8.031 -33.344 -24.562 1 86 49 GLY B O 1
ATOM 2508 N N . SER B 1 50 ? 7.859 -31.547 -23.641 1 89.31 50 SER B N 1
ATOM 2509 C CA . SER B 1 50 ? 6.465 -31.312 -24.016 1 89.31 50 SER B CA 1
ATOM 2510 C C . SER B 1 50 ? 6.141 -29.812 -24 1 89.31 50 SER B C 1
ATOM 2512 O O . SER B 1 50 ? 6.859 -29.031 -23.391 1 89.31 50 SER B O 1
ATOM 2514 N N . GLN B 1 51 ? 5.102 -29.484 -24.781 1 93.12 51 GLN B N 1
ATOM 2515 C CA . GLN B 1 51 ? 4.664 -28.094 -24.828 1 93.12 51 GLN B CA 1
ATOM 2516 C C . GLN B 1 51 ? 3.924 -27.703 -23.547 1 93.12 51 GLN B C 1
ATOM 2518 O O . GLN B 1 51 ? 2.711 -27.891 -23.453 1 93.12 51 GLN B O 1
ATOM 2523 N N . MET B 1 52 ? 4.703 -27.188 -22.672 1 96.69 52 MET B N 1
ATOM 2524 C CA . MET B 1 52 ? 4.141 -26.922 -21.344 1 96.69 52 MET B CA 1
ATOM 2525 C C . MET B 1 52 ? 4.047 -25.422 -21.078 1 96.69 52 MET B C 1
ATOM 2527 O O . MET B 1 52 ? 3.357 -24.984 -20.156 1 96.69 52 MET B O 1
ATOM 2531 N N . ALA B 1 53 ? 4.715 -24.641 -21.953 1 98.38 53 ALA B N 1
ATOM 2532 C CA . ALA B 1 53 ? 4.805 -23.234 -21.594 1 98.38 53 ALA B CA 1
ATOM 2533 C C . ALA B 1 53 ? 4.672 -22.359 -22.844 1 98.38 53 ALA B C 1
ATOM 2535 O O . ALA B 1 53 ? 5.082 -22.75 -23.938 1 98.38 53 ALA B O 1
ATOM 2536 N N . LYS B 1 54 ? 4.09 -21.234 -22.688 1 98.56 54 LYS B N 1
ATOM 2537 C CA . LYS B 1 54 ? 4.012 -20.125 -23.641 1 98.56 54 LYS B CA 1
ATOM 2538 C C . LYS B 1 54 ? 4.355 -18.797 -22.984 1 98.56 54 LYS B C 1
ATOM 2540 O O . LYS B 1 54 ? 4.457 -18.719 -21.75 1 98.56 54 LYS B O 1
ATOM 2545 N N . CYS B 1 55 ? 4.656 -17.812 -23.844 1 98.62 55 CYS B N 1
ATOM 2546 C CA . CYS B 1 55 ? 5.008 -16.531 -23.234 1 98.62 55 CYS B CA 1
ATOM 2547 C C . CYS B 1 55 ? 4.508 -15.359 -24.078 1 98.62 55 CYS B C 1
ATOM 2549 O O . CYS B 1 55 ? 4.117 -15.547 -25.234 1 98.62 55 CYS B O 1
ATOM 2551 N N . ALA B 1 56 ? 4.414 -14.195 -23.469 1 98.75 56 ALA B N 1
ATOM 2552 C CA . ALA B 1 56 ? 4.129 -12.914 -24.109 1 98.75 56 ALA B CA 1
ATOM 2553 C C . ALA B 1 56 ? 4.781 -11.766 -23.344 1 98.75 56 ALA B C 1
ATOM 2555 O O . ALA B 1 56 ? 5.207 -11.93 -22.203 1 98.75 56 ALA B O 1
ATOM 2556 N N . GLN B 1 57 ? 4.93 -10.68 -24.016 1 98.62 57 GLN B N 1
ATOM 2557 C CA . GLN B 1 57 ? 5.465 -9.477 -23.391 1 98.62 57 GLN B CA 1
ATOM 2558 C C . GLN B 1 57 ? 4.375 -8.711 -22.641 1 98.62 57 GLN B C 1
ATOM 2560 O O . GLN B 1 57 ? 3.254 -8.578 -23.141 1 98.62 57 GLN B O 1
ATOM 2565 N N . VAL B 1 58 ? 4.758 -8.211 -21.469 1 98.38 58 VAL B N 1
ATOM 2566 C CA . VAL B 1 58 ? 3.799 -7.41 -20.703 1 98.38 58 VAL B CA 1
ATOM 2567 C C . VAL B 1 58 ? 4.523 -6.27 -20 1 98.38 58 VAL B C 1
ATOM 2569 O O . VAL B 1 58 ? 5.676 -6.414 -19.594 1 98.38 58 VAL B O 1
ATOM 2572 N N . ASP B 1 59 ? 3.92 -5.164 -19.984 1 98.56 59 ASP B N 1
ATOM 2573 C CA . ASP B 1 59 ? 4.184 -4.141 -18.969 1 98.56 59 ASP B CA 1
ATOM 2574 C C . ASP B 1 59 ? 3.225 -4.273 -17.797 1 98.56 59 ASP B C 1
ATOM 2576 O O . ASP B 1 59 ? 2.049 -3.92 -17.891 1 98.56 59 ASP B O 1
ATOM 2580 N N . ALA B 1 60 ? 3.77 -4.762 -16.703 1 97.75 60 ALA B N 1
ATOM 2581 C CA . ALA B 1 60 ? 2.924 -5.117 -15.57 1 97.75 60 ALA B CA 1
ATOM 2582 C C . ALA B 1 60 ? 2.178 -3.895 -15.039 1 97.75 60 ALA B C 1
ATOM 2584 O O . ALA B 1 60 ? 1.126 -4.027 -14.406 1 97.75 60 ALA B O 1
ATOM 2585 N N . ALA B 1 61 ? 2.691 -2.668 -15.281 1 98.25 61 ALA B N 1
ATOM 2586 C CA . ALA B 1 61 ? 2.068 -1.445 -14.781 1 98.25 61 ALA B CA 1
ATOM 2587 C C . ALA B 1 61 ? 0.968 -0.966 -15.719 1 98.25 61 ALA B C 1
ATOM 2589 O O . ALA B 1 61 ? 0.303 0.037 -15.445 1 98.25 61 ALA B O 1
ATOM 2590 N N . SER B 1 62 ? 0.771 -1.647 -16.828 1 98.75 62 SER B N 1
ATOM 2591 C CA . SER B 1 62 ? -0.228 -1.257 -17.812 1 98.75 62 SER B CA 1
ATOM 2592 C C . SER B 1 62 ? -1.387 -2.246 -17.844 1 98.75 62 SER B C 1
ATOM 2594 O O . SER B 1 62 ? -1.203 -3.412 -18.203 1 98.75 62 SER B O 1
ATOM 2596 N N . TRP B 1 63 ? -2.578 -1.751 -17.578 1 98.69 63 TRP B N 1
ATOM 2597 C CA . TRP B 1 63 ? -3.768 -2.594 -17.641 1 98.69 63 TRP B CA 1
ATOM 2598 C C . TRP B 1 63 ? -3.932 -3.201 -19.031 1 98.69 63 TRP B C 1
ATOM 2600 O O . TRP B 1 63 ? -4.109 -4.414 -19.156 1 98.69 63 TRP B O 1
ATOM 2610 N N . ASN B 1 64 ? -3.832 -2.35 -20.016 1 98.69 64 ASN B N 1
ATOM 2611 C CA . ASN B 1 64 ? -4.043 -2.816 -21.375 1 98.69 64 ASN B CA 1
ATOM 2612 C C . ASN B 1 64 ? -3.021 -3.879 -21.766 1 98.69 64 ASN B C 1
ATOM 2614 O O . ASN B 1 64 ? -3.352 -4.832 -22.484 1 98.69 64 ASN B O 1
ATOM 2618 N N . SER B 1 65 ? -1.818 -3.701 -21.297 1 98.88 65 SER B N 1
ATOM 2619 C CA . SER B 1 65 ? -0.778 -4.688 -21.578 1 98.88 65 SER B CA 1
ATOM 2620 C C . SER B 1 65 ? -1.088 -6.02 -20.906 1 98.88 65 SER B C 1
ATOM 2622 O O . SER B 1 65 ? -0.976 -7.078 -21.531 1 98.88 65 SER B O 1
ATOM 2624 N N . GLN B 1 66 ? -1.545 -5.996 -19.688 1 98.75 66 GLN B N 1
ATOM 2625 C CA . GLN B 1 66 ? -1.839 -7.215 -18.953 1 98.75 66 GLN B CA 1
ATOM 2626 C C . GLN B 1 66 ? -3.066 -7.922 -19.516 1 98.75 66 GLN B C 1
ATOM 2628 O O . GLN B 1 66 ? -3.08 -9.148 -19.641 1 98.75 66 GLN B O 1
ATOM 2633 N N . VAL B 1 67 ? -4.09 -7.113 -19.797 1 98.62 67 VAL B N 1
ATOM 2634 C CA . VAL B 1 67 ? -5.32 -7.734 -20.281 1 98.62 67 VAL B CA 1
ATOM 2635 C C . VAL B 1 67 ? -5.055 -8.43 -21.609 1 98.62 67 VAL B C 1
ATOM 2637 O O . VAL B 1 67 ? -5.598 -9.508 -21.875 1 98.62 67 VAL B O 1
ATOM 2640 N N . LYS B 1 68 ? -4.25 -7.844 -22.453 1 98.69 68 LYS B N 1
ATOM 2641 C CA . LYS B 1 68 ? -3.908 -8.461 -23.734 1 98.69 68 LYS B CA 1
ATOM 2642 C C . LYS B 1 68 ? -3.242 -9.812 -23.531 1 98.69 68 LYS B C 1
ATOM 2644 O O . LYS B 1 68 ? -3.654 -10.812 -24.125 1 98.69 68 LYS B O 1
ATOM 2649 N N . ALA B 1 69 ? -2.234 -9.867 -22.703 1 98.81 69 ALA B N 1
ATOM 2650 C CA . ALA B 1 69 ? -1.51 -11.109 -22.453 1 98.81 69 ALA B CA 1
ATOM 2651 C C . ALA B 1 69 ? -2.402 -12.133 -21.75 1 98.81 69 ALA B C 1
ATOM 2653 O O . ALA B 1 69 ? -2.375 -13.32 -22.078 1 98.81 69 ALA B O 1
ATOM 2654 N N . PHE B 1 70 ? -3.188 -11.695 -20.797 1 98.81 70 PHE B N 1
ATOM 2655 C CA . PHE B 1 70 ? -4.062 -12.594 -20.047 1 98.81 70 PHE B CA 1
ATOM 2656 C C . PHE B 1 70 ? -5.129 -13.188 -20.938 1 98.81 70 PHE B C 1
ATOM 2658 O O . PHE B 1 70 ? -5.438 -14.383 -20.844 1 98.81 70 PHE B O 1
ATOM 2665 N N . SER B 1 71 ? -5.676 -12.336 -21.812 1 98.56 71 SER B N 1
ATOM 2666 C CA . SER B 1 71 ? -6.676 -12.805 -22.766 1 98.56 71 SER B CA 1
ATOM 2667 C C . SER B 1 71 ? -6.094 -13.859 -23.703 1 98.56 71 SER B C 1
ATOM 2669 O O . SER B 1 71 ? -6.777 -14.82 -24.062 1 98.56 71 SER B O 1
ATOM 2671 N N . GLN B 1 72 ? -4.883 -13.688 -24.109 1 98.62 72 GLN B N 1
ATOM 2672 C CA . GLN B 1 72 ? -4.219 -14.688 -24.922 1 98.62 72 GLN B CA 1
ATOM 2673 C C . GLN B 1 72 ? -4.094 -16.016 -24.188 1 98.62 72 GLN B C 1
ATOM 2675 O O . GLN B 1 72 ? -4.312 -17.078 -24.766 1 98.62 72 GLN B O 1
ATOM 2680 N N . ALA B 1 73 ? -3.721 -15.945 -22.906 1 98.69 73 ALA B N 1
ATOM 2681 C CA . ALA B 1 73 ? -3.611 -17.141 -22.078 1 98.69 73 ALA B CA 1
ATOM 2682 C C . ALA B 1 73 ? -4.949 -17.875 -22 1 98.69 73 ALA B C 1
ATOM 2684 O O . ALA B 1 73 ? -5.012 -19.094 -22.141 1 98.69 73 ALA B O 1
ATOM 2685 N N . VAL B 1 74 ? -6.008 -17.125 -21.766 1 98 74 VAL B N 1
ATOM 2686 C CA . VAL B 1 74 ? -7.344 -17.703 -21.672 1 98 74 VAL B CA 1
ATOM 2687 C C . VAL B 1 74 ? -7.746 -18.328 -23 1 98 74 VAL B C 1
ATOM 2689 O O . VAL B 1 74 ? -8.32 -19.406 -23.031 1 98 74 VAL B O 1
ATOM 2692 N N . ALA B 1 75 ? -7.438 -17.609 -24.047 1 97.75 75 ALA B N 1
ATOM 2693 C CA . ALA B 1 75 ? -7.758 -18.141 -25.375 1 97.75 75 ALA B CA 1
ATOM 2694 C C . ALA B 1 75 ? -7.012 -19.438 -25.641 1 97.75 75 ALA B C 1
ATOM 2696 O O . ALA B 1 75 ? -7.57 -20.375 -26.219 1 97.75 75 ALA B O 1
ATOM 2697 N N . ASP B 1 76 ? -5.824 -19.531 -25.25 1 97.44 76 ASP B N 1
ATOM 2698 C CA . ASP B 1 76 ? -4.969 -20.672 -25.5 1 97.44 76 ASP B CA 1
ATOM 2699 C C . ASP B 1 76 ? -5.371 -21.859 -24.641 1 97.44 76 ASP B C 1
ATOM 2701 O O . ASP B 1 76 ? -5.328 -23.016 -25.078 1 97.44 76 ASP B O 1
ATOM 2705 N N . PHE B 1 77 ? -5.703 -21.578 -23.375 1 97.38 77 PHE B N 1
ATOM 2706 C CA . PHE B 1 77 ? -5.828 -22.641 -22.375 1 97.38 77 PHE B CA 1
ATOM 2707 C C . PHE B 1 77 ? -7.293 -22.969 -22.125 1 97.38 77 PHE B C 1
ATOM 2709 O O . PHE B 1 77 ? -7.613 -24.047 -21.625 1 97.38 77 PHE B O 1
ATOM 2716 N N . GLY B 1 78 ? -8.211 -22.016 -22.438 1 95.81 78 GLY B N 1
ATOM 2717 C CA . GLY B 1 78 ? -9.625 -22.188 -22.172 1 95.81 78 GLY B CA 1
ATOM 2718 C C . GLY B 1 78 ? -10.008 -21.922 -20.734 1 95.81 78 GLY B C 1
ATOM 2719 O O . GLY B 1 78 ? -11.172 -21.656 -20.422 1 95.81 78 GLY B O 1
ATOM 2720 N N . ARG B 1 79 ? -9.062 -22.125 -19.797 1 96.69 79 ARG B N 1
ATOM 2721 C CA . ARG B 1 79 ? -9.227 -21.875 -18.359 1 96.69 79 ARG B CA 1
ATOM 2722 C C . ARG B 1 79 ? -7.895 -21.5 -17.719 1 96.69 79 ARG B C 1
ATOM 2724 O O . ARG B 1 79 ? -6.836 -21.703 -18.312 1 96.69 79 ARG B O 1
ATOM 2731 N N . ILE B 1 80 ? -7.953 -20.875 -16.562 1 98.44 80 ILE B N 1
ATOM 2732 C CA . ILE B 1 80 ? -6.781 -20.625 -15.719 1 98.44 80 ILE B CA 1
ATOM 2733 C C . ILE B 1 80 ? -7.055 -21.109 -14.297 1 98.44 80 ILE B C 1
ATOM 2735 O O . ILE B 1 80 ? -8.102 -20.812 -13.727 1 98.44 80 ILE B O 1
ATOM 2739 N N . ASP B 1 81 ? -6.098 -21.812 -13.719 1 98.81 81 ASP B N 1
ATOM 2740 C CA . ASP B 1 81 ? -6.309 -22.375 -12.391 1 98.81 81 ASP B CA 1
ATOM 2741 C C . ASP B 1 81 ? -5.434 -21.672 -11.352 1 98.81 81 ASP B C 1
ATOM 2743 O O . ASP B 1 81 ? -5.789 -21.609 -10.172 1 98.81 81 ASP B O 1
ATOM 2747 N N . TYR B 1 82 ? -4.262 -21.203 -11.766 1 98.94 82 TYR B N 1
ATOM 2748 C CA . TYR B 1 82 ? -3.316 -20.531 -10.875 1 98.94 82 TYR B CA 1
ATOM 2749 C C . TYR B 1 82 ? -2.814 -19.234 -11.484 1 98.94 82 TYR B C 1
ATOM 2751 O O . TYR B 1 82 ? -2.547 -19.172 -12.688 1 98.94 82 TYR B O 1
ATOM 2759 N N . VAL B 1 83 ? -2.787 -18.219 -10.719 1 98.94 83 VAL B N 1
ATOM 2760 C CA . VAL B 1 83 ? -2.242 -16.938 -11.164 1 98.94 83 VAL B CA 1
ATOM 2761 C C . VAL B 1 83 ? -1.202 -16.438 -10.156 1 98.94 83 VAL B C 1
ATOM 2763 O O . VAL B 1 83 ? -1.452 -16.438 -8.945 1 98.94 83 VAL B O 1
ATOM 2766 N N . TYR B 1 84 ? -0.043 -16.062 -10.633 1 98.94 84 TYR B N 1
ATOM 2767 C CA . TYR B 1 84 ? 1.06 -15.602 -9.797 1 98.94 84 TYR B CA 1
ATOM 2768 C C . TYR B 1 84 ? 1.529 -14.219 -10.219 1 98.94 84 TYR B C 1
ATOM 2770 O O . TYR B 1 84 ? 2.365 -14.086 -11.117 1 98.94 84 TYR B O 1
ATOM 2778 N N . PRO B 1 85 ? 1.011 -13.164 -9.586 1 98.81 85 PRO B N 1
ATOM 2779 C CA . PRO B 1 85 ? 1.563 -11.82 -9.805 1 98.81 85 PRO B CA 1
ATOM 2780 C C . PRO B 1 85 ? 2.926 -11.633 -9.141 1 98.81 85 PRO B C 1
ATOM 2782 O O . PRO B 1 85 ? 2.998 -11.211 -7.984 1 98.81 85 PRO B O 1
ATOM 2785 N N . ILE B 1 86 ? 4.027 -11.828 -9.914 1 98.44 86 ILE B N 1
ATOM 2786 C CA . ILE B 1 86 ? 5.355 -11.883 -9.312 1 98.44 86 ILE B CA 1
ATOM 2787 C C . ILE B 1 86 ? 6.211 -10.734 -9.859 1 98.44 86 ILE B C 1
ATOM 2789 O O . ILE B 1 86 ? 7.23 -10.383 -9.258 1 98.44 86 ILE B O 1
ATOM 2793 N N . ALA B 1 87 ? 5.832 -10.125 -11 1 97.62 87 ALA B N 1
ATOM 2794 C CA . ALA B 1 87 ? 6.582 -9 -11.555 1 97.62 87 ALA B CA 1
ATOM 2795 C C . ALA B 1 87 ? 6.801 -7.914 -10.5 1 97.62 87 ALA B C 1
ATOM 2797 O O . ALA B 1 87 ? 5.883 -7.57 -9.758 1 97.62 87 ALA B O 1
ATOM 2798 N N . GLY B 1 88 ? 7.984 -7.441 -10.375 1 96.44 88 GLY B N 1
ATOM 2799 C CA . GLY B 1 88 ? 8.328 -6.41 -9.414 1 96.44 88 GLY B CA 1
ATOM 2800 C C . GLY B 1 88 ? 9.695 -5.801 -9.648 1 96.44 88 GLY B C 1
ATOM 2801 O O . GLY B 1 88 ? 10.508 -6.359 -10.383 1 96.44 88 GLY B O 1
ATOM 2802 N N . ILE B 1 89 ? 9.93 -4.668 -9.102 1 96.56 89 ILE B N 1
ATOM 2803 C CA . ILE B 1 89 ? 11.219 -3.982 -9.156 1 96.56 89 ILE B CA 1
ATOM 2804 C C . ILE B 1 89 ? 11.578 -3.461 -7.766 1 96.56 89 ILE B C 1
ATOM 2806 O O . ILE B 1 89 ? 10.773 -3.537 -6.836 1 96.56 89 ILE B O 1
ATOM 2810 N N . GLY B 1 90 ? 12.852 -3.051 -7.629 1 95.12 90 GLY B N 1
ATOM 2811 C CA . GLY B 1 90 ? 13.32 -2.504 -6.367 1 95.12 90 GLY B CA 1
ATOM 2812 C C . GLY B 1 90 ? 13.062 -1.016 -6.23 1 95.12 90 GLY B C 1
ATOM 2813 O O . GLY B 1 90 ? 12.516 -0.387 -7.137 1 95.12 90 GLY B O 1
ATOM 2814 N N . GLU B 1 91 ? 13.5 -0.498 -5.066 1 96.31 91 GLU B N 1
ATOM 2815 C CA . GLU B 1 91 ? 13.367 0.927 -4.773 1 96.31 91 GLU B CA 1
ATOM 2816 C C . GLU B 1 91 ? 14.18 1.768 -5.754 1 96.31 91 GLU B C 1
ATOM 2818 O O . GLU B 1 91 ? 15.266 1.359 -6.18 1 96.31 91 GLU B O 1
ATOM 2823 N N . ARG B 1 92 ? 13.609 2.873 -6.129 1 95.25 92 ARG B N 1
ATOM 2824 C CA . ARG B 1 92 ? 14.281 3.904 -6.914 1 95.25 92 ARG B CA 1
ATOM 2825 C C . ARG B 1 92 ? 14.234 5.254 -6.203 1 95.25 92 ARG B C 1
ATOM 2827 O O . ARG B 1 92 ? 13.43 5.449 -5.289 1 95.25 92 ARG B O 1
ATOM 2834 N N . ALA B 1 93 ? 15.211 6.148 -6.621 1 96.62 93 ALA B N 1
ATOM 2835 C CA . ALA B 1 93 ? 15.031 7.52 -6.148 1 96.62 93 ALA B CA 1
ATOM 2836 C C . ALA B 1 93 ? 13.672 8.07 -6.562 1 96.62 93 ALA B C 1
ATOM 2838 O O . ALA B 1 93 ? 13.336 8.094 -7.75 1 96.62 93 ALA B O 1
ATOM 2839 N N . TRP B 1 94 ? 12.891 8.492 -5.535 1 97.62 94 TRP B N 1
ATOM 2840 C CA . TRP B 1 94 ? 11.516 8.82 -5.891 1 97.62 94 TRP B CA 1
ATOM 2841 C C . TRP B 1 94 ? 11.281 10.32 -5.828 1 97.62 94 TRP B C 1
ATOM 2843 O O . TRP B 1 94 ? 10.312 10.828 -6.398 1 97.62 94 TRP B O 1
ATOM 2853 N N . ILE B 1 95 ? 12.07 11.062 -5.047 1 96.69 95 ILE B N 1
ATOM 2854 C CA . ILE B 1 95 ? 12.008 12.516 -5 1 96.69 95 ILE B CA 1
ATOM 2855 C C . ILE B 1 95 ? 13.414 13.102 -5.137 1 96.69 95 ILE B C 1
ATOM 2857 O O . ILE B 1 95 ? 14.375 12.547 -4.59 1 96.69 95 ILE B O 1
ATOM 2861 N N . PRO B 1 96 ? 13.531 14.172 -5.801 1 93.69 96 PRO B N 1
ATOM 2862 C CA . PRO B 1 96 ? 14.867 14.773 -5.887 1 93.69 96 PRO B CA 1
ATOM 2863 C C . PRO B 1 96 ? 15.312 15.406 -4.57 1 93.69 96 PRO B C 1
ATOM 2865 O O . PRO B 1 96 ? 14.477 15.812 -3.762 1 93.69 96 PRO B O 1
ATOM 2868 N N . ASN B 1 97 ? 16.531 15.281 -4.344 1 91.94 97 ASN B N 1
ATOM 2869 C CA . ASN B 1 97 ? 17.172 16.016 -3.256 1 91.94 97 ASN B CA 1
ATOM 2870 C C . ASN B 1 97 ? 18.281 16.922 -3.768 1 91.94 97 ASN B C 1
ATOM 2872 O O . ASN B 1 97 ? 19.469 16.547 -3.707 1 91.94 97 ASN B O 1
ATOM 2876 N N . ASP B 1 98 ? 17.828 17.953 -4.395 1 88.81 98 ASP B N 1
ATOM 2877 C CA . ASP B 1 98 ? 18.719 18.969 -4.949 1 88.81 98 ASP B CA 1
ATOM 2878 C C . ASP B 1 98 ? 18.469 20.328 -4.293 1 88.81 98 ASP B C 1
ATOM 2880 O O . ASP B 1 98 ? 17.453 20.969 -4.539 1 88.81 98 ASP B O 1
ATOM 2884 N N . PRO B 1 99 ? 19.422 20.797 -3.521 1 79.75 99 PRO B N 1
ATOM 2885 C CA . PRO B 1 99 ? 19.234 22.047 -2.793 1 79.75 99 PRO B CA 1
ATOM 2886 C C . PRO B 1 99 ? 19.047 23.25 -3.723 1 79.75 99 PRO B C 1
ATOM 2888 O O . PRO B 1 99 ? 18.531 24.281 -3.297 1 79.75 99 PRO B O 1
ATOM 2891 N N . SER B 1 100 ? 19.469 23.047 -4.957 1 85.94 100 SER B N 1
ATOM 2892 C CA . SER B 1 100 ? 19.391 24.172 -5.887 1 85.94 100 SER B CA 1
ATOM 2893 C C . SER B 1 100 ? 18.109 24.125 -6.707 1 85.94 100 SER B C 1
ATOM 2895 O O . SER B 1 100 ? 17.812 25.047 -7.469 1 85.94 100 SER B O 1
ATOM 2897 N N . MET B 1 101 ? 17.359 23.141 -6.465 1 87.88 101 MET B N 1
ATOM 2898 C CA . MET B 1 101 ? 16.172 22.922 -7.277 1 87.88 101 MET B CA 1
ATOM 2899 C C . MET B 1 101 ? 15.117 23.984 -7 1 87.88 101 MET B C 1
ATOM 2901 O O . MET B 1 101 ? 14.906 24.375 -5.848 1 87.88 101 MET B O 1
ATOM 2905 N N . THR B 1 102 ? 14.555 24.453 -8.141 1 88.94 102 THR B N 1
ATOM 2906 C CA . THR B 1 102 ? 13.406 25.359 -8.039 1 88.94 102 THR B CA 1
ATOM 2907 C C . THR B 1 102 ? 12.117 24.641 -8.43 1 88.94 102 THR B C 1
ATOM 2909 O O . THR B 1 102 ? 12.141 23.734 -9.258 1 88.94 102 THR B O 1
ATOM 2912 N N . GLY B 1 103 ? 11.062 24.953 -7.77 1 93.31 103 GLY B N 1
ATOM 2913 C CA . GLY B 1 103 ? 9.789 24.312 -8.086 1 93.31 103 GLY B CA 1
ATOM 2914 C C . GLY B 1 103 ? 9.664 22.922 -7.504 1 93.31 103 GLY B C 1
ATOM 2915 O O . GLY B 1 103 ? 10.289 22.594 -6.492 1 93.31 103 GLY B O 1
ATOM 2916 N N . PHE B 1 104 ? 8.711 22.125 -8.016 1 97.38 104 PHE B N 1
ATOM 2917 C CA . PHE B 1 104 ? 8.445 20.766 -7.539 1 97.38 104 PHE B CA 1
ATOM 2918 C C . PHE B 1 104 ? 8.477 19.766 -8.688 1 97.38 104 PHE B C 1
ATOM 2920 O O . PHE B 1 104 ? 8.016 20.078 -9.789 1 97.38 104 PHE B O 1
ATOM 2927 N N . VAL B 1 105 ? 9.07 18.609 -8.461 1 97.19 105 VAL B N 1
ATOM 2928 C CA . VAL B 1 105 ? 9.164 17.531 -9.438 1 97.19 105 VAL B CA 1
ATOM 2929 C C . VAL B 1 105 ? 8.234 16.375 -9.031 1 97.19 105 VAL B C 1
ATOM 2931 O O . VAL B 1 105 ? 8.172 16.016 -7.855 1 97.19 105 VAL B O 1
ATOM 2934 N N . GLN B 1 106 ? 7.5 15.898 -10.008 1 98.06 106 GLN B N 1
ATOM 2935 C CA . GLN B 1 106 ? 6.648 14.742 -9.742 1 98.06 106 GLN B CA 1
ATOM 2936 C C . GLN B 1 106 ? 7.465 13.555 -9.25 1 98.06 106 GLN B C 1
ATOM 2938 O O . GLN B 1 106 ? 8.5 13.227 -9.828 1 98.06 106 GLN B O 1
ATOM 2943 N N . PRO B 1 107 ? 7.031 12.953 -8.133 1 98.38 107 PRO B N 1
ATOM 2944 C CA . PRO B 1 107 ? 7.781 11.797 -7.645 1 98.38 107 PRO B CA 1
ATOM 2945 C C . PRO B 1 107 ? 7.742 10.617 -8.609 1 98.38 107 PRO B C 1
ATOM 2947 O O . PRO B 1 107 ? 6.73 10.398 -9.281 1 98.38 107 PRO B O 1
ATOM 2950 N N . ASP B 1 108 ? 8.883 9.891 -8.734 1 98.38 108 ASP B N 1
ATOM 2951 C CA . ASP B 1 108 ? 8.93 8.633 -9.469 1 98.38 108 ASP B CA 1
ATOM 2952 C C . ASP B 1 108 ? 8.25 7.508 -8.68 1 98.38 108 ASP B C 1
ATOM 2954 O O . ASP B 1 108 ? 8.828 6.969 -7.738 1 98.38 108 ASP B O 1
ATOM 2958 N N . LEU B 1 109 ? 7.043 7.125 -9.07 1 98.62 109 LEU B N 1
ATOM 2959 C CA . LEU B 1 109 ? 6.297 6.082 -8.375 1 98.62 109 LEU B CA 1
ATOM 2960 C C . LEU B 1 109 ? 6.246 4.809 -9.203 1 98.62 109 LEU B C 1
ATOM 2962 O O . LEU B 1 109 ? 5.293 4.027 -9.094 1 98.62 109 LEU B O 1
ATOM 2966 N N . THR B 1 110 ? 7.246 4.602 -10.055 1 98.38 110 THR B N 1
ATOM 2967 C CA . THR B 1 110 ? 7.32 3.41 -10.891 1 98.38 110 THR B CA 1
ATOM 2968 C C . THR B 1 110 ? 7.281 2.146 -10.031 1 98.38 110 THR B C 1
ATOM 2970 O O . THR B 1 110 ? 6.609 1.175 -10.383 1 98.38 110 THR B O 1
ATOM 2973 N N . THR B 1 111 ? 7.98 2.15 -8.906 1 98.5 111 THR B N 1
ATOM 2974 C CA . THR B 1 111 ? 7.984 1.006 -8 1 98.5 111 THR B CA 1
ATOM 2975 C C . THR B 1 111 ? 6.57 0.7 -7.508 1 98.5 111 THR B C 1
ATOM 2977 O O . THR B 1 111 ? 6.141 -0.455 -7.523 1 98.5 111 THR B O 1
ATOM 2980 N N . LEU B 1 112 ? 5.836 1.701 -7.109 1 98.88 112 LEU B N 1
ATOM 2981 C CA . LEU B 1 112 ? 4.457 1.521 -6.668 1 98.88 112 LEU B CA 1
ATOM 2982 C C . LEU B 1 112 ? 3.588 0.991 -7.801 1 98.88 112 LEU B C 1
ATOM 2984 O O . LEU B 1 112 ? 2.77 0.092 -7.594 1 98.88 112 LEU B O 1
ATOM 2988 N N . ASP B 1 113 ? 3.768 1.557 -8.977 1 98.75 113 ASP B N 1
ATOM 2989 C CA . ASP B 1 113 ? 2.963 1.22 -10.148 1 98.75 113 ASP B CA 1
ATOM 2990 C C . ASP B 1 113 ? 3.135 -0.248 -10.531 1 98.75 113 ASP B C 1
ATOM 2992 O O . ASP B 1 113 ? 2.166 -0.92 -10.883 1 98.75 113 ASP B O 1
ATOM 2996 N N . ILE B 1 114 ? 4.293 -0.711 -10.438 1 98.56 114 ILE B N 1
ATOM 2997 C CA . ILE B 1 114 ? 4.578 -2.08 -10.859 1 98.56 114 ILE B CA 1
ATOM 2998 C C . ILE B 1 114 ? 4.273 -3.043 -9.711 1 98.56 114 ILE B C 1
ATOM 3000 O O . ILE B 1 114 ? 3.572 -4.039 -9.898 1 98.56 114 ILE B O 1
ATOM 3004 N N . ASP B 1 115 ? 4.734 -2.697 -8.477 1 98.75 115 ASP B N 1
ATOM 3005 C CA . ASP B 1 115 ? 4.77 -3.658 -7.379 1 98.75 115 ASP B CA 1
ATOM 3006 C C . ASP B 1 115 ? 3.428 -3.713 -6.656 1 98.75 115 ASP B C 1
ATOM 3008 O O . ASP B 1 115 ? 3.162 -4.652 -5.902 1 98.75 115 ASP B O 1
ATOM 3012 N N . LEU B 1 116 ? 2.6 -2.742 -6.871 1 98.94 116 LEU B N 1
ATOM 3013 C CA . LEU B 1 116 ? 1.294 -2.791 -6.223 1 98.94 116 LEU B CA 1
ATOM 3014 C C . LEU B 1 116 ? 0.172 -2.689 -7.25 1 98.94 116 LEU B C 1
ATOM 3016 O O . LEU B 1 116 ? -0.628 -3.615 -7.395 1 98.94 116 LEU B O 1
ATOM 3020 N N . THR B 1 117 ? 0.14 -1.578 -7.977 1 98.88 117 THR B N 1
ATOM 3021 C CA . THR B 1 117 ? -0.921 -1.412 -8.961 1 98.88 117 THR B CA 1
ATOM 3022 C C . THR B 1 117 ? -0.915 -2.564 -9.961 1 98.88 117 THR B C 1
ATOM 3024 O O . THR B 1 117 ? -1.97 -3.104 -10.305 1 98.88 117 THR B O 1
ATOM 3027 N N . GLY B 1 118 ? 0.273 -2.928 -10.414 1 98.88 118 GLY B N 1
ATOM 3028 C CA . GLY B 1 118 ? 0.398 -4.066 -11.312 1 98.88 118 GLY B CA 1
ATOM 3029 C C . GLY B 1 118 ? -0.146 -5.352 -10.719 1 98.88 118 GLY B C 1
ATOM 3030 O O . GLY B 1 118 ? -0.795 -6.137 -11.414 1 98.88 118 GLY B O 1
ATOM 3031 N N . VAL B 1 119 ? 0.102 -5.586 -9.453 1 98.94 119 VAL B N 1
ATOM 3032 C CA . VAL B 1 119 ? -0.408 -6.762 -8.75 1 98.94 119 VAL B CA 1
ATOM 3033 C C . VAL B 1 119 ? -1.934 -6.711 -8.695 1 98.94 119 VAL B C 1
ATOM 3035 O O . VAL B 1 119 ? -2.604 -7.715 -8.945 1 98.94 119 VAL B O 1
ATOM 3038 N N . LEU B 1 120 ? -2.49 -5.535 -8.383 1 98.94 120 LEU B N 1
ATOM 3039 C CA . LEU B 1 120 ? -3.938 -5.363 -8.328 1 98.94 120 LEU B CA 1
ATOM 3040 C C . LEU B 1 120 ? -4.57 -5.645 -9.688 1 98.94 120 LEU B C 1
ATOM 3042 O O . LEU B 1 120 ? -5.652 -6.234 -9.766 1 98.94 120 LEU B O 1
ATOM 3046 N N . TYR B 1 121 ? -3.906 -5.223 -10.766 1 98.88 121 TYR B N 1
ATOM 3047 C CA . TYR B 1 121 ? -4.387 -5.508 -12.109 1 98.88 121 TYR B CA 1
ATOM 3048 C C . TYR B 1 121 ? -4.438 -7.008 -12.367 1 98.88 121 TYR B C 1
ATOM 3050 O O . TYR B 1 121 ? -5.445 -7.527 -12.852 1 98.88 121 TYR B O 1
ATOM 3058 N N . THR B 1 122 ? -3.354 -7.715 -12.031 1 98.94 122 THR B N 1
ATOM 3059 C CA . THR B 1 122 ? -3.297 -9.156 -12.266 1 98.94 122 THR B CA 1
ATOM 3060 C C . THR B 1 122 ? -4.355 -9.875 -11.438 1 98.94 122 THR B C 1
ATOM 3062 O O . THR B 1 122 ? -5.012 -10.797 -11.93 1 98.94 122 THR B O 1
ATOM 3065 N N . VAL B 1 123 ? -4.52 -9.469 -10.188 1 98.94 123 VAL B N 1
ATOM 3066 C CA . VAL B 1 123 ? -5.508 -10.078 -9.297 1 98.94 123 VAL B CA 1
ATOM 3067 C C . VAL B 1 123 ? -6.91 -9.852 -9.859 1 98.94 123 VAL B C 1
ATOM 3069 O O . VAL B 1 123 ? -7.746 -10.758 -9.844 1 98.94 123 VAL B O 1
ATOM 3072 N N . ALA B 1 124 ? -7.164 -8.617 -10.344 1 98.75 124 ALA B N 1
ATOM 3073 C CA . ALA B 1 124 ? -8.469 -8.312 -10.922 1 98.75 124 ALA B CA 1
ATOM 3074 C C . ALA B 1 124 ? -8.766 -9.219 -12.117 1 98.75 124 ALA B C 1
ATOM 3076 O O . ALA B 1 124 ? -9.875 -9.734 -12.25 1 98.75 124 ALA B O 1
ATOM 3077 N N . LEU B 1 125 ? -7.777 -9.414 -12.977 1 98.69 125 LEU B N 1
ATOM 3078 C CA . LEU B 1 125 ? -7.93 -10.312 -14.117 1 98.69 125 LEU B CA 1
ATOM 3079 C C . LEU B 1 125 ? -8.227 -11.734 -13.656 1 98.69 125 LEU B C 1
ATOM 3081 O O . LEU B 1 125 ? -9.141 -12.383 -14.172 1 98.69 125 LEU B O 1
ATOM 3085 N N . ALA B 1 126 ? -7.477 -12.195 -12.664 1 98.81 126 ALA B N 1
ATOM 3086 C CA . ALA B 1 126 ? -7.633 -13.547 -12.141 1 98.81 126 ALA B CA 1
ATOM 3087 C C . ALA B 1 126 ? -9.039 -13.766 -11.594 1 98.81 126 ALA B C 1
ATOM 3089 O O . ALA B 1 126 ? -9.711 -14.734 -11.961 1 98.81 126 ALA B O 1
ATOM 3090 N N . VAL B 1 127 ? -9.477 -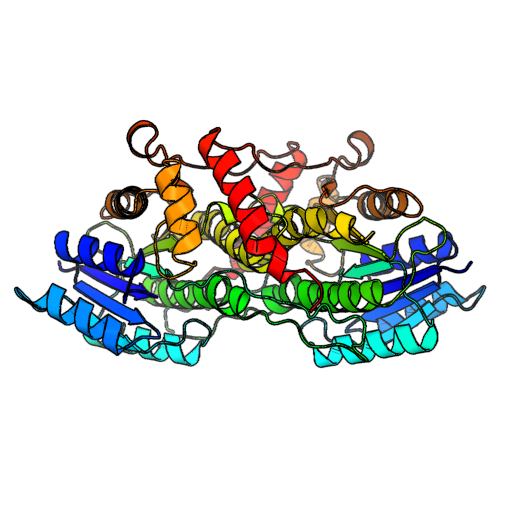12.844 -10.75 1 98.38 127 VAL B N 1
ATOM 3091 C CA . VAL B 1 127 ? -10.758 -13.008 -10.062 1 98.38 127 VAL B CA 1
ATOM 3092 C C . VAL B 1 127 ? -11.898 -12.953 -11.078 1 98.38 127 VAL B C 1
ATOM 3094 O O . VAL B 1 127 ? -12.836 -13.75 -11.008 1 98.38 127 VAL B O 1
ATOM 3097 N N . GLN B 1 128 ? -11.828 -12.008 -12.039 1 97.75 128 GLN B N 1
ATOM 3098 C CA . GLN B 1 128 ? -12.859 -11.93 -13.07 1 97.75 128 GLN B CA 1
ATOM 3099 C C . GLN B 1 128 ? -12.93 -13.219 -13.883 1 97.75 128 GLN B C 1
ATOM 3101 O O . GLN B 1 128 ? -14.016 -13.703 -14.203 1 97.75 128 GLN B O 1
ATOM 3106 N N . GLN B 1 129 ? -11.789 -13.82 -14.219 1 97.44 129 GLN B N 1
ATOM 3107 C CA . GLN B 1 129 ? -11.75 -15.086 -14.953 1 97.44 129 GLN B CA 1
ATOM 3108 C C . GLN B 1 129 ? -12.297 -16.234 -14.102 1 97.44 129 GLN B C 1
ATOM 3110 O O . GLN B 1 129 ? -13.102 -17.031 -14.586 1 97.44 129 GLN B O 1
ATOM 3115 N N . PHE B 1 130 ? -11.844 -16.312 -12.844 1 97.62 130 PHE B N 1
ATOM 3116 C CA . PHE B 1 130 ? -12.242 -17.375 -11.938 1 97.62 130 PHE B CA 1
ATOM 3117 C C . PHE B 1 130 ? -13.758 -17.375 -11.734 1 97.62 130 PHE B C 1
ATOM 3119 O O . PHE B 1 130 ? -14.375 -18.438 -11.648 1 97.62 130 PHE B O 1
ATOM 3126 N N . ARG B 1 131 ? -14.305 -16.172 -11.648 1 96.12 131 ARG B N 1
ATOM 3127 C CA . ARG B 1 131 ? -15.742 -16.047 -11.438 1 96.12 131 ARG B CA 1
ATOM 3128 C C . ARG B 1 131 ? -16.516 -16.609 -12.617 1 96.12 131 ARG B C 1
ATOM 3130 O O . ARG B 1 131 ? -17.688 -16.969 -12.484 1 96.12 131 ARG B O 1
ATOM 3137 N N . LYS B 1 132 ? -15.859 -16.75 -13.797 1 94.06 132 LYS B N 1
ATOM 3138 C CA . LYS B 1 132 ? -16.516 -17.219 -15.016 1 94.06 132 LYS B CA 1
ATOM 3139 C C . LYS B 1 132 ? -16.344 -18.719 -15.195 1 94.06 132 LYS B C 1
ATOM 3141 O O . LYS B 1 132 ? -16.922 -19.312 -16.109 1 94.06 132 LYS B O 1
ATOM 3146 N N . GLN B 1 133 ? -15.562 -19.359 -14.383 1 94.62 133 GLN B N 1
ATOM 3147 C CA . GLN B 1 133 ? -15.281 -20.781 -14.602 1 94.62 133 GLN B CA 1
ATOM 3148 C C . GLN B 1 133 ? -15.812 -21.625 -13.453 1 94.62 133 GLN B C 1
ATOM 3150 O O . GLN B 1 133 ? -15.953 -21.156 -12.328 1 94.62 133 GLN B O 1
ATOM 3155 N N . GLN B 1 134 ? -16.125 -22.859 -13.742 1 95.75 134 GLN B N 1
ATOM 3156 C CA . GLN B 1 134 ? -16.516 -23.828 -12.719 1 95.75 134 GLN B CA 1
ATOM 3157 C C . GLN B 1 134 ? -15.32 -24.297 -11.906 1 95.75 134 GLN B C 1
ATOM 3159 O O . GLN B 1 134 ? -14.188 -24.281 -12.391 1 95.75 134 GLN B O 1
ATOM 3164 N N . PRO B 1 135 ? -15.594 -24.719 -10.633 1 97.44 135 PRO B N 1
ATOM 3165 C CA . PRO B 1 135 ? -14.484 -25.281 -9.867 1 97.44 135 PRO B CA 1
ATOM 3166 C C . PRO B 1 135 ? -13.789 -26.438 -10.586 1 97.44 135 PRO B C 1
ATOM 3168 O O . PRO B 1 135 ? -14.445 -27.25 -11.25 1 97.44 135 PRO B O 1
ATOM 3171 N N . GLY B 1 136 ? -12.484 -26.453 -10.523 1 96.38 136 GLY B N 1
ATOM 3172 C CA . GLY B 1 136 ? -11.703 -27.531 -11.109 1 96.38 136 GLY B CA 1
ATOM 3173 C C . GLY B 1 136 ? -11.688 -28.781 -10.25 1 96.38 136 GLY B C 1
ATOM 3174 O O . GLY B 1 136 ? -12.555 -28.969 -9.398 1 96.38 136 GLY B O 1
ATOM 3175 N N . LYS B 1 137 ? -10.727 -29.641 -10.547 1 95.44 137 LYS B N 1
ATOM 3176 C CA . LYS B 1 137 ? -10.664 -30.969 -9.938 1 95.44 137 LYS B CA 1
ATOM 3177 C C . LYS B 1 137 ? -10.414 -30.859 -8.438 1 95.44 137 LYS B C 1
ATOM 3179 O O . LYS B 1 137 ? -10.766 -31.781 -7.684 1 95.44 137 LYS B O 1
ATOM 3184 N N . ASN B 1 138 ? -9.844 -29.75 -7.996 1 96.31 138 ASN B N 1
ATOM 3185 C CA . ASN B 1 138 ? -9.508 -29.609 -6.586 1 96.31 138 ASN B CA 1
ATOM 3186 C C . ASN B 1 138 ? -10.578 -28.812 -5.836 1 96.31 138 ASN B C 1
ATOM 3188 O O . ASN B 1 138 ? -10.398 -28.469 -4.668 1 96.31 138 ASN B O 1
ATOM 3192 N N . GLY B 1 139 ? -11.633 -28.484 -6.504 1 97.44 139 GLY B N 1
ATOM 3193 C CA . GLY B 1 139 ? -12.773 -27.859 -5.855 1 97.44 139 GLY B CA 1
ATOM 3194 C C . GLY B 1 139 ? -12.695 -26.344 -5.832 1 97.44 139 GLY B C 1
ATOM 3195 O O . GLY B 1 139 ? -13.492 -25.688 -5.16 1 97.44 139 GLY B O 1
ATOM 3196 N N . PHE B 1 140 ? -11.711 -25.781 -6.535 1 98.5 140 PHE B N 1
ATOM 3197 C CA . PHE B 1 140 ? -11.539 -24.344 -6.559 1 98.5 140 PHE B CA 1
ATOM 3198 C C . PHE B 1 140 ? -11.727 -23.797 -7.969 1 98.5 140 PHE B C 1
ATOM 3200 O O . PHE B 1 140 ? -11.438 -24.484 -8.953 1 98.5 140 PHE B O 1
ATOM 3207 N N . ARG B 1 141 ? -12.219 -22.562 -8.016 1 98.19 141 ARG B N 1
ATOM 3208 C CA . ARG B 1 141 ? -12.305 -21.859 -9.289 1 98.19 141 ARG B CA 1
ATOM 3209 C C . ARG B 1 141 ? -10.93 -21.344 -9.719 1 98.19 141 ARG B C 1
ATOM 3211 O O . ARG B 1 141 ? -10.672 -21.172 -10.914 1 98.19 141 ARG B O 1
ATOM 3218 N N . GLY B 1 142 ? -10.062 -21.125 -8.734 1 98.62 142 GLY B N 1
ATOM 3219 C CA . GLY B 1 142 ? -8.703 -20.656 -9 1 98.62 142 GLY B CA 1
ATOM 3220 C C . GLY B 1 142 ? -7.957 -20.266 -7.742 1 98.62 142 GLY B C 1
ATOM 3221 O O . GLY B 1 142 ? -8.562 -20.125 -6.676 1 98.62 142 GLY B O 1
ATOM 3222 N N . LYS B 1 143 ? -6.641 -20.172 -7.848 1 98.94 143 LYS B N 1
ATOM 3223 C CA . LYS B 1 143 ? -5.754 -19.828 -6.746 1 98.94 143 LYS B CA 1
ATOM 3224 C C . LYS B 1 143 ? -4.746 -18.766 -7.164 1 98.94 143 LYS B C 1
ATOM 3226 O O . LYS B 1 143 ? -4.219 -18.812 -8.281 1 98.94 143 LYS B O 1
ATOM 3231 N N . ILE B 1 144 ? -4.602 -17.828 -6.305 1 98.94 144 ILE B N 1
ATOM 3232 C CA . ILE B 1 144 ? -3.662 -16.75 -6.559 1 98.94 144 ILE B CA 1
ATOM 3233 C C . ILE B 1 144 ? -2.514 -16.812 -5.555 1 98.94 144 ILE B C 1
ATOM 3235 O O . ILE B 1 144 ? -2.738 -16.953 -4.352 1 98.94 144 ILE B O 1
ATOM 3239 N N . GLY B 1 145 ? -1.283 -16.797 -5.98 1 98.94 145 GLY B N 1
ATOM 3240 C CA . GLY B 1 145 ? -0.086 -16.719 -5.16 1 98.94 145 GLY B CA 1
ATOM 3241 C C . GLY B 1 145 ? 0.729 -15.469 -5.406 1 98.94 145 GLY B C 1
ATOM 3242 O O . GLY B 1 145 ? 1.558 -15.43 -6.32 1 98.94 145 GLY B O 1
ATOM 3243 N N . CYS B 1 146 ? 0.6 -14.477 -4.598 1 98.88 146 CYS B N 1
ATOM 3244 C CA . CYS B 1 146 ? 1.328 -13.219 -4.715 1 98.88 146 CYS B CA 1
ATOM 3245 C C . CYS B 1 146 ? 2.719 -13.336 -4.102 1 98.88 146 CYS B C 1
ATOM 3247 O O . CYS B 1 146 ? 2.959 -14.195 -3.252 1 98.88 146 CYS B O 1
ATOM 3249 N N . VAL B 1 147 ? 3.596 -12.484 -4.645 1 98.12 147 VAL B N 1
ATOM 3250 C CA . VAL B 1 147 ? 4.879 -12.297 -3.975 1 98.12 147 VAL B CA 1
ATOM 3251 C C . VAL B 1 147 ? 4.961 -10.883 -3.404 1 98.12 147 VAL B C 1
ATOM 3253 O O . VAL B 1 147 ? 5.023 -9.906 -4.152 1 98.12 147 VAL B O 1
ATOM 3256 N N . ALA B 1 148 ? 4.887 -10.805 -2.146 1 97.44 148 ALA B N 1
ATOM 3257 C CA . ALA B 1 148 ? 5.133 -9.539 -1.456 1 97.44 148 ALA B CA 1
ATOM 3258 C C . ALA B 1 148 ? 6.609 -9.391 -1.093 1 97.44 148 ALA B C 1
ATOM 3260 O O . ALA B 1 148 ? 7.473 -9.375 -1.973 1 97.44 148 ALA B O 1
ATOM 3261 N N . SER B 1 149 ? 6.961 -9.188 0.134 1 96.06 149 SER B N 1
ATOM 3262 C CA . SER B 1 149 ? 8.297 -9.016 0.699 1 96.06 149 SER B CA 1
ATOM 3263 C C . SER B 1 149 ? 8.242 -8.898 2.219 1 96.06 149 SER B C 1
ATOM 3265 O O . SER B 1 149 ? 7.184 -8.625 2.789 1 96.06 149 SER B O 1
ATOM 3267 N N . VAL B 1 150 ? 9.375 -9.172 2.818 1 96.5 150 VAL B N 1
ATOM 3268 C CA . VAL B 1 150 ? 9.469 -8.844 4.238 1 96.5 150 VAL B CA 1
ATOM 3269 C C . VAL B 1 150 ? 9.242 -7.344 4.438 1 96.5 150 VAL B C 1
ATOM 3271 O O . VAL B 1 150 ? 8.844 -6.906 5.52 1 96.5 150 VAL B O 1
ATOM 3274 N N . CYS B 1 151 ? 9.43 -6.566 3.404 1 97.31 151 CYS B N 1
ATOM 3275 C CA . CYS B 1 151 ? 9.117 -5.145 3.461 1 97.31 151 CYS B CA 1
ATOM 3276 C C . CYS B 1 151 ? 7.609 -4.922 3.461 1 97.31 151 CYS B C 1
ATOM 3278 O O . CYS B 1 151 ? 7.145 -3.793 3.643 1 97.31 151 CYS B O 1
ATOM 3280 N N . GLY B 1 152 ? 6.836 -5.898 3.297 1 98.38 152 GLY B N 1
ATOM 3281 C CA . GLY B 1 152 ? 5.398 -5.844 3.514 1 98.38 152 GLY B CA 1
ATOM 3282 C C . GLY B 1 152 ? 5.004 -6.117 4.953 1 98.38 152 GLY B C 1
ATOM 3283 O O . GLY B 1 152 ? 3.855 -5.887 5.34 1 98.38 152 GLY B O 1
ATOM 3284 N N . LEU B 1 153 ? 5.965 -6.664 5.695 1 98 153 LEU B N 1
ATOM 3285 C CA . LEU B 1 153 ? 5.762 -7.004 7.098 1 98 153 LEU B CA 1
ATOM 3286 C C . LEU B 1 153 ? 6.52 -6.039 8.008 1 98 153 LEU B C 1
ATOM 3288 O O . LEU B 1 153 ? 6 -5.625 9.047 1 98 153 LEU B O 1
ATOM 3292 N N . TYR B 1 154 ? 7.723 -5.715 7.582 1 98.06 154 TYR B N 1
ATOM 3293 C CA . TYR B 1 154 ? 8.602 -4.77 8.266 1 98.06 154 TYR B CA 1
ATOM 3294 C C . TYR B 1 154 ? 8.742 -3.48 7.465 1 98.06 154 TYR B C 1
ATOM 3296 O O . TYR B 1 154 ? 8.156 -3.34 6.391 1 98.06 154 TYR B O 1
ATOM 3304 N N . CYS B 1 155 ? 9.477 -2.535 8.086 1 97.69 155 CYS B N 1
ATOM 3305 C CA . CYS B 1 155 ? 9.664 -1.259 7.402 1 97.69 155 CYS B CA 1
ATOM 3306 C C . CYS B 1 155 ? 11.148 -0.907 7.312 1 97.69 155 CYS B C 1
ATOM 3308 O O . CYS B 1 155 ? 11.859 -0.937 8.32 1 97.69 155 CYS B O 1
ATOM 3310 N N . CYS B 1 156 ? 11.602 -0.63 6.176 1 97.31 156 CYS B N 1
ATOM 3311 C CA . CYS B 1 156 ? 12.953 -0.125 5.965 1 97.31 156 CYS B CA 1
ATOM 3312 C C . CYS B 1 156 ? 12.938 1.372 5.676 1 97.31 156 CYS B C 1
ATOM 3314 O O . CYS B 1 156 ? 12.391 1.807 4.66 1 97.31 156 CYS B O 1
ATOM 3316 N N . PRO B 1 157 ? 13.586 2.172 6.473 1 98.19 157 PRO B N 1
ATOM 3317 C CA . PRO B 1 157 ? 13.492 3.631 6.371 1 98.19 157 PRO B CA 1
ATOM 3318 C C . PRO B 1 157 ? 13.93 4.152 5.004 1 98.19 157 PRO B C 1
ATOM 3320 O O . PRO B 1 157 ? 13.406 5.168 4.531 1 98.19 157 PRO B O 1
ATOM 3323 N N . THR B 1 158 ? 14.82 3.459 4.285 1 98.25 158 THR B N 1
ATOM 3324 C CA . THR B 1 158 ? 15.391 3.98 3.049 1 98.25 158 THR B CA 1
ATOM 3325 C C . THR B 1 158 ? 14.703 3.357 1.834 1 98.25 158 THR B C 1
ATOM 3327 O O . THR B 1 158 ? 15.125 3.584 0.697 1 98.25 158 THR B O 1
ATOM 3330 N N . LEU B 1 159 ? 13.664 2.539 2.039 1 98.38 159 LEU B N 1
ATOM 3331 C CA . LEU B 1 159 ? 12.859 1.94 0.977 1 98.38 159 LEU B CA 1
ATOM 3332 C C . LEU B 1 159 ? 11.391 2.324 1.12 1 98.38 159 LEU B C 1
ATOM 3334 O O . LEU B 1 159 ? 10.516 1.454 1.13 1 98.38 159 LEU B O 1
ATOM 3338 N N . PRO B 1 160 ? 11.086 3.582 1.156 1 98.62 160 PRO B N 1
ATOM 3339 C CA . PRO B 1 160 ? 9.727 3.977 1.526 1 98.62 160 PRO B CA 1
ATOM 3340 C C . PRO B 1 160 ? 8.688 3.564 0.485 1 98.62 160 PRO B C 1
ATOM 3342 O O . PRO B 1 160 ? 7.605 3.096 0.841 1 98.62 160 PRO B O 1
ATOM 3345 N N . VAL B 1 161 ? 8.977 3.779 -0.84 1 98.81 161 VAL B N 1
ATOM 3346 C CA . VAL B 1 161 ? 7.977 3.488 -1.864 1 98.81 161 VAL B CA 1
ATOM 3347 C C . VAL B 1 161 ? 7.82 1.977 -2.018 1 98.81 161 VAL B C 1
ATOM 3349 O O . VAL B 1 161 ? 6.699 1.472 -2.127 1 98.81 161 VAL B O 1
ATOM 3352 N N . TYR B 1 162 ? 8.938 1.245 -1.977 1 98.69 162 TYR B N 1
ATOM 3353 C CA . TYR B 1 162 ? 8.906 -0.213 -2.02 1 98.69 162 TYR B CA 1
ATOM 3354 C C . TYR B 1 162 ? 8.164 -0.778 -0.817 1 98.69 162 TYR B C 1
ATOM 3356 O O . TYR B 1 162 ? 7.305 -1.652 -0.966 1 98.69 162 TYR B O 1
ATOM 3364 N N . THR B 1 163 ? 8.492 -0.281 0.386 1 98.81 163 THR B N 1
ATOM 3365 C CA . THR B 1 163 ? 7.82 -0.691 1.613 1 98.81 163 THR B CA 1
ATOM 3366 C C . THR B 1 163 ? 6.32 -0.413 1.527 1 98.81 163 THR B C 1
ATOM 3368 O O . THR B 1 163 ? 5.504 -1.275 1.858 1 98.81 163 THR B O 1
ATOM 3371 N N . SER B 1 164 ? 5.992 0.738 1.071 1 98.88 164 SER B N 1
ATOM 3372 C CA . SER B 1 164 ? 4.59 1.101 0.909 1 98.88 164 SER B CA 1
ATOM 3373 C C . SER B 1 164 ? 3.873 0.134 -0.029 1 98.88 164 SER B C 1
ATOM 3375 O O . SER B 1 164 ? 2.799 -0.374 0.297 1 98.88 164 SER B O 1
ATOM 3377 N N . ALA B 1 165 ? 4.453 -0.136 -1.155 1 98.88 165 ALA B N 1
ATOM 3378 C CA . ALA B 1 165 ? 3.869 -1.038 -2.143 1 98.88 165 ALA B CA 1
ATOM 3379 C C . ALA B 1 165 ? 3.654 -2.43 -1.557 1 98.88 165 ALA B C 1
ATOM 3381 O O . ALA B 1 165 ? 2.57 -3.004 -1.684 1 98.88 165 ALA B O 1
ATOM 3382 N N . LYS B 1 166 ? 4.676 -2.918 -0.924 1 98.88 166 LYS B N 1
ATOM 3383 C CA . LYS B 1 166 ? 4.617 -4.297 -0.447 1 98.88 166 LYS B CA 1
ATOM 3384 C C . LYS B 1 166 ? 3.711 -4.414 0.776 1 98.88 166 LYS B C 1
ATOM 3386 O O . LYS B 1 166 ? 3.051 -5.438 0.971 1 98.88 166 LYS B O 1
ATOM 3391 N N . HIS B 1 167 ? 3.625 -3.363 1.595 1 98.81 167 HIS B N 1
ATOM 3392 C CA . HIS B 1 167 ? 2.572 -3.322 2.604 1 98.81 167 HIS B CA 1
ATOM 3393 C C . HIS B 1 167 ? 1.191 -3.375 1.961 1 98.81 167 HIS B C 1
ATOM 3395 O O . HIS B 1 167 ? 0.289 -4.043 2.471 1 98.81 167 HIS B O 1
ATOM 3401 N N . GLY B 1 168 ? 1.065 -2.629 0.888 1 98.88 168 GLY B N 1
ATOM 3402 C CA . GLY B 1 168 ? -0.189 -2.674 0.154 1 98.88 168 GLY B CA 1
ATOM 3403 C C . GLY B 1 168 ? -0.56 -4.07 -0.312 1 98.88 168 GLY B C 1
ATOM 3404 O O . GLY B 1 168 ? -1.72 -4.477 -0.212 1 98.88 168 GLY B O 1
ATOM 3405 N N . VAL B 1 169 ? 0.402 -4.809 -0.798 1 98.94 169 VAL B N 1
ATOM 3406 C CA . VAL B 1 169 ? 0.159 -6.172 -1.251 1 98.94 169 VAL B CA 1
ATOM 3407 C C . VAL B 1 169 ? -0.263 -7.043 -0.068 1 98.94 169 VAL B C 1
ATOM 3409 O O . VAL B 1 169 ? -1.212 -7.824 -0.172 1 98.94 169 VAL B O 1
ATOM 3412 N N . VAL B 1 170 ? 0.428 -6.922 1.051 1 98.88 170 VAL B N 1
ATOM 3413 C CA . VAL B 1 170 ? 0.095 -7.695 2.242 1 98.88 170 VAL B CA 1
ATOM 3414 C C . VAL B 1 170 ? -1.325 -7.363 2.695 1 98.88 170 VAL B C 1
ATOM 3416 O O . VAL B 1 170 ? -2.109 -8.258 3.012 1 98.88 170 VAL B O 1
ATOM 3419 N N . GLY B 1 171 ? -1.673 -6.059 2.711 1 98.75 171 GLY B N 1
ATOM 3420 C CA . GLY B 1 171 ? -3.025 -5.66 3.064 1 98.75 171 GLY B CA 1
ATOM 3421 C C . GLY B 1 171 ? -4.078 -6.238 2.141 1 98.75 171 GLY B C 1
ATOM 3422 O O . GLY B 1 171 ? -5.141 -6.672 2.594 1 98.75 171 GLY B O 1
ATOM 3423 N N . LEU B 1 172 ? -3.787 -6.258 0.878 1 98.88 172 LEU B N 1
ATOM 3424 C CA . LEU B 1 172 ? -4.691 -6.828 -0.113 1 98.88 172 LEU B CA 1
ATOM 3425 C C . LEU B 1 172 ? -4.914 -8.32 0.144 1 98.88 172 LEU B C 1
ATOM 3427 O O . LEU B 1 172 ? -6.055 -8.781 0.191 1 98.88 172 LEU B O 1
ATOM 3431 N N . VAL B 1 173 ? -3.838 -9.047 0.365 1 98.88 173 VAL B N 1
ATOM 3432 C CA . VAL B 1 173 ? -3.891 -10.5 0.527 1 98.88 173 VAL B CA 1
ATOM 3433 C C . VAL B 1 173 ? -4.633 -10.844 1.814 1 98.88 173 VAL B C 1
ATOM 3435 O O . VAL B 1 173 ? -5.52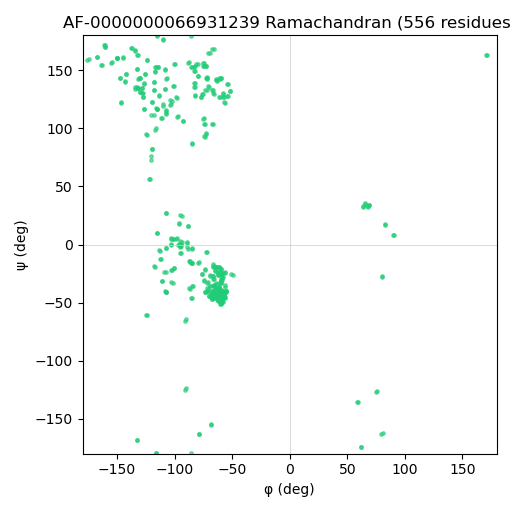7 -11.695 1.812 1 98.88 173 VAL B O 1
ATOM 3438 N N . ARG B 1 174 ? -4.328 -10.195 2.895 1 98.69 174 ARG B N 1
ATOM 3439 C CA . ARG B 1 174 ? -4.93 -10.508 4.188 1 98.69 174 ARG B CA 1
ATOM 3440 C C . ARG B 1 174 ? -6.406 -10.125 4.211 1 98.69 174 ARG B C 1
ATOM 3442 O O . ARG B 1 174 ? -7.188 -10.695 4.973 1 98.69 174 ARG B O 1
ATOM 3449 N N . SER B 1 175 ? -6.785 -9.164 3.42 1 98.62 175 SER B N 1
ATOM 3450 C CA . SER B 1 175 ? -8.188 -8.773 3.377 1 98.62 175 SER B CA 1
ATOM 3451 C C . SER B 1 175 ? -8.953 -9.562 2.318 1 98.62 175 SER B C 1
ATOM 3453 O O . SER B 1 175 ? -9.641 -10.539 2.637 1 98.62 175 SER B O 1
ATOM 3455 N N . TYR B 1 176 ? -8.617 -9.391 1.085 1 98.75 176 TYR B N 1
ATOM 3456 C CA . TYR B 1 176 ? -9.359 -9.992 -0.014 1 98.75 176 TYR B CA 1
ATOM 3457 C C . TYR B 1 176 ? -9.234 -11.516 0.005 1 98.75 176 TYR B C 1
ATOM 3459 O O . TYR B 1 176 ? -10.172 -12.227 -0.35 1 98.75 176 TYR B O 1
ATOM 3467 N N . GLY B 1 177 ? -8.07 -11.961 0.403 1 98.75 177 GLY B N 1
ATOM 3468 C CA . GLY B 1 177 ? -7.859 -13.398 0.526 1 98.75 177 GLY B CA 1
ATOM 3469 C C . GLY B 1 177 ? -8.805 -14.055 1.508 1 98.75 177 GLY B C 1
ATOM 3470 O O . GLY B 1 177 ? -9.086 -15.258 1.405 1 98.75 177 GLY B O 1
ATOM 3471 N N . LYS B 1 178 ? -9.266 -13.312 2.447 1 98.44 178 LYS B N 1
ATOM 3472 C CA . LYS B 1 178 ? -10.203 -13.859 3.432 1 98.44 178 LYS B CA 1
ATOM 3473 C C . LYS B 1 178 ? -11.641 -13.789 2.924 1 98.44 178 LYS B C 1
ATOM 3475 O O . LYS B 1 178 ? -12.523 -14.461 3.453 1 98.44 178 LYS B O 1
ATOM 3480 N N . TYR B 1 179 ? -11.906 -13.023 1.927 1 98.44 179 TYR B N 1
ATOM 3481 C CA . TYR B 1 179 ? -13.219 -12.953 1.308 1 98.44 179 TYR B CA 1
ATOM 3482 C C . TYR B 1 179 ? -13.375 -14.031 0.24 1 98.44 179 TYR B C 1
ATOM 3484 O O . TYR B 1 179 ? -14.438 -14.656 0.128 1 98.44 179 TYR B O 1
ATOM 3492 N N . LEU B 1 180 ? -12.406 -14.32 -0.493 1 98.56 180 LEU B N 1
ATOM 3493 C CA . LEU B 1 180 ? -12.445 -15.039 -1.759 1 98.56 180 LEU B CA 1
ATOM 3494 C C . LEU B 1 180 ? -12.867 -16.484 -1.545 1 98.56 180 LEU B C 1
ATOM 3496 O O . LEU B 1 180 ? -13.445 -17.109 -2.439 1 98.56 180 LEU B O 1
ATOM 3500 N N . PRO B 1 181 ? -12.594 -17.031 -0.336 1 98.69 181 PRO B N 1
ATOM 3501 C CA . PRO B 1 181 ? -13.086 -18.391 -0.12 1 98.69 181 PRO B CA 1
ATOM 3502 C C . PRO B 1 181 ? -14.602 -18.5 -0.292 1 98.69 181 PRO B C 1
ATOM 3504 O O . PRO B 1 181 ? -15.109 -19.578 -0.653 1 98.69 181 PRO B O 1
ATOM 3507 N N . GLU B 1 182 ? -15.312 -17.438 -0.117 1 97.38 182 GLU B N 1
ATOM 3508 C CA . GLU B 1 182 ? -16.75 -17.422 -0.369 1 97.38 182 GLU B CA 1
ATOM 3509 C C . GLU B 1 182 ? -17.062 -17.734 -1.831 1 97.38 182 GLU B C 1
ATOM 3511 O O . GLU B 1 182 ? -18.172 -18.141 -2.166 1 97.38 182 GLU B O 1
ATOM 3516 N N . GLU B 1 183 ? -16.109 -17.594 -2.688 1 97.06 183 GLU B N 1
ATOM 3517 C CA . GLU B 1 183 ? -16.266 -17.797 -4.125 1 97.06 183 GLU B CA 1
ATOM 3518 C C . GLU B 1 183 ? -15.438 -18.969 -4.613 1 97.06 183 GLU B C 1
ATOM 3520 O O . GLU B 1 183 ? -15.172 -19.109 -5.809 1 97.06 183 GLU B O 1
ATOM 3525 N N . LYS B 1 184 ? -14.875 -19.75 -3.68 1 98.31 184 LYS B N 1
ATOM 3526 C CA . LYS B 1 184 ? -14.039 -20.906 -3.979 1 98.31 184 LYS B CA 1
ATOM 3527 C C . LYS B 1 184 ? -12.742 -20.484 -4.672 1 98.31 184 LYS B C 1
ATOM 3529 O O . LYS B 1 184 ? -12.289 -21.141 -5.605 1 98.31 184 LYS B O 1
ATOM 3534 N N . ILE B 1 185 ? -12.242 -19.406 -4.316 1 98.69 185 ILE B N 1
ATOM 3535 C CA . ILE B 1 185 ? -10.945 -18.875 -4.734 1 98.69 185 ILE B CA 1
ATOM 3536 C C . ILE B 1 185 ? -10.039 -18.719 -3.516 1 98.69 185 ILE B C 1
ATOM 3538 O O . ILE B 1 185 ? -10.5 -18.375 -2.428 1 98.69 185 ILE B O 1
ATOM 3542 N N . THR B 1 186 ? -8.719 -19.047 -3.625 1 98.94 186 THR B N 1
ATOM 3543 C CA . THR B 1 186 ? -7.777 -18.75 -2.551 1 98.94 186 THR B CA 1
ATOM 3544 C C . THR B 1 186 ? -6.746 -17.719 -3.006 1 98.94 186 THR B C 1
ATOM 3546 O O . THR B 1 186 ? -6.488 -17.578 -4.203 1 98.94 186 THR B O 1
ATOM 3549 N N . MET B 1 187 ? -6.234 -16.984 -2.113 1 98.94 187 MET B N 1
ATOM 3550 C CA . MET B 1 187 ? -5.199 -15.992 -2.363 1 98.94 187 MET B CA 1
ATOM 3551 C C . MET B 1 187 ? -4.254 -15.875 -1.173 1 98.94 187 MET B C 1
ATOM 3553 O O . MET B 1 187 ? -4.695 -15.633 -0.048 1 98.94 187 MET B O 1
ATOM 3557 N N . ASN B 1 188 ? -3 -16.078 -1.396 1 98.94 188 ASN B N 1
ATOM 3558 C CA . ASN B 1 188 ? -1.954 -16.016 -0.382 1 98.94 188 ASN B CA 1
ATOM 3559 C C . ASN B 1 188 ? -0.716 -15.289 -0.899 1 98.94 188 ASN B C 1
ATOM 3561 O O . ASN B 1 188 ? -0.633 -14.961 -2.084 1 98.94 188 ASN B O 1
ATOM 3565 N N . ALA B 1 189 ? 0.19 -14.984 0.034 1 98.88 189 ALA B N 1
ATOM 3566 C CA . ALA B 1 189 ? 1.411 -14.312 -0.397 1 98.88 189 ALA B CA 1
ATOM 3567 C C . ALA B 1 189 ? 2.643 -14.945 0.247 1 98.88 189 ALA B C 1
ATOM 3569 O O . ALA B 1 189 ? 2.621 -15.297 1.429 1 98.88 189 ALA B O 1
ATOM 3570 N N . ALA B 1 190 ? 3.68 -15.164 -0.568 1 98.81 190 ALA B N 1
ATOM 3571 C CA . ALA B 1 190 ? 5.023 -15.359 -0.033 1 98.81 190 ALA B CA 1
ATOM 3572 C C . ALA B 1 190 ? 5.703 -14.023 0.246 1 98.81 190 ALA B C 1
ATOM 3574 O O . ALA B 1 190 ? 5.594 -13.086 -0.55 1 98.81 190 ALA B O 1
ATOM 3575 N N . CYS B 1 191 ? 6.332 -13.898 1.359 1 98.62 191 CYS B N 1
ATOM 3576 C CA . CYS B 1 191 ? 7.066 -12.703 1.765 1 98.62 191 CYS B CA 1
ATOM 3577 C C . CYS B 1 191 ? 8.539 -13.016 1.994 1 98.62 191 CYS B C 1
ATOM 3579 O O . CYS B 1 191 ? 8.984 -13.133 3.139 1 98.62 191 CYS B O 1
ATOM 3581 N N . PRO B 1 192 ? 9.273 -13.039 0.951 1 98.25 192 PRO B N 1
ATOM 3582 C CA . PRO B 1 192 ? 10.688 -13.406 1.104 1 98.25 192 PRO B CA 1
ATOM 3583 C C . PRO B 1 192 ? 11.539 -12.25 1.62 1 98.25 192 PRO B C 1
ATOM 3585 O O . PRO B 1 192 ? 11.242 -11.086 1.338 1 98.25 192 PRO B O 1
ATOM 3588 N N . ASN B 1 193 ? 12.508 -12.656 2.414 1 97.31 193 ASN B N 1
ATOM 3589 C CA . ASN B 1 193 ? 13.625 -11.742 2.633 1 97.31 193 ASN B CA 1
ATOM 3590 C C . ASN B 1 193 ? 14.453 -11.562 1.366 1 97.31 193 ASN B C 1
ATOM 3592 O O . ASN B 1 193 ? 13.93 -11.633 0.255 1 97.31 193 ASN B O 1
ATOM 3596 N N . VAL B 1 194 ? 15.727 -11.203 1.409 1 95.19 194 VAL B N 1
ATOM 3597 C CA . VAL B 1 194 ? 16.516 -10.867 0.228 1 95.19 194 VAL B CA 1
ATOM 3598 C C . VAL B 1 194 ? 16.859 -12.133 -0.542 1 95.19 194 VAL B C 1
ATOM 3600 O O . VAL B 1 194 ? 17.625 -12.969 -0.055 1 95.19 194 VAL B O 1
ATOM 3603 N N . VAL B 1 195 ? 16.25 -12.266 -1.636 1 92.94 195 VAL B N 1
ATOM 3604 C CA . VAL B 1 195 ? 16.547 -13.344 -2.57 1 92.94 195 VAL B CA 1
ATOM 3605 C C . VAL B 1 195 ? 17.406 -12.812 -3.715 1 92.94 195 VAL B C 1
ATOM 3607 O O . VAL B 1 195 ? 17.172 -11.711 -4.215 1 92.94 195 VAL B O 1
ATOM 3610 N N . ARG B 1 196 ? 18.406 -13.547 -4.078 1 85.56 196 ARG B N 1
ATOM 3611 C CA . ARG B 1 196 ? 19.234 -13.125 -5.203 1 85.56 196 ARG B CA 1
ATOM 3612 C C . ARG B 1 196 ? 18.453 -13.164 -6.508 1 85.56 196 ARG B C 1
ATOM 3614 O O . ARG B 1 196 ? 18.047 -14.242 -6.965 1 85.56 196 ARG B O 1
ATOM 3621 N N . THR B 1 197 ? 18.062 -12.039 -6.953 1 83.81 197 THR B N 1
ATOM 3622 C CA . THR B 1 197 ? 17.391 -11.828 -8.227 1 83.81 197 THR B CA 1
ATOM 3623 C C . THR B 1 197 ? 18.016 -10.664 -8.984 1 83.81 197 THR B C 1
ATOM 3625 O O . THR B 1 197 ? 19.141 -10.273 -8.711 1 83.81 197 THR B O 1
ATOM 3628 N N . ASN B 1 198 ? 17.391 -10.227 -9.992 1 75.25 198 ASN B N 1
ATOM 3629 C CA . ASN B 1 198 ? 17.906 -9.102 -10.766 1 75.25 198 ASN B CA 1
ATOM 3630 C C . ASN B 1 198 ? 17.422 -7.766 -10.203 1 75.25 198 ASN B C 1
ATOM 3632 O O . ASN B 1 198 ? 17.547 -6.73 -10.867 1 75.25 198 ASN B O 1
ATOM 3636 N N . ILE B 1 199 ? 16.953 -7.77 -9.039 1 78.88 199 ILE B N 1
ATOM 3637 C CA . ILE B 1 199 ? 16.312 -6.586 -8.461 1 78.88 199 ILE B CA 1
ATOM 3638 C C . ILE B 1 199 ? 17.375 -5.68 -7.852 1 78.88 199 ILE B C 1
ATOM 3640 O O . ILE B 1 199 ? 17.281 -4.453 -7.953 1 78.88 199 ILE B O 1
ATOM 3644 N N . SER B 1 200 ? 18.406 -6.246 -7.273 1 79.75 200 SER B N 1
ATOM 3645 C CA . SER B 1 200 ? 19.453 -5.457 -6.625 1 79.75 200 SER B CA 1
ATOM 3646 C C . SER B 1 200 ? 20.797 -5.637 -7.32 1 79.75 200 SER B C 1
ATOM 3648 O O . SER B 1 200 ? 20.922 -6.43 -8.258 1 79.75 200 SER B O 1
ATOM 3650 N N . ALA B 1 201 ? 21.875 -4.891 -6.73 1 78.56 201 ALA B N 1
ATOM 3651 C CA . ALA B 1 201 ? 23.219 -4.906 -7.301 1 78.56 201 ALA B CA 1
ATOM 3652 C C . ALA B 1 201 ? 23.984 -6.141 -6.848 1 78.56 201 ALA B C 1
ATOM 3654 O O . ALA B 1 201 ? 23.812 -6.613 -5.723 1 78.56 201 ALA B O 1
ATOM 3655 N N . GLY B 1 202 ? 24.812 -6.516 -7.723 1 81.31 202 GLY B N 1
ATOM 3656 C CA . GLY B 1 202 ? 25.641 -7.68 -7.445 1 81.31 202 GLY B CA 1
ATOM 3657 C C . GLY B 1 202 ? 26.438 -7.555 -6.164 1 81.31 202 GLY B C 1
ATOM 3658 O O . GLY B 1 202 ? 26.516 -8.508 -5.383 1 81.31 202 GLY B O 1
ATOM 3659 N N . ALA B 1 203 ? 27 -6.309 -5.883 1 81.5 203 ALA B N 1
ATOM 3660 C CA . ALA B 1 203 ? 27.812 -6.086 -4.691 1 81.5 203 ALA B CA 1
ATOM 3661 C C . ALA B 1 203 ? 27 -6.301 -3.42 1 81.5 203 ALA B C 1
ATOM 3663 O O . ALA B 1 203 ? 27.516 -6.805 -2.42 1 81.5 203 ALA B O 1
ATOM 3664 N N . PHE B 1 204 ? 25.812 -5.926 -3.404 1 86.19 204 PHE B N 1
ATOM 3665 C CA . PHE B 1 204 ? 24.922 -6.105 -2.258 1 86.19 204 PHE B CA 1
ATOM 3666 C C . PHE B 1 204 ? 24.672 -7.582 -1.995 1 86.19 204 PHE B C 1
ATOM 3668 O O . PHE B 1 204 ? 24.766 -8.039 -0.853 1 86.19 204 PHE B O 1
ATOM 3675 N N . TYR B 1 205 ? 24.438 -8.352 -3.014 1 85.56 205 TYR B N 1
ATOM 3676 C CA . TYR B 1 205 ? 24.203 -9.781 -2.863 1 85.56 205 TYR B CA 1
ATOM 3677 C C . TYR B 1 205 ? 25.453 -10.484 -2.348 1 85.56 205 TYR B C 1
ATOM 3679 O O . TYR B 1 205 ? 25.359 -11.414 -1.539 1 85.56 205 TYR B O 1
ATOM 3687 N N . GLU B 1 206 ? 26.562 -10.031 -2.863 1 87.38 206 GLU B N 1
ATOM 3688 C CA . GLU B 1 206 ? 27.812 -10.633 -2.402 1 87.38 206 GLU B CA 1
ATOM 3689 C C . GLU B 1 206 ? 28.016 -10.414 -0.906 1 87.38 206 GLU B C 1
ATOM 3691 O O . GLU B 1 206 ? 28.453 -11.312 -0.191 1 87.38 206 GLU B O 1
ATOM 3696 N N . LYS B 1 207 ? 27.766 -9.195 -0.454 1 89.69 207 LYS B N 1
ATOM 3697 C CA . LYS B 1 207 ? 27.859 -8.891 0.969 1 89.69 207 LYS B CA 1
ATOM 3698 C C . LYS B 1 207 ? 26.938 -9.773 1.791 1 89.69 207 LYS B C 1
ATOM 3700 O O . LYS B 1 207 ? 27.328 -10.32 2.822 1 89.69 207 LYS B O 1
ATOM 3705 N N . LEU B 1 208 ? 25.688 -9.945 1.352 1 92.62 208 LEU B N 1
ATOM 3706 C CA . LEU B 1 208 ? 24.703 -10.773 2.049 1 92.62 208 LEU B CA 1
ATOM 3707 C C . LEU B 1 208 ? 25.141 -12.234 2.051 1 92.62 208 LEU B C 1
ATOM 3709 O O . LEU B 1 208 ? 25 -12.93 3.061 1 92.62 208 LEU B O 1
ATOM 3713 N N . ASP B 1 209 ? 25.625 -12.656 0.928 1 91.44 209 ASP B N 1
ATOM 3714 C CA . ASP B 1 209 ? 26.062 -14.039 0.801 1 91.44 209 ASP B CA 1
ATOM 3715 C C . ASP B 1 209 ? 27.203 -14.352 1.776 1 91.44 209 ASP B C 1
ATOM 3717 O O . ASP B 1 209 ? 27.203 -15.398 2.422 1 91.44 209 ASP B O 1
ATOM 3721 N N . LYS B 1 210 ? 28.141 -13.461 1.881 1 93.12 210 LYS B N 1
ATOM 3722 C CA . LYS B 1 210 ? 29.281 -13.625 2.775 1 93.12 210 LYS B CA 1
ATOM 3723 C C . LYS B 1 210 ? 28.828 -13.758 4.227 1 93.12 210 LYS B C 1
ATOM 3725 O O . LYS B 1 210 ? 29.453 -14.469 5.016 1 93.12 210 LYS B O 1
ATOM 3730 N N . GLU B 1 211 ? 27.734 -13.078 4.512 1 95.06 211 GLU B N 1
ATOM 3731 C CA . GLU B 1 211 ? 27.234 -13.094 5.887 1 95.06 211 GLU B CA 1
ATOM 3732 C C . GLU B 1 211 ? 26.188 -14.18 6.082 1 95.06 211 GLU B C 1
ATOM 3734 O O . GLU B 1 211 ? 25.609 -14.305 7.16 1 95.06 211 GLU B O 1
ATOM 3739 N N . GLY B 1 212 ? 25.906 -14.992 4.992 1 94.19 212 GLY B N 1
ATOM 3740 C CA . GLY B 1 212 ? 24.922 -16.062 5.078 1 94.19 212 GLY B CA 1
ATOM 3741 C C . GLY B 1 212 ? 23.5 -15.547 5.215 1 94.19 212 GLY B C 1
ATOM 3742 O O . GLY B 1 212 ? 22.672 -16.156 5.891 1 94.19 212 GLY B O 1
ATOM 3743 N N . LEU B 1 213 ? 23.203 -14.406 4.586 1 95.75 213 LEU B N 1
ATOM 3744 C CA . LEU B 1 213 ? 21.938 -13.727 4.836 1 95.75 213 LEU B CA 1
ATOM 3745 C C . LEU B 1 213 ? 21 -13.875 3.65 1 95.75 213 LEU B C 1
ATOM 3747 O O . LEU B 1 213 ? 19.828 -13.469 3.723 1 95.75 213 LEU B O 1
ATOM 3751 N N . LEU B 1 214 ? 21.406 -14.492 2.596 1 96.06 214 LEU B N 1
ATOM 3752 C CA . LEU B 1 214 ? 20.547 -14.648 1.438 1 96.06 214 LEU B CA 1
ATOM 3753 C C . LEU B 1 214 ? 19.453 -15.688 1.715 1 96.06 214 LEU B C 1
ATOM 3755 O O . LEU B 1 214 ? 19.734 -16.75 2.26 1 96.06 214 LEU B O 1
ATOM 3759 N N . THR B 1 215 ? 18.234 -15.305 1.368 1 96.75 215 THR B N 1
ATOM 3760 C CA . THR B 1 215 ? 17.109 -16.234 1.447 1 96.75 215 THR B CA 1
ATOM 3761 C C . THR B 1 215 ? 17.141 -17.203 0.275 1 96.75 215 THR B C 1
ATOM 3763 O O . THR B 1 215 ? 17.219 -16.797 -0.883 1 96.75 215 THR B O 1
ATOM 3766 N N . PRO B 1 216 ? 17.094 -18.484 0.559 1 96.19 216 PRO B N 1
ATOM 3767 C CA . PRO B 1 216 ? 17.031 -19.438 -0.552 1 96.19 216 PRO B CA 1
ATOM 3768 C C . PRO B 1 216 ? 15.711 -19.359 -1.322 1 96.19 216 PRO B C 1
ATOM 3770 O O . PRO B 1 216 ? 14.633 -19.375 -0.718 1 96.19 216 PRO B O 1
ATOM 3773 N N . ILE B 1 217 ? 15.781 -19.328 -2.617 1 96.5 217 ILE B N 1
ATOM 3774 C CA . ILE B 1 217 ? 14.617 -19.188 -3.48 1 96.5 217 ILE B CA 1
ATOM 3775 C C . ILE B 1 217 ? 13.703 -20.406 -3.299 1 96.5 217 ILE B C 1
ATOM 3777 O O . ILE B 1 217 ? 12.484 -20.297 -3.457 1 96.5 217 ILE B O 1
ATOM 3781 N N . GLU B 1 218 ? 14.203 -21.547 -2.863 1 96.88 218 GLU B N 1
ATOM 3782 C CA . GLU B 1 218 ? 13.453 -22.781 -2.611 1 96.88 218 GLU B CA 1
ATOM 3783 C C . GLU B 1 218 ? 12.375 -22.562 -1.558 1 96.88 218 GLU B C 1
ATOM 3785 O O . GLU B 1 218 ? 11.328 -23.219 -1.59 1 96.88 218 GLU B O 1
ATOM 3790 N N . GLY B 1 219 ? 12.703 -21.688 -0.637 1 97.88 219 GLY B N 1
ATOM 3791 C CA . GLY B 1 219 ? 11.695 -21.375 0.365 1 97.88 219 GLY B CA 1
ATOM 3792 C C . GLY B 1 219 ? 10.438 -20.766 -0.222 1 97.88 219 GLY B C 1
ATOM 3793 O O . GLY B 1 219 ? 9.328 -21.094 0.195 1 97.88 219 GLY B O 1
ATOM 3794 N N . VAL B 1 220 ? 10.617 -19.859 -1.203 1 98.19 220 VAL B N 1
ATOM 3795 C CA . VAL B 1 220 ? 9.484 -19.219 -1.862 1 98.19 220 VAL B CA 1
ATOM 3796 C C . VAL B 1 220 ? 8.727 -20.25 -2.699 1 98.19 220 VAL B C 1
ATOM 3798 O O . VAL B 1 220 ? 7.5 -20.344 -2.613 1 98.19 220 VAL B O 1
ATOM 3801 N N . ILE B 1 221 ? 9.484 -21.031 -3.43 1 98.38 221 ILE B N 1
ATOM 3802 C CA . ILE B 1 221 ? 8.906 -22.047 -4.297 1 98.38 221 ILE B CA 1
ATOM 3803 C C . ILE B 1 221 ? 8.148 -23.062 -3.453 1 98.38 221 ILE B C 1
ATOM 3805 O O . ILE B 1 221 ? 7.047 -23.5 -3.822 1 98.38 221 ILE B O 1
ATOM 3809 N N . GLY B 1 222 ? 8.727 -23.422 -2.312 1 98.44 222 GLY B N 1
ATOM 3810 C CA . GLY B 1 222 ? 8.102 -24.375 -1.423 1 98.44 222 GLY B CA 1
ATOM 3811 C C . GLY B 1 222 ? 6.754 -23.922 -0.902 1 98.44 222 GLY B C 1
ATOM 3812 O O . GLY B 1 222 ? 5.828 -24.734 -0.784 1 98.44 222 GLY B O 1
ATOM 3813 N N . VAL B 1 223 ? 6.609 -22.672 -0.573 1 98.62 223 VAL B N 1
ATOM 3814 C CA . VAL B 1 223 ? 5.336 -22.125 -0.114 1 98.62 223 VAL B CA 1
ATOM 3815 C C . VAL B 1 223 ? 4.273 -22.312 -1.192 1 98.62 223 VAL B C 1
ATOM 3817 O O . VAL B 1 223 ? 3.184 -22.828 -0.913 1 98.62 223 VAL B O 1
ATOM 3820 N N . PHE B 1 224 ? 4.582 -21.938 -2.428 1 98.75 224 PHE B N 1
ATOM 3821 C CA . PHE B 1 224 ? 3.611 -22 -3.516 1 98.75 224 PHE B CA 1
ATOM 3822 C C . PHE B 1 224 ? 3.299 -23.453 -3.881 1 98.75 224 PHE B C 1
ATOM 3824 O O . PHE B 1 224 ? 2.162 -23.766 -4.234 1 98.75 224 PHE B O 1
ATOM 3831 N N . GLU B 1 225 ? 4.281 -24.328 -3.811 1 98.75 225 GLU B N 1
ATOM 3832 C CA . GLU B 1 225 ? 4.039 -25.75 -4.109 1 98.75 225 GLU B CA 1
ATOM 3833 C C . GLU B 1 225 ? 3.062 -26.359 -3.107 1 98.75 225 GLU B C 1
ATOM 3835 O O . GLU B 1 225 ? 2.17 -27.125 -3.488 1 98.75 225 GLU B O 1
ATOM 3840 N N . LYS B 1 226 ? 3.271 -26.016 -1.837 1 98.5 226 LYS B N 1
ATOM 3841 C CA . LYS B 1 226 ? 2.393 -26.531 -0.789 1 98.5 226 LYS B CA 1
ATOM 3842 C C . LYS B 1 226 ? 0.958 -26.047 -0.994 1 98.5 226 LYS B C 1
ATOM 3844 O O . LYS B 1 226 ? 0.008 -26.734 -0.598 1 98.5 226 LYS B O 1
ATOM 3849 N N . LEU B 1 227 ? 0.766 -24.922 -1.64 1 98.56 227 LEU B N 1
ATOM 3850 C CA . LEU B 1 227 ? -0.547 -24.312 -1.788 1 98.56 227 LEU B CA 1
ATOM 3851 C C . LEU B 1 227 ? -1.26 -24.844 -3.029 1 98.56 227 LEU B C 1
ATOM 3853 O O . LEU B 1 227 ? -2.42 -24.5 -3.275 1 98.56 227 LEU B O 1
ATOM 3857 N N . LEU B 1 228 ? -0.604 -25.719 -3.854 1 98.44 228 LEU B N 1
ATOM 3858 C CA . LEU B 1 228 ? -1.24 -26.328 -5.02 1 98.44 228 LEU B CA 1
ATOM 3859 C C . LEU B 1 228 ? -2.312 -27.328 -4.594 1 98.44 228 LEU B C 1
ATOM 3861 O O . LEU B 1 228 ? -2.4 -27.688 -3.42 1 98.44 228 LEU B O 1
ATOM 3865 N N . GLY B 1 229 ? -3.109 -27.688 -5.461 1 97.69 229 GLY B N 1
ATOM 3866 C CA . GLY B 1 229 ? -4.039 -28.797 -5.266 1 97.69 229 GLY B CA 1
ATOM 3867 C C . GLY B 1 229 ? -5.199 -28.438 -4.359 1 97.69 229 GLY B C 1
ATOM 3868 O O . GLY B 1 229 ? -5.859 -27.422 -4.551 1 97.69 229 GLY B O 1
ATOM 3869 N N . SER B 1 230 ? -5.391 -29.25 -3.34 1 98 230 SER B N 1
ATOM 3870 C CA . SER B 1 230 ? -6.613 -29.125 -2.551 1 98 230 SER B CA 1
ATOM 3871 C C . SER B 1 230 ? -6.398 -28.25 -1.331 1 98 230 SER B C 1
ATOM 3873 O O . SER B 1 230 ? -7.324 -28.031 -0.545 1 98 230 SER B O 1
ATOM 3875 N N . ASP B 1 231 ? -5.188 -27.719 -1.125 1 98.5 231 ASP B N 1
ATOM 3876 C CA . ASP B 1 231 ? -4.934 -26.844 0.017 1 98.5 231 ASP B CA 1
ATOM 3877 C C . ASP B 1 231 ? -5.871 -25.641 0.001 1 98.5 231 ASP B C 1
ATOM 3879 O O . ASP B 1 231 ? -5.945 -24.922 -0.997 1 98.5 231 ASP B O 1
ATOM 3883 N N . ALA B 1 232 ? -6.562 -25.391 1.074 1 98.62 232 ALA B N 1
ATOM 3884 C CA . ALA B 1 232 ? -7.609 -24.375 1.105 1 98.62 232 ALA B CA 1
ATOM 3885 C C . ALA B 1 232 ? -7.121 -23.109 1.813 1 98.62 232 ALA B C 1
ATOM 3887 O O . ALA B 1 232 ? -7.902 -22.188 2.045 1 98.62 232 ALA B O 1
ATOM 3888 N N . THR B 1 233 ? -5.824 -23.078 2.189 1 98.75 233 THR B N 1
ATOM 3889 C CA . THR B 1 233 ? -5.258 -21.891 2.846 1 98.75 233 THR B CA 1
ATOM 3890 C C . THR B 1 233 ? -5.512 -20.641 2.016 1 98.75 233 THR B C 1
ATOM 3892 O O . THR B 1 233 ? -5.285 -20.641 0.804 1 98.75 233 THR B O 1
ATOM 3895 N N . SER B 1 234 ? -6.078 -19.609 2.656 1 98.81 234 SER B N 1
ATOM 3896 C CA . SER B 1 234 ? -6.332 -18.344 1.97 1 98.81 234 SER B CA 1
ATOM 3897 C C . SER B 1 234 ? -6.195 -17.156 2.92 1 98.81 234 SER B C 1
ATOM 3899 O O . SER B 1 234 ? -6.531 -17.266 4.102 1 98.81 234 SER B O 1
ATOM 3901 N N . GLY B 1 235 ? -5.664 -16.047 2.42 1 98.69 235 GLY B N 1
ATOM 3902 C CA . GLY B 1 235 ? -5.52 -14.82 3.189 1 98.69 235 GLY B CA 1
ATOM 3903 C C . GLY B 1 235 ? -4.285 -14.812 4.066 1 98.69 235 GLY B C 1
ATOM 3904 O O . GLY B 1 235 ? -4.207 -14.047 5.031 1 98.69 235 GLY B O 1
ATOM 3905 N N . GLU B 1 236 ? -3.346 -15.688 3.785 1 98.62 236 GLU B N 1
ATOM 3906 C CA . GLU B 1 236 ? -2.174 -15.828 4.645 1 98.62 236 GLU B CA 1
ATOM 3907 C C . GLU B 1 236 ? -0.922 -15.281 3.965 1 98.62 236 GLU B C 1
ATOM 3909 O O . GLU B 1 236 ? -0.837 -15.258 2.734 1 98.62 236 GLU B O 1
ATOM 3914 N N . THR B 1 237 ? -0.018 -14.82 4.746 1 98.62 237 THR B N 1
ATOM 3915 C CA . THR B 1 237 ? 1.306 -14.383 4.316 1 98.62 237 THR B CA 1
ATOM 3916 C C . THR B 1 237 ? 2.395 -15.227 4.969 1 98.62 237 THR B C 1
ATOM 3918 O O . THR B 1 237 ? 2.342 -15.5 6.168 1 98.62 237 THR B O 1
ATOM 3921 N N . PHE B 1 238 ? 3.34 -15.68 4.188 1 98.81 238 PHE B N 1
ATOM 3922 C CA . PHE B 1 238 ? 4.398 -16.562 4.668 1 98.81 238 PHE B CA 1
ATOM 3923 C C . PHE B 1 238 ? 5.758 -15.875 4.559 1 98.81 238 PHE B C 1
ATOM 3925 O O . PHE B 1 238 ? 6.223 -15.586 3.453 1 98.81 238 PHE B O 1
ATOM 3932 N N . GLU B 1 239 ? 6.398 -15.656 5.648 1 98.56 239 GLU B N 1
ATOM 3933 C CA . GLU B 1 239 ? 7.742 -15.094 5.652 1 98.56 239 GLU B CA 1
ATOM 3934 C C . GLU B 1 239 ? 8.797 -16.172 5.414 1 98.56 239 GLU B C 1
ATOM 3936 O O . GLU B 1 239 ? 8.758 -17.234 6.043 1 98.56 239 GLU B O 1
ATOM 3941 N N . ILE B 1 240 ? 9.641 -15.953 4.48 1 98.56 240 ILE B N 1
ATOM 3942 C CA . ILE B 1 240 ? 10.789 -16.812 4.207 1 98.56 240 ILE B CA 1
ATOM 3943 C C . ILE B 1 240 ? 12.078 -16.047 4.453 1 98.56 240 ILE B C 1
ATOM 3945 O O . ILE B 1 240 ? 12.336 -15.023 3.811 1 98.56 240 ILE B O 1
ATOM 3949 N N . GLY B 1 241 ? 12.828 -16.484 5.375 1 97.62 241 GLY B N 1
ATOM 3950 C CA . GLY B 1 241 ? 14.047 -15.773 5.734 1 97.62 241 GLY B CA 1
ATOM 3951 C C . GLY B 1 241 ? 15.305 -16.562 5.449 1 97.62 241 GLY B C 1
ATOM 3952 O O . GLY B 1 241 ? 15.242 -17.656 4.867 1 97.62 241 GLY B O 1
ATOM 3953 N N . PRO B 1 242 ? 16.438 -15.984 5.746 1 96.81 242 PRO B N 1
ATOM 3954 C CA . PRO B 1 242 ? 17.719 -16.656 5.543 1 96.81 242 PRO B CA 1
ATOM 3955 C C . PRO B 1 242 ? 17.812 -18 6.277 1 96.81 242 PRO B C 1
ATOM 3957 O O . PRO B 1 242 ? 18.531 -18.891 5.84 1 96.81 242 PRO B O 1
ATOM 3960 N N . ASN B 1 243 ? 17.078 -18.188 7.305 1 96.44 243 ASN B N 1
ATOM 3961 C CA . ASN B 1 243 ? 17.109 -19.391 8.125 1 96.44 243 ASN B CA 1
ATOM 3962 C C . ASN B 1 243 ? 16.062 -20.406 7.691 1 96.44 243 ASN B C 1
ATOM 3964 O O . ASN B 1 243 ? 15.609 -21.219 8.492 1 96.44 243 ASN B O 1
ATOM 3968 N N . TYR B 1 244 ? 15.656 -20.359 6.492 1 96.88 244 TYR B N 1
ATOM 3969 C CA . TYR B 1 244 ? 14.562 -21.172 5.98 1 96.88 244 TYR B CA 1
ATOM 3970 C C . TYR B 1 244 ? 14.828 -22.656 6.23 1 96.88 244 TYR B C 1
ATOM 3972 O O . TYR B 1 244 ? 13.906 -23.406 6.543 1 96.88 244 TYR B O 1
ATOM 3980 N N . LYS B 1 245 ? 16.031 -23.109 6.07 1 94.81 245 LYS B N 1
ATOM 3981 C CA . LYS B 1 245 ? 16.328 -24.531 6.195 1 94.81 245 LYS B CA 1
ATOM 3982 C C . LYS B 1 245 ? 15.961 -25.047 7.578 1 94.81 245 LYS B C 1
ATOM 3984 O O . LYS B 1 245 ? 15.547 -26.203 7.723 1 94.81 245 LYS B O 1
ATOM 3989 N N . ASP B 1 246 ? 16.047 -24.219 8.562 1 95.12 246 ASP B N 1
ATOM 3990 C CA . ASP B 1 246 ? 15.766 -24.625 9.938 1 95.12 246 ASP B CA 1
ATOM 3991 C C . ASP B 1 246 ? 14.375 -24.172 10.375 1 95.12 246 ASP B C 1
ATOM 3993 O O . ASP B 1 246 ? 13.695 -24.859 11.141 1 95.12 246 ASP B O 1
ATOM 3997 N N . GLN B 1 247 ? 13.938 -23.031 9.859 1 95.12 247 GLN B N 1
ATOM 3998 C CA . GLN B 1 247 ? 12.742 -22.375 10.359 1 95.12 247 GLN B CA 1
ATOM 3999 C C . GLN B 1 247 ? 11.539 -22.641 9.461 1 95.12 247 GLN B C 1
ATOM 4001 O O . GLN B 1 247 ? 10.391 -22.531 9.898 1 95.12 247 GLN B O 1
ATOM 4006 N N . GLY B 1 248 ? 11.789 -23.062 8.141 1 97.31 248 GLY B N 1
ATOM 4007 C CA . GLY B 1 248 ? 10.711 -23.156 7.168 1 97.31 248 GLY B CA 1
ATOM 4008 C C . GLY B 1 248 ? 10.047 -21.828 6.891 1 97.31 248 GLY B C 1
ATOM 4009 O O . GLY B 1 248 ? 10.562 -20.766 7.273 1 97.31 248 GLY B O 1
ATOM 4010 N N . ALA B 1 249 ? 9.008 -21.891 6.117 1 98.06 249 ALA B N 1
ATOM 4011 C CA . ALA B 1 249 ? 8.18 -20.703 5.914 1 98.06 249 ALA B CA 1
ATOM 4012 C C . ALA B 1 249 ? 7.301 -20.422 7.129 1 98.06 249 ALA B C 1
ATOM 4014 O O . ALA B 1 249 ? 6.652 -21.344 7.648 1 98.06 249 ALA B O 1
ATOM 4015 N N . VAL B 1 250 ? 7.309 -19.25 7.617 1 98.06 250 VAL B N 1
ATOM 4016 C CA . VAL B 1 250 ? 6.598 -18.922 8.844 1 98.06 250 VAL B CA 1
ATOM 4017 C C . VAL B 1 250 ? 5.367 -18.078 8.516 1 98.06 250 VAL B C 1
ATOM 4019 O O . VAL B 1 250 ? 5.488 -16.953 8.031 1 98.06 250 VAL B O 1
ATOM 4022 N N . PRO B 1 251 ? 4.148 -18.609 8.781 1 97.38 251 PRO B N 1
ATOM 4023 C CA . PRO B 1 251 ? 2.963 -17.75 8.633 1 97.38 251 PRO B CA 1
ATOM 4024 C C . PRO B 1 251 ? 2.99 -16.547 9.555 1 97.38 251 PRO B C 1
ATOM 4026 O O . PRO B 1 251 ? 3.277 -16.672 10.742 1 97.38 251 PRO B O 1
ATOM 4029 N N . ARG B 1 252 ? 2.816 -15.375 9.016 1 96.69 252 ARG B N 1
ATOM 4030 C CA . ARG B 1 252 ? 2.762 -14.141 9.789 1 96.69 252 ARG B CA 1
ATOM 4031 C C . ARG B 1 252 ? 1.341 -13.594 9.844 1 96.69 252 ARG B C 1
ATOM 4033 O O . ARG B 1 252 ? 0.814 -13.117 8.828 1 96.69 252 ARG B O 1
ATOM 4040 N N . LYS B 1 253 ? 0.779 -13.633 11.039 1 91.62 253 LYS B N 1
ATOM 4041 C CA . LYS B 1 253 ? -0.593 -13.172 11.227 1 91.62 253 LYS B CA 1
ATOM 4042 C C . LYS B 1 253 ? -0.631 -11.664 11.5 1 91.62 253 LYS B C 1
ATOM 4044 O O . LYS B 1 253 ? 0.379 -11.078 11.891 1 91.62 253 LYS B O 1
ATOM 4049 N N . GLY B 1 254 ? -1.789 -11.094 11.203 1 89.38 254 GLY B N 1
ATOM 4050 C CA . GLY B 1 254 ? -1.976 -9.695 11.555 1 89.38 254 GLY B CA 1
ATOM 4051 C C . GLY B 1 254 ? -2.02 -9.461 13.055 1 89.38 254 GLY B C 1
ATOM 4052 O O . GLY B 1 254 ? -2.074 -10.406 13.836 1 89.38 254 GLY B O 1
ATOM 4053 N N . ILE B 1 255 ? -1.954 -8.25 13.398 1 91.19 255 ILE B N 1
ATOM 4054 C CA . ILE B 1 255 ? -1.966 -7.891 14.812 1 91.19 255 ILE B CA 1
ATOM 4055 C C . ILE B 1 255 ? -3.367 -8.102 15.383 1 91.19 255 ILE B C 1
ATOM 4057 O O . ILE B 1 255 ? -4.355 -8.062 14.648 1 91.19 255 ILE B O 1
ATOM 4061 N N . GLU B 1 256 ? -3.418 -8.328 16.609 1 93 256 GLU B N 1
ATOM 4062 C CA . GLU B 1 256 ? -4.695 -8.531 17.297 1 93 256 GLU B CA 1
ATOM 4063 C C . GLU B 1 256 ? -5.438 -7.211 17.469 1 93 256 GLU B C 1
ATOM 4065 O O . GLU B 1 256 ? -4.816 -6.148 17.547 1 93 256 GLU B O 1
ATOM 4070 N N . TRP B 1 257 ? -6.738 -7.336 17.609 1 95.75 257 TRP B N 1
ATOM 4071 C CA . TRP B 1 257 ? -7.559 -6.16 17.891 1 95.75 257 TRP B CA 1
ATOM 4072 C C . TRP B 1 257 ? -7.137 -5.496 19.188 1 95.75 257 TRP B C 1
ATOM 4074 O O . TRP B 1 257 ? -6.824 -6.18 20.172 1 95.75 257 TRP B O 1
ATOM 4084 N N . LEU B 1 258 ? -7.18 -4.195 19.219 1 95.38 258 LEU B N 1
ATOM 4085 C CA . LEU B 1 258 ? -6.84 -3.455 20.422 1 95.38 258 LEU B CA 1
ATOM 4086 C C . LEU B 1 258 ? -7.844 -3.734 21.531 1 95.38 258 LEU B C 1
ATOM 4088 O O . LEU B 1 258 ? -7.488 -3.74 22.719 1 95.38 258 LEU B O 1
ATOM 4092 N N . ASP B 1 259 ? -9.164 -3.918 21.203 1 96.44 259 ASP B N 1
ATOM 4093 C CA . ASP B 1 259 ? -10.258 -4.156 22.141 1 96.44 259 ASP B CA 1
ATOM 4094 C C . ASP B 1 259 ? -11.461 -4.777 21.438 1 96.44 259 ASP B C 1
ATOM 4096 O O . ASP B 1 259 ? -11.445 -4.969 20.219 1 96.44 259 ASP B O 1
ATOM 4100 N N . LYS B 1 260 ? -12.438 -5.184 22.203 1 96.62 260 LYS B N 1
ATOM 4101 C CA . LYS B 1 260 ? -13.617 -5.863 21.672 1 96.62 260 LYS B CA 1
ATOM 4102 C C . LYS B 1 260 ? -14.438 -4.926 20.797 1 96.62 260 LYS B C 1
ATOM 4104 O O . LYS B 1 260 ? -15.094 -5.371 19.844 1 96.62 260 LYS B O 1
ATOM 4109 N N . GLU B 1 261 ? -14.406 -3.666 21.078 1 97 261 GLU B N 1
ATOM 4110 C CA . GLU B 1 261 ? -15.148 -2.689 20.297 1 97 261 GLU B CA 1
ATOM 4111 C C . GLU B 1 261 ? -14.609 -2.598 18.875 1 97 261 GLU B C 1
ATOM 4113 O O . GLU B 1 261 ? -15.375 -2.525 17.906 1 97 261 GLU B O 1
ATOM 4118 N N . THR B 1 262 ? -13.297 -2.59 18.734 1 96.81 262 THR B N 1
ATOM 4119 C CA . THR B 1 262 ? -12.672 -2.588 17.422 1 96.81 262 THR B CA 1
ATOM 4120 C C . THR B 1 262 ? -13.055 -3.844 16.641 1 96.81 262 THR B C 1
ATOM 4122 O O . THR B 1 262 ? -13.375 -3.771 15.453 1 96.81 262 THR B O 1
ATOM 4125 N N . GLU B 1 263 ? -13 -4.973 17.359 1 97.25 263 GLU B N 1
ATOM 4126 C CA . GLU B 1 263 ? -13.398 -6.223 16.719 1 97.25 263 GLU B CA 1
ATOM 4127 C C . GLU B 1 263 ? -14.828 -6.141 16.188 1 97.25 263 GLU B C 1
ATOM 4129 O O . GLU B 1 263 ? -15.109 -6.547 15.062 1 97.25 263 GLU B O 1
ATOM 4134 N N . ARG B 1 264 ? -15.734 -5.602 17.016 1 97.31 264 ARG B N 1
ATOM 4135 C CA . ARG B 1 264 ? -17.125 -5.441 16.641 1 97.31 264 ARG B CA 1
ATOM 4136 C C . ARG B 1 264 ? -17.266 -4.488 15.453 1 97.31 264 ARG B C 1
ATOM 4138 O O . ARG B 1 264 ? -18.078 -4.719 14.555 1 97.31 264 ARG B O 1
ATOM 4145 N N . CYS B 1 265 ? -16.531 -3.445 15.398 1 96.75 265 CYS B N 1
ATOM 4146 C CA . CYS B 1 265 ? -16.547 -2.51 14.281 1 96.75 265 CYS B CA 1
ATOM 4147 C C . CYS B 1 265 ? -16.203 -3.219 12.977 1 96.75 265 CYS B C 1
ATOM 4149 O O . CYS B 1 265 ? -16.859 -2.992 11.953 1 96.75 265 CYS B O 1
ATOM 4151 N N . PHE B 1 266 ? -15.234 -4.105 13 1 96.81 266 PHE B N 1
ATOM 4152 C CA . PHE B 1 266 ? -14.789 -4.777 11.789 1 96.81 266 PHE B CA 1
ATOM 4153 C C . PHE B 1 266 ? -15.828 -5.789 11.32 1 96.81 266 PHE B C 1
ATOM 4155 O O . PHE B 1 266 ? -15.969 -6.035 10.117 1 96.81 266 PHE B O 1
ATOM 4162 N N . GLU B 1 267 ? -16.562 -6.418 12.289 1 96.94 267 GLU B N 1
ATOM 4163 C CA . GLU B 1 267 ? -17.703 -7.262 11.898 1 96.94 267 GLU B CA 1
ATOM 4164 C C . GLU B 1 267 ? -18.734 -6.461 11.125 1 96.94 267 GLU B C 1
ATOM 4166 O O . GLU B 1 267 ? -19.266 -6.926 10.109 1 96.94 267 GLU B O 1
ATOM 4171 N N . LEU B 1 268 ? -19 -5.277 11.617 1 96.38 268 LEU B N 1
ATOM 4172 C CA . LEU B 1 268 ? -20.016 -4.426 10.992 1 96.38 268 LEU B CA 1
ATOM 4173 C C . LEU B 1 268 ? -19.516 -3.887 9.656 1 96.38 268 LEU B C 1
ATOM 4175 O O . LEU B 1 268 ? -20.297 -3.732 8.719 1 96.38 268 LEU B O 1
ATOM 4179 N N . LEU B 1 269 ? -18.219 -3.561 9.602 1 96.38 269 LEU B N 1
ATOM 4180 C CA . LEU B 1 269 ? -17.625 -3.129 8.336 1 96.38 269 LEU B CA 1
ATOM 4181 C C . LEU B 1 269 ? -17.734 -4.227 7.285 1 96.38 269 LEU B C 1
ATOM 4183 O O . LEU B 1 269 ? -18.047 -3.949 6.121 1 96.38 269 LEU B O 1
ATOM 4187 N N . TYR B 1 270 ? -17.453 -5.488 7.711 1 96.88 270 TYR B N 1
ATOM 4188 C CA . TYR B 1 270 ? -17.578 -6.629 6.812 1 96.88 270 TYR B CA 1
ATOM 4189 C C . TYR B 1 270 ? -18.969 -6.715 6.227 1 96.88 270 TYR B C 1
ATOM 4191 O O . TYR B 1 270 ? -19.141 -6.871 5.016 1 96.88 270 TYR B O 1
ATOM 4199 N N . GLN B 1 271 ? -19.969 -6.559 7.082 1 96 271 GLN B N 1
ATOM 4200 C CA . GLN B 1 271 ? -21.375 -6.656 6.656 1 96 271 GLN B CA 1
ATOM 4201 C C . GLN B 1 271 ? -21.75 -5.496 5.734 1 96 271 GLN B C 1
ATOM 4203 O O . GLN B 1 271 ? -22.422 -5.695 4.727 1 96 271 GLN B O 1
ATOM 4208 N N . ARG B 1 272 ? -21.281 -4.328 6.047 1 94.62 272 ARG B N 1
ATOM 4209 C CA . ARG B 1 272 ? -21.641 -3.119 5.309 1 94.62 272 ARG B CA 1
ATOM 4210 C C . ARG B 1 272 ? -21.141 -3.195 3.869 1 94.62 272 ARG B C 1
ATOM 4212 O O . ARG B 1 272 ? -21.828 -2.77 2.945 1 94.62 272 ARG B O 1
ATOM 4219 N N . SER B 1 273 ? -19.953 -3.744 3.674 1 96.31 273 SER B N 1
ATOM 4220 C CA . SER B 1 273 ? -19.312 -3.635 2.367 1 96.31 273 SER B CA 1
ATOM 4221 C C . SER B 1 273 ? -19.422 -4.941 1.586 1 96.31 273 SER B C 1
ATOM 4223 O O . SER B 1 273 ? -19 -5.016 0.431 1 96.31 273 SER B O 1
ATOM 4225 N N . HIS B 1 274 ? -20.062 -5.977 2.197 1 96.75 274 HIS B N 1
ATOM 4226 C CA . HIS B 1 274 ? -20.234 -7.273 1.553 1 96.75 274 HIS B CA 1
ATOM 4227 C C . HIS B 1 274 ? -20.953 -7.133 0.212 1 96.75 274 HIS B C 1
ATOM 4229 O O . HIS B 1 274 ? -20.578 -7.793 -0.763 1 96.75 274 HIS B O 1
ATOM 4235 N N . PRO B 1 275 ? -21.938 -6.168 0.075 1 95.75 275 PRO B N 1
ATOM 4236 C CA . PRO B 1 275 ? -22.688 -6.035 -1.18 1 95.75 275 PRO B CA 1
ATOM 4237 C C . PRO B 1 275 ? -21.812 -5.555 -2.336 1 95.75 275 PRO B C 1
ATOM 4239 O O . PRO B 1 275 ? -22.172 -5.738 -3.502 1 95.75 275 PRO B O 1
ATOM 4242 N N . LEU B 1 276 ? -20.672 -4.969 -2.035 1 95.75 276 LEU B N 1
ATOM 4243 C CA . LEU B 1 276 ? -19.766 -4.484 -3.076 1 95.75 276 LEU B CA 1
ATOM 4244 C C . LEU B 1 276 ? -19.203 -5.645 -3.889 1 95.75 276 LEU B C 1
ATOM 4246 O O . LEU B 1 276 ? -18.688 -5.445 -4.988 1 95.75 276 LEU B O 1
ATOM 4250 N N . HIS B 1 277 ? -19.266 -6.906 -3.371 1 95.5 277 HIS B N 1
ATOM 4251 C CA . HIS B 1 277 ? -18.641 -8.062 -3.992 1 95.5 277 HIS B CA 1
ATOM 4252 C C . HIS B 1 277 ? -19.672 -9.047 -4.516 1 95.5 277 HIS B C 1
ATOM 4254 O O . HIS B 1 277 ? -19.328 -10.047 -5.145 1 95.5 277 HIS B O 1
ATOM 4260 N N . GLU B 1 278 ? -20.906 -8.773 -4.23 1 92.62 278 GLU B N 1
ATOM 4261 C CA . GLU B 1 278 ? -21.969 -9.672 -4.656 1 92.62 278 GLU B CA 1
ATOM 4262 C C . GLU B 1 278 ? -22.328 -9.461 -6.125 1 92.62 278 GLU B C 1
ATOM 4264 O O . GLU B 1 278 ? -22.109 -8.375 -6.668 1 92.62 278 GLU B O 1
ATOM 4269 N N . PRO B 1 279 ? -22.844 -10.461 -6.695 1 88.25 279 PRO B N 1
ATOM 4270 C CA . PRO B 1 279 ? -23.25 -10.336 -8.094 1 88.25 279 PRO B CA 1
ATOM 4271 C C . PRO B 1 279 ? -24.328 -9.266 -8.297 1 88.25 279 PRO B C 1
ATOM 4273 O O . PRO B 1 279 ? -25.156 -9.039 -7.422 1 88.25 279 PRO B O 1
ATOM 4276 N N . ARG B 1 280 ? -24.219 -8.531 -9.461 1 77.62 280 ARG B N 1
ATOM 4277 C CA . ARG B 1 280 ? -25.219 -7.562 -9.875 1 77.62 280 ARG B CA 1
ATOM 4278 C C . ARG B 1 280 ? -26.031 -8.078 -11.055 1 77.62 280 ARG B C 1
ATOM 4280 O O . ARG B 1 280 ? -25.516 -8.828 -11.883 1 77.62 280 ARG B O 1
#

Sequence (560 aa):
MTEFAFVTGGASGIGRGVAEMLVKNNIKVFIVDRDLDGAQKVVDELNKGSQMAKCAQVDAASWNSQVKAFSQAVADFGRIDYVYPIAGIGERAWIPNDPSMTGFVQPDLTTLDIDLTGVLYTVALAVQQFRKQQPGKNGFRGKIGCVASVCGLYCCPTLPVYTSAKHGVVGLVRSYGKYLPEEKITMNAACPNVVRTNISAGAFYEKLDKEGLLTPIEGVIGVFEKLLGSDATSGETFEIGPNYKDQGAVPRKGIEWLDKETERCFELLYQRSHPLHEPRMTEFAFVTGGASGIGRGVAEMLVKNNIKVFIVDRDLDGAQKVVDELNKGSQMAKCAQVDAASWNSQVKAFSQAVADFGRIDYVYPIAGIGERAWIPNDPSMTGFVQPDLTTLDIDLTGVLYTVALAVQQFRKQQPGKNGFRGKIGCVASVCGLYCCPTLPVYTSAKHGVVGLVRSYGKYLPEEKITMNAACPNVVRTNISAGAFYEKLDKEGLLTPIEGVIGVFEKLLGSDATSGETFEIGPNYKDQGAVPRKGIEWLDKETERCFELLYQRSHPLHEPR

pLDDT: mean 96.44, std 4.19, range [75.25, 98.94]

Secondary structure (DSSP, 8-state):
--EEEEEETTTSHHHHHHHHHHHHTTEEEEEEES-HHHHHHHHHHHTSSS--EEEEE--TT-HHHHHHHHHHHHHHHS---EEEE---------S---TT--S------HHHIIIIIHHHHHHHHHHHHHHTS---TTS-SEEEEEE--GGGTS--TT-HHHHHHHHHHHHHHHHHHHHGGGGTEEEEEEEES---SSSS-HHHHHHHHHTT-PPPHHHHHHHHHHTSTT----S-EEEE-TTHHHH--EE-PPPPPSSHHHHHHHHHHHHHHGGGGS--/--EEEEEETTTSHHHHHHHHHHHHTTEEEEEEES-HHHHHHHHHHHTSSS--EEEEE--TT-HHHHHHHHHHHHHHHS---EEEE---------S---TT--S------HHHIIIIIHHHHHHHHHHHHHHTS---TTS-SEEEEEE--GGGTS--TT-HHHHHHHHHHHHHHHHHHHHGGGGTEEEEEEEES---SSSS-HHHHHHHHHTT-PPPHHHHHHHHHHTSTT----S-EEEE-TTHHHH--EE-PPPPPSSHHHHHHHHHHHHHHGGGGS--

Organism: NCBI:txid1442368

Foldseek 3Di:
DAAEEEFEPCLWDLNVLLCLLCVVVRHAYEYEYQPQVSQVVSQVVSPPPHNRYHYDYADLLDLVRVVVSLVVRCVVPVAHAEYELEDAAAADQFADDDPPDDDGDHGDLSRLSRLAVSSVSRVVSNLVRLLVDAQDPLRASHEYEYEAAVLLVDPDPVRVSNSVNSVNVLVCFLPVQVVCVVVRYAYEYEHEYAADIPRDDPVVVVVCVVVLWHFDSVLVSVVVSVCPGNNSDHSWYWYTTSCCVPPGTHTDDDDDDPDVVSVVVVVVVCVVCVVVPDDD/DAAEEEFEPCLWDLNVLLCLLCVVVRHAYEYEYQPQVSQVVSQVVSPPPHNRYHYDYADLLDLVRVVVSLVVRCVVPVAHAEYELEDAAAADQFADDDPVDDDGDHGDLVRLSRLAVSSVSRVVSNLVRLLVDAQDPLRASHEYEYEAAVLLVDPDPVRHSNSVNSVNVLVCFLPVQVVCVVVRYAYEYEHEYAADIPRDDPVVVVVCVVVLWHFDSVLVSVVVSVCPGNNSDHSWYWYTTSCCVPPGTHTDDDDDDPDVVSVVVVVVVCVVCVVVPDDD

Solvent-accessible surface area (backbone atoms only — not comparable to full-atom values): 27904 Å² total; per-residue (Å²): 132,85,45,29,32,40,31,31,28,22,39,43,50,70,25,31,49,44,51,52,52,36,45,76,69,63,23,32,34,35,31,24,14,70,49,42,70,44,22,47,54,50,27,54,63,58,31,74,85,44,91,34,45,45,66,44,58,26,47,59,62,32,64,70,36,42,51,53,47,49,50,49,44,37,69,71,61,73,51,60,39,36,37,28,44,44,44,66,65,48,69,67,64,33,57,81,42,44,88,81,63,76,86,84,74,84,59,55,53,62,39,32,35,28,40,24,53,16,36,52,49,47,50,50,53,47,52,52,51,24,68,69,44,69,56,47,98,55,62,31,20,26,36,35,48,36,54,52,24,39,40,30,64,43,60,40,37,48,31,27,58,41,13,11,17,18,11,17,41,44,25,27,28,45,2,33,11,58,40,33,54,82,70,35,27,33,21,30,27,40,16,42,42,58,52,89,45,86,61,63,58,69,70,59,51,51,55,32,49,77,69,61,43,46,15,57,64,62,49,56,44,48,55,57,58,63,53,45,74,66,50,76,74,41,24,47,37,28,37,26,39,46,56,26,93,82,64,43,70,39,76,56,76,76,68,77,70,94,45,71,62,57,47,50,49,49,55,52,48,34,61,70,32,42,68,50,70,44,74,110,131,86,44,30,30,40,30,30,29,21,40,43,52,69,24,29,50,45,51,52,54,37,44,74,68,62,24,32,34,35,30,26,14,70,49,42,70,45,21,47,54,49,27,54,63,59,31,75,83,43,90,35,45,43,63,44,58,26,47,61,62,34,64,70,38,41,51,52,45,50,49,50,44,36,68,74,60,74,51,58,40,35,36,26,45,44,42,65,66,49,69,67,64,32,57,80,40,43,85,82,62,78,86,85,75,83,61,55,54,63,38,32,35,28,40,25,53,15,35,52,50,47,49,48,53,47,51,52,51,24,70,71,43,70,56,47,96,55,64,31,19,26,37,35,49,36,56,50,23,41,40,29,65,44,59,39,37,49,31,27,58,40,12,11,16,18,12,17,40,43,25,26,29,42,2,33,12,58,40,32,55,82,68,35,27,32,21,29,27,39,16,42,42,59,52,90,45,87,59,65,58,68,71,58,50,51,55,32,50,77,70,60,42,45,16,58,64,62,48,55,44,48,55,57,58,65,53,46,73,66,48,76,74,43,23,46,37,29,38,26,38,48,56,26,91,82,63,42,69,39,77,57,77,77,68,77,70,94,46,71,61,56,49,52,48,48,55,51,49,33,62,69,33,43,68,51,70,45,74,111